Protein AF-0000000070047123 (afdb_homodimer)

Nearest PDB structures (foldseek):
  4dmb-assembly1_A  TM=9.097E-01  e=1.935E-10  Homo sapiens
  4l1j-assembly1_A  TM=9.288E-01  e=3.472E-10  Homo sapiens
  4l7w-assembly1_A-2  TM=9.056E-01  e=1.843E-10  Homo sapiens
  4l7e-assembly1_A  TM=9.296E-01  e=4.884E-10  Homo sapiens
  4dmb-assembly1_A  TM=9.248E-01  e=3.244E-10  Homo sapiens

Radius of gyration: 30.66 Å; Cα contacts (8 Å, |Δi|>4): 690; chains: 2; bounding box: 115×88×80 Å

Secondary structure (DSSP, 8-state):
----------------------------HHHHHHHHHHHHGGGT-B-HHHHHTT-SSPPBHHHHHHHHHHHGGGTTSSHHHHHHHHTTS--HHHHHHHHHHTTTTHHHH----GGG---HHHHHHHHHHHHHHHHS-----TT-SS---HHHHS---TTS-TT---PPPHHHHHHHHHHHHHHHT-SHHHHHHHHHHHHHHHHHHHHHHH-TT-B--S-------S----S--------------SS----PBP--HHHHHHTTT---SHHHHHHHHHHHHHHTTSHHHHHHHHHHHHHHHHHT-/----------------------------HHHHHHHHHHHHGGGT-B-HHHHHTT-SSPPBHHHHHHHHHHHGGGTTSSHHHHHHHHTTS--HHHHHHHHHHTTTTHHHH----GGG---HHHHHHHHHHHHHHHHS-----TT-SS---HHHHS---SSS-TT---PPPHHHHHHHHHHHHHHHT-SHHHHHHHHHHHHHHHHHHHHHHH-TT-B--S-------S----S--------------SS----PBP--HHHHHHTTT---SHHHHHHHHHHHHHHTTSHHHHHHHHHHHHHHHHHT-

pLDDT: mean 74.4, std 26.64, range [19.41, 98.88]

Solvent-accessible surface area (backbone atoms only — not comparable to full-atom values): 35432 Å² total; per-residue (Å²): 133,86,78,76,75,77,71,78,78,71,86,76,78,78,73,77,74,72,76,71,71,71,75,72,75,79,70,58,53,37,39,54,49,38,35,53,54,45,56,53,43,21,58,70,37,53,40,46,68,40,49,74,60,49,46,75,85,48,58,22,46,24,34,52,26,29,53,26,26,56,53,32,58,53,61,49,62,40,72,67,49,32,50,34,38,76,68,69,61,37,54,53,69,57,25,27,53,32,30,53,45,61,64,54,22,32,48,73,59,42,71,79,48,82,86,69,77,58,51,72,66,59,46,49,52,47,32,50,52,29,35,52,55,53,35,25,56,52,70,44,49,95,85,46,96,48,50,50,41,70,76,47,47,46,60,78,66,76,87,62,58,100,75,67,71,65,70,56,40,75,59,30,51,54,52,50,50,38,35,50,45,42,74,67,46,77,48,58,39,22,44,52,38,52,40,36,53,52,47,50,51,52,52,51,50,49,52,48,45,67,32,80,83,33,60,23,72,69,77,65,80,57,62,71,73,85,67,81,82,70,79,85,75,75,79,74,76,79,71,74,77,77,78,82,82,81,68,87,69,75,79,48,59,29,51,64,65,52,46,56,61,67,57,57,89,72,55,82,50,68,65,58,42,50,40,47,51,55,48,53,57,54,52,55,70,36,66,72,51,43,52,51,52,51,51,51,52,51,52,54,54,53,68,74,98,133,86,78,74,76,77,74,78,78,71,83,76,79,76,73,75,74,73,77,73,71,72,76,74,74,78,69,56,53,36,40,54,49,38,35,52,56,46,56,53,42,21,57,70,38,53,40,47,67,40,47,73,60,49,46,72,84,48,58,23,48,25,34,51,26,28,53,27,25,57,54,33,58,53,63,49,62,39,74,66,49,32,50,33,37,76,67,68,61,38,52,52,70,57,26,27,55,33,31,54,45,60,64,54,23,31,48,73,58,42,71,79,48,81,85,69,76,58,50,71,66,58,45,50,51,48,31,48,53,29,35,51,57,55,34,25,57,53,71,44,48,93,84,48,96,48,49,50,41,70,74,47,50,46,59,80,69,79,88,64,57,101,74,66,71,63,69,55,40,76,58,29,53,55,52,49,50,39,36,50,45,43,73,67,46,75,49,58,40,23,45,52,36,51,39,35,53,53,46,49,50,52,52,51,51,50,51,48,45,68,33,80,82,32,59,22,73,71,79,66,80,52,65,69,74,83,64,80,82,72,79,86,76,74,81,74,75,78,71,74,77,76,77,82,82,80,70,88,70,74,81,47,61,29,51,64,67,54,46,57,62,67,59,56,90,72,54,82,50,68,63,55,44,49,40,48,52,55,48,53,57,55,51,53,69,36,66,72,49,43,51,51,52,49,51,50,52,50,51,52,54,55,67,74,97

Foldseek 3Di:
DDPPPPPDPPDPDPPPPPPPPPPPPPDDVLLVVLLVVLQVLQQVAFAVLCVLQQFDPGGGNQRLLVVLLVVLVCQLVDPVSVVCVVVVQDDSVLLSLLSNLLCSLCSQLNNDDPVNPADPVRVVVSSLVSLLCSQALDAPDDPDPGDADCVSPPDPDPPPDVPDRHDGDPVSVVSSVSNVCLSVQDGPSNQVSVLSSLLSVVVSVLVQLVDLVRQGDADRQRDPDPPDPDDDPDPPPPPPPPPPPDDPPPRDGRDDPNSVVVSPPVHDDPVSVVVVVVSVVVSCPRPNNVVVVVVVVVVVVVVVD/DCPPPPDPPDDPDPPPPDPPPPPPPDDDVLLVVLLVVLQVLQQVAFAVLCVLQQFDPGGGNQRLLVVLLVLLVCQLVDPVSVVCVVVVQDDSVLLSLLSNLLCSLCSQLNNDDPVNPADPVRSVVSSLVSLLCSQALDAPDDPDPGDADCVSPVDPDDDPDVPDRHDGDPVSVVSSVSNVCLSVQDGPSNQVSVLSSLLSVVVSVLVQLVDLVRQGDADRQRDDPVPDPDDDPDPPPPPPPPPPPDDPPPRHGRDDPNSVVVSPPVHDDPVSVVVVVVSVVVSCPRPNNVVVVVVVVVVVVVVVD

Sequence (610 aa):
MASSSAAPAGPGSHSEASSGDAKGGETCYCSLLNFLLMVGELKKLKRTGWKLSGVRGPESVAEHSFRAGICAFLIGTDPQSSKLIRENKLDRNKCIKMALVHDLAEALAGDITPHCGVSAEAKRKQEREALEKILRPLPASAGSSFLSCDQCRTPATSKQGADAIPPALPVGEEILSLWEEYEEGTTEEAKYVFDIDKFEMILQAFEYESDPSQEGPSSGPFYHRAQEETEEKEHQHHTEAAAEENGSRKRRRLYMPSFYRSTENVFRSDLFKSLDFVLRNRRGTLPQVQRAAKLEAQNQQDAGKMASSSAAPAGPGSHSEASSGDAKGGETCYCSLLNFLLMVGELKKLKRTGWKLSGVRGPESVAEHSFRAGICAFLIGTDPQSSKLIRENKLDRNKCIKMALVHDLAEALAGDITPHCGVSAEAKRKQEREALEKILRPLPASAGSSFLSCDQCRTPATSKQGADAIPPALPVGEEILSLWEEYEEGTTEEAKYVFDIDKFEMILQAFEYESDPSQEGPSSGPFYHRAQEETEEKEHQHHTEAAAEENGSRKRRRLYMPSFYRSTENVFRSDLFKSLDFVLRNRRGTLPQVQRAAKLEAQNQQDAGK

Structure (mmCIF, N/CA/C/O backbone):
data_AF-0000000070047123-model_v1
#
loop_
_entity.id
_entity.type
_entity.pdbx_description
1 polymer "5'-deoxynucleotidase"
#
loop_
_atom_site.group_PDB
_atom_site.id
_atom_site.type_symbol
_atom_site.label_atom_id
_atom_site.label_alt_id
_atom_site.label_comp_id
_atom_site.label_asym_id
_atom_site.label_entity_id
_atom_site.label_seq_id
_atom_site.pdbx_PDB_ins_code
_atom_site.Cartn_x
_atom_site.Cartn_y
_atom_site.Cartn_z
_atom_site.occupancy
_atom_site.B_iso_or_equiv
_atom_site.auth_seq_id
_atom_site.auth_comp_id
_atom_site.auth_asym_id
_atom_site.auth_atom_id
_atom_site.pdbx_PDB_model_num
ATOM 1 N N . MET A 1 1 ? 76.125 -39.094 27.453 1 22.69 1 MET A N 1
ATOM 2 C CA . MET A 1 1 ? 74.875 -39.625 27.016 1 22.69 1 MET A CA 1
ATOM 3 C C . MET A 1 1 ? 74.188 -38.688 26.016 1 22.69 1 MET A C 1
ATOM 5 O O . MET A 1 1 ? 74.375 -37.5 26.062 1 22.69 1 MET A O 1
ATOM 9 N N . ALA A 1 2 ? 73.75 -39.312 24.875 1 23.12 2 ALA A N 1
ATOM 10 C CA . ALA A 1 2 ? 73.375 -38.906 23.516 1 23.12 2 ALA A CA 1
ATOM 11 C C . ALA A 1 2 ? 72.25 -37.875 23.516 1 23.12 2 ALA A C 1
ATOM 13 O O . ALA A 1 2 ? 71.188 -38.156 24.047 1 23.12 2 ALA A O 1
ATOM 14 N N . SER A 1 3 ? 72.562 -36.625 23.656 1 24.25 3 SER A N 1
ATOM 15 C CA . SER A 1 3 ? 71.75 -35.438 23.609 1 24.25 3 SER A CA 1
ATOM 16 C C . SER A 1 3 ? 70.938 -35.344 22.328 1 24.25 3 SER A C 1
ATOM 18 O O . SER A 1 3 ? 71.438 -35.188 21.25 1 24.25 3 SER A O 1
ATOM 20 N N . SER A 1 4 ? 69.875 -36.25 22.25 1 22.77 4 SER A N 1
ATOM 21 C CA . SER A 1 4 ? 68.938 -36.5 21.141 1 22.77 4 SER A CA 1
ATOM 22 C C . SER A 1 4 ? 68.312 -35.219 20.609 1 22.77 4 SER A C 1
ATOM 24 O O . SER A 1 4 ? 67.688 -34.469 21.375 1 22.77 4 SER A O 1
ATOM 26 N N . SER A 1 5 ? 68.938 -34.594 19.672 1 23.28 5 SER A N 1
ATOM 27 C CA . SER A 1 5 ? 68.625 -33.375 18.938 1 23.28 5 SER A CA 1
ATOM 28 C C . SER A 1 5 ? 67.25 -33.469 18.266 1 23.28 5 SER A C 1
ATOM 30 O O . SER A 1 5 ? 67.062 -34.312 17.391 1 23.28 5 SER A O 1
ATOM 32 N N . ALA A 1 6 ? 66.188 -33.312 19.078 1 24.48 6 ALA A N 1
ATOM 33 C CA . ALA A 1 6 ? 64.812 -33.438 18.609 1 24.48 6 ALA A CA 1
ATOM 34 C C . ALA A 1 6 ? 64.562 -32.5 17.422 1 24.48 6 ALA A C 1
ATOM 36 O O . ALA A 1 6 ? 64.938 -31.328 17.453 1 24.48 6 ALA A O 1
ATOM 37 N N . ALA A 1 7 ? 64.625 -33.125 16.203 1 25.92 7 ALA A N 1
ATOM 38 C CA . ALA A 1 7 ? 64.375 -32.531 14.883 1 25.92 7 ALA A CA 1
ATOM 39 C C . ALA A 1 7 ? 63.156 -31.688 14.867 1 25.92 7 ALA A C 1
ATOM 41 O O . ALA A 1 7 ? 62.125 -32.062 15.461 1 25.92 7 ALA A O 1
ATOM 42 N N . PRO A 1 8 ? 63.25 -30.406 14.703 1 24.19 8 PRO A N 1
ATOM 43 C CA . PRO A 1 8 ? 62.125 -29.469 14.695 1 24.19 8 PRO A CA 1
ATOM 44 C C . PRO A 1 8 ? 61.031 -29.859 13.688 1 24.19 8 PRO A C 1
ATOM 46 O O . PRO A 1 8 ? 61.344 -30.312 12.586 1 24.19 8 PRO A O 1
ATOM 49 N N . ALA A 1 9 ? 60 -30.594 14.18 1 24.64 9 ALA A N 1
ATOM 50 C CA . ALA A 1 9 ? 58.875 -31.016 13.383 1 24.64 9 ALA A CA 1
ATOM 51 C C . ALA A 1 9 ? 58.406 -29.891 12.43 1 24.64 9 ALA A C 1
ATOM 53 O O . ALA A 1 9 ? 58.5 -28.719 12.766 1 24.64 9 ALA A O 1
ATOM 54 N N . GLY A 1 10 ? 58.656 -30.141 11.109 1 24.14 10 GLY A N 1
ATOM 55 C CA . GLY A 1 10 ? 58.312 -29.359 9.93 1 24.14 10 GLY A CA 1
ATOM 56 C C . GLY A 1 10 ? 56.906 -28.781 9.992 1 24.14 10 GLY A C 1
ATOM 57 O O . GLY A 1 10 ? 56.062 -29.219 10.797 1 24.14 10 GLY A O 1
ATOM 58 N N . PRO A 1 11 ? 56.75 -27.516 9.531 1 25.8 11 PRO A N 1
ATOM 59 C CA . PRO A 1 11 ? 55.531 -26.688 9.555 1 25.8 11 PRO A CA 1
ATOM 60 C C . PRO A 1 11 ? 54.312 -27.438 9.031 1 25.8 11 PRO A C 1
ATOM 62 O O . PRO A 1 11 ? 54.469 -28.359 8.219 1 25.8 11 PRO A O 1
ATOM 65 N N . GLY A 1 12 ? 53.375 -27.859 9.977 1 22.73 12 GLY A N 1
ATOM 66 C CA . GLY A 1 12 ? 52.062 -28.484 9.766 1 22.73 12 GLY A CA 1
ATOM 67 C C . GLY A 1 12 ? 51.312 -27.891 8.594 1 22.73 12 GLY A C 1
ATOM 68 O O . GLY A 1 12 ? 51.469 -26.703 8.289 1 22.73 12 GLY A O 1
ATOM 69 N N . SER A 1 13 ? 51.125 -28.703 7.531 1 25.12 13 SER A N 1
ATOM 70 C CA . SER A 1 13 ? 50.281 -28.5 6.363 1 25.12 13 SER A CA 1
ATOM 71 C C . SER A 1 13 ? 48.906 -27.953 6.762 1 25.12 13 SER A C 1
ATOM 73 O O . SER A 1 13 ? 48.25 -28.531 7.621 1 25.12 13 SER A O 1
ATOM 75 N N . HIS A 1 14 ? 48.75 -26.609 6.754 1 24.39 14 HIS A N 1
ATOM 76 C CA . HIS A 1 14 ? 47.469 -25.953 6.898 1 24.39 14 HIS A CA 1
ATOM 77 C C . HIS A 1 14 ? 46.438 -26.594 5.984 1 24.39 14 HIS A C 1
ATOM 79 O O . HIS A 1 14 ? 46.625 -26.641 4.766 1 24.39 14 HIS A O 1
ATOM 85 N N . SER A 1 15 ? 45.812 -27.734 6.414 1 25.27 15 SER A N 1
ATOM 86 C CA . SER A 1 15 ? 44.625 -28.219 5.727 1 25.27 15 SER A CA 1
ATOM 87 C C . SER A 1 15 ? 43.656 -27.078 5.43 1 25.27 15 SER A C 1
ATOM 89 O O . SER A 1 15 ? 43.281 -26.328 6.332 1 25.27 15 SER A O 1
ATOM 91 N N . GLU A 1 16 ? 43.75 -26.578 4.234 1 25.62 16 GLU A N 1
ATOM 92 C CA . GLU A 1 16 ? 42.688 -25.688 3.707 1 25.62 16 GLU A CA 1
ATOM 93 C C . GLU A 1 16 ? 41.312 -26.281 3.939 1 25.62 16 GLU A C 1
ATOM 95 O O . GLU A 1 16 ? 41 -27.375 3.457 1 25.62 16 GLU A O 1
ATOM 100 N N . ALA A 1 17 ? 40.719 -26.062 5.168 1 25.88 17 ALA A N 1
ATOM 101 C CA . ALA A 1 17 ? 39.312 -26.344 5.426 1 25.88 17 ALA A CA 1
ATOM 102 C C . ALA A 1 17 ? 38.469 -25.906 4.25 1 25.88 17 ALA A C 1
ATOM 104 O O . ALA A 1 17 ? 38.562 -24.781 3.762 1 25.88 17 ALA A O 1
ATOM 105 N N . SER A 1 18 ? 38.062 -26.891 3.469 1 26.31 18 SER A N 1
ATOM 106 C CA . SER A 1 18 ? 37.031 -26.734 2.453 1 26.31 18 SER A CA 1
ATOM 107 C C . SER A 1 18 ? 35.875 -25.906 2.977 1 26.31 18 SER A C 1
ATOM 109 O O . SER A 1 18 ? 35.344 -26.172 4.062 1 26.31 18 SER A O 1
ATOM 111 N N . SER A 1 19 ? 35.875 -24.672 2.742 1 28.73 19 SER A N 1
ATOM 112 C CA . SER A 1 19 ? 34.719 -23.812 2.943 1 28.73 19 SER A CA 1
ATOM 113 C C . SER A 1 19 ? 33.438 -24.547 2.59 1 28.73 19 SER A C 1
ATOM 115 O O . SER A 1 19 ? 33.25 -24.969 1.448 1 28.73 19 SER A O 1
ATOM 117 N N . GLY A 1 20 ? 32.906 -25.422 3.467 1 26.78 20 GLY A N 1
ATOM 118 C CA . GLY A 1 20 ? 31.562 -25.969 3.316 1 26.78 20 GLY A CA 1
ATOM 119 C C . GLY A 1 20 ? 30.609 -25.016 2.627 1 26.78 20 GLY A C 1
ATOM 120 O O . GLY A 1 20 ? 30.469 -23.859 3.033 1 26.78 20 GLY A O 1
ATOM 121 N N . ASP A 1 21 ? 30.422 -25.094 1.351 1 30.69 21 ASP A N 1
ATOM 122 C CA . ASP A 1 21 ? 29.328 -24.516 0.573 1 30.69 21 ASP A CA 1
ATOM 123 C C . ASP A 1 21 ? 28.031 -24.547 1.363 1 30.69 21 ASP A C 1
ATOM 125 O O . ASP A 1 21 ? 27.547 -25.609 1.761 1 30.69 21 ASP A O 1
ATOM 129 N N . ALA A 1 22 ? 27.875 -23.766 2.316 1 32.69 22 ALA A N 1
ATOM 130 C CA . ALA A 1 22 ? 26.516 -23.609 2.838 1 32.69 22 ALA A CA 1
ATOM 131 C C . ALA A 1 22 ? 25.469 -24.016 1.791 1 32.69 22 ALA A C 1
ATOM 133 O O . ALA A 1 22 ? 25.375 -23.375 0.735 1 32.69 22 ALA A O 1
ATOM 134 N N . LYS A 1 23 ? 25.141 -25.141 1.604 1 35.47 23 LYS A N 1
ATOM 135 C CA . LYS A 1 23 ? 23.984 -25.594 0.829 1 35.47 23 LYS A CA 1
ATOM 136 C C . LYS A 1 23 ? 22.859 -24.578 0.896 1 35.47 23 LYS A C 1
ATOM 138 O O . LYS A 1 23 ? 22.312 -24.312 1.97 1 35.47 23 LYS A O 1
ATOM 143 N N . GLY A 1 24 ? 22.891 -23.328 0.389 1 40 24 GLY A N 1
ATOM 144 C CA . GLY A 1 24 ? 21.844 -22.344 0.226 1 40 24 GLY A CA 1
ATOM 145 C C . GLY A 1 24 ? 20.453 -22.953 0.215 1 40 24 GLY A C 1
ATOM 146 O O . GLY A 1 24 ? 20.141 -23.766 -0.647 1 40 24 GLY A O 1
ATOM 147 N N . GLY A 1 25 ? 19.844 -23.297 1.295 1 49.97 25 GLY A N 1
ATOM 148 C CA . GLY A 1 25 ? 18.547 -23.938 1.429 1 49.97 25 GLY A CA 1
ATOM 149 C C . GLY A 1 25 ? 17.578 -23.578 0.317 1 49.97 25 GLY A C 1
ATOM 150 O O . GLY A 1 25 ? 17.656 -22.469 -0.239 1 49.97 25 GLY A O 1
ATOM 151 N N . GLU A 1 26 ? 17.062 -24.578 -0.498 1 63.75 26 GLU A N 1
ATOM 152 C CA . GLU A 1 26 ? 16.141 -24.484 -1.628 1 63.75 26 GLU A CA 1
ATOM 153 C C . GLU A 1 26 ? 14.945 -23.594 -1.294 1 63.75 26 GLU A C 1
ATOM 155 O O . GLU A 1 26 ? 14.391 -23.688 -0.197 1 63.75 26 GLU A O 1
ATOM 160 N N . THR A 1 27 ? 14.789 -22.453 -1.981 1 75.06 27 THR A N 1
ATOM 161 C CA . THR A 1 27 ? 13.648 -21.562 -1.839 1 75.06 27 THR A CA 1
ATOM 162 C C . THR A 1 27 ? 12.336 -22.328 -1.867 1 75.06 27 THR A C 1
ATOM 164 O O . THR A 1 27 ? 12.102 -23.141 -2.775 1 75.06 27 THR A O 1
ATOM 167 N N . CYS A 1 28 ? 11.68 -22.312 -0.762 1 81.12 28 CYS A N 1
ATOM 168 C CA . CYS A 1 28 ? 10.344 -22.891 -0.729 1 81.12 28 CYS A CA 1
ATOM 169 C C . CYS A 1 28 ? 9.305 -21.906 -1.25 1 81.12 28 CYS A C 1
ATOM 171 O O . CYS A 1 28 ? 8.898 -20.984 -0.534 1 81.12 28 CYS A O 1
ATOM 173 N N . TYR A 1 29 ? 8.805 -22.062 -2.449 1 87.06 29 TYR A N 1
ATOM 174 C CA . TYR A 1 29 ? 7.887 -21.141 -3.102 1 87.06 29 TYR A CA 1
ATOM 175 C C . TYR A 1 29 ? 6.5 -21.219 -2.471 1 87.06 29 TYR A C 1
ATOM 177 O O . TYR A 1 29 ? 5.742 -20.25 -2.5 1 87.06 29 TYR A O 1
ATOM 185 N N . CYS A 1 30 ? 6.207 -22.359 -1.819 1 85 30 CYS A N 1
ATOM 186 C CA . CYS A 1 30 ? 4.941 -22.469 -1.102 1 85 30 CYS A CA 1
ATOM 187 C C . CYS A 1 30 ? 4.898 -21.516 0.087 1 85 30 CYS A C 1
ATOM 189 O O . CYS A 1 30 ? 3.875 -20.891 0.341 1 85 30 CYS A O 1
ATOM 191 N N . SER A 1 31 ? 6.02 -21.422 0.75 1 84.44 31 SER A N 1
ATOM 192 C CA . SER A 1 31 ? 6.102 -20.547 1.904 1 84.44 31 SER A CA 1
ATOM 193 C C . SER A 1 31 ? 5.984 -19.078 1.484 1 84.44 31 SER A C 1
ATOM 195 O O . SER A 1 31 ? 5.352 -18.281 2.174 1 84.44 31 SER A O 1
ATOM 197 N N . LEU A 1 32 ? 6.613 -18.766 0.393 1 89.06 32 LEU A N 1
ATOM 198 C CA . LEU A 1 32 ? 6.531 -17.391 -0.123 1 89.06 32 LEU A CA 1
ATOM 199 C C . LEU A 1 32 ? 5.098 -17.047 -0.516 1 89.06 32 LEU A C 1
ATOM 201 O O . LEU A 1 32 ? 4.621 -15.945 -0.23 1 89.06 32 LEU A O 1
ATOM 205 N N . LEU A 1 33 ? 4.453 -18 -1.147 1 91.19 33 LEU A N 1
ATOM 206 C CA . LEU A 1 33 ? 3.07 -17.781 -1.562 1 91.19 33 LEU A CA 1
ATOM 207 C C . LEU A 1 33 ? 2.156 -17.625 -0.351 1 91.19 33 LEU A C 1
ATOM 209 O O . LEU A 1 33 ? 1.274 -16.766 -0.338 1 91.19 33 LEU A O 1
ATOM 213 N N . ASN A 1 34 ? 2.373 -18.453 0.67 1 88.38 34 ASN A N 1
ATOM 214 C CA . ASN A 1 34 ? 1.595 -18.344 1.898 1 88.38 34 ASN A CA 1
ATOM 215 C C . ASN A 1 34 ? 1.764 -16.969 2.541 1 88.38 34 ASN A C 1
ATOM 217 O O . ASN A 1 34 ? 0.797 -16.391 3.043 1 88.38 34 ASN A O 1
ATOM 221 N N . PHE A 1 35 ? 2.934 -16.531 2.564 1 90.56 35 PHE A N 1
ATOM 222 C CA . PHE A 1 35 ? 3.213 -15.195 3.082 1 90.56 35 PHE A CA 1
ATOM 223 C C . PHE A 1 35 ? 2.398 -14.141 2.338 1 90.56 35 PHE A C 1
ATOM 225 O O . PHE A 1 35 ? 1.737 -13.305 2.959 1 90.56 35 PHE A O 1
ATOM 232 N N . LEU A 1 36 ? 2.393 -14.203 1.034 1 94.06 36 LEU A N 1
ATOM 233 C CA . LEU A 1 36 ? 1.687 -13.211 0.235 1 94.06 36 LEU A CA 1
ATOM 234 C C . LEU A 1 36 ? 0.179 -13.32 0.437 1 94.06 36 LEU A C 1
ATOM 236 O O . LEU A 1 36 ? -0.532 -12.312 0.401 1 94.06 36 LEU A O 1
ATOM 240 N N . LEU A 1 37 ? -0.309 -14.523 0.612 1 92.69 37 LEU A N 1
ATOM 241 C CA . LEU A 1 37 ? -1.727 -14.711 0.898 1 92.69 37 LEU A CA 1
ATOM 242 C C . LEU A 1 37 ? -2.104 -14.07 2.23 1 92.69 37 LEU A C 1
ATOM 244 O O . LEU A 1 37 ? -3.156 -13.445 2.346 1 92.69 37 LEU A O 1
ATOM 248 N N . MET A 1 38 ? -1.208 -14.219 3.207 1 90.94 38 MET A N 1
ATOM 249 C CA . MET A 1 38 ? -1.445 -13.586 4.504 1 90.94 38 MET A CA 1
ATOM 250 C C . MET A 1 38 ? -1.456 -12.07 4.375 1 90.94 38 MET A C 1
ATOM 252 O O . MET A 1 38 ? -2.285 -11.398 4.992 1 90.94 38 MET A O 1
ATOM 256 N N . VAL A 1 39 ? -0.549 -11.586 3.602 1 94.94 39 VAL A N 1
ATOM 257 C CA . VAL A 1 39 ? -0.502 -10.148 3.355 1 94.94 39 VAL A CA 1
ATOM 258 C C . VAL A 1 39 ? -1.819 -9.688 2.738 1 94.94 39 VAL A C 1
ATOM 260 O O . VAL A 1 39 ? -2.299 -8.586 3.031 1 94.94 39 VAL A O 1
ATOM 263 N N . GLY A 1 40 ? -2.404 -10.508 1.885 1 95.62 40 GLY A N 1
ATOM 264 C CA . GLY A 1 40 ? -3.66 -10.195 1.224 1 95.62 40 GLY A CA 1
ATOM 265 C C . GLY A 1 40 ? -4.797 -9.938 2.193 1 95.62 40 GLY A C 1
ATOM 266 O O . GLY A 1 40 ? -5.758 -9.234 1.862 1 95.62 40 GLY A O 1
ATOM 267 N N . GLU A 1 41 ? -4.672 -10.484 3.389 1 94.25 41 GLU A N 1
ATOM 268 C CA . GLU A 1 41 ? -5.699 -10.289 4.402 1 94.25 41 GLU A CA 1
ATOM 269 C C . GLU A 1 41 ? -5.781 -8.828 4.832 1 94.25 41 GLU A C 1
ATOM 271 O O . GLU A 1 41 ? -6.84 -8.359 5.258 1 94.25 41 GLU A O 1
ATOM 276 N N . LEU A 1 42 ? -4.746 -8.07 4.672 1 97.12 42 LEU A N 1
ATOM 277 C CA . LEU A 1 42 ? -4.715 -6.668 5.074 1 97.12 42 LEU A CA 1
ATOM 278 C C . LEU A 1 42 ? -5.566 -5.816 4.145 1 97.12 42 LEU A C 1
ATOM 280 O O . LEU A 1 42 ? -5.957 -4.699 4.5 1 97.12 42 LEU A O 1
ATOM 284 N N . LYS A 1 43 ? -5.805 -6.312 2.906 1 97.5 43 LYS A N 1
ATOM 285 C CA . LYS A 1 43 ? -6.695 -5.613 1.981 1 97.5 43 LYS A CA 1
ATOM 286 C C . LYS A 1 43 ? -8.141 -5.645 2.475 1 97.5 43 LYS A C 1
ATOM 288 O O . LYS A 1 43 ? -8.922 -4.75 2.164 1 97.5 43 LYS A O 1
ATOM 293 N N . LYS A 1 44 ? -8.469 -6.59 3.271 1 94.62 44 LYS A N 1
ATOM 294 C CA . LYS A 1 44 ? -9.836 -6.801 3.748 1 94.62 44 LYS A CA 1
ATOM 295 C C . LYS A 1 44 ? -10.023 -6.227 5.148 1 94.62 44 LYS A C 1
ATOM 297 O O . LYS A 1 44 ? -11.148 -5.965 5.57 1 94.62 44 LYS A O 1
ATOM 302 N N . LEU A 1 45 ? -8.945 -6.086 5.836 1 95.5 45 LEU A N 1
ATOM 303 C CA . LEU A 1 45 ? -9.008 -5.621 7.219 1 95.5 45 LEU A CA 1
ATOM 304 C C . LEU A 1 45 ? -9.211 -4.109 7.273 1 95.5 45 LEU A C 1
ATOM 306 O O . LEU A 1 45 ? -8.266 -3.346 7.078 1 95.5 45 LEU A O 1
ATOM 310 N N . LYS A 1 46 ? -10.469 -3.73 7.617 1 95.38 46 LYS A N 1
ATOM 311 C CA . LYS A 1 46 ? -10.773 -2.311 7.746 1 95.38 46 LYS A CA 1
ATOM 312 C C . LYS A 1 46 ? -10.258 -1.751 9.07 1 95.38 46 LYS A C 1
ATOM 314 O O . LYS A 1 46 ? -10.305 -2.43 10.094 1 95.38 46 LYS A O 1
ATOM 319 N N . ARG A 1 47 ? -9.742 -0.549 9.039 1 95.19 47 ARG A N 1
ATOM 320 C CA . ARG A 1 47 ? -9.211 0.081 10.242 1 95.19 47 ARG A CA 1
ATOM 321 C C . ARG A 1 47 ? -10.312 0.316 11.273 1 95.19 47 ARG A C 1
ATOM 323 O O . ARG A 1 47 ? -11.227 1.109 11.039 1 95.19 47 ARG A O 1
ATOM 330 N N . THR A 1 48 ? -10.227 -0.238 12.367 1 89.44 48 THR A N 1
ATOM 331 C CA . THR A 1 48 ? -11.258 -0.286 13.398 1 89.44 48 THR A CA 1
ATOM 332 C C . THR A 1 48 ? -11.508 1.104 13.969 1 89.44 48 THR A C 1
ATOM 334 O O . THR A 1 48 ? -12.656 1.461 14.258 1 89.44 48 THR A O 1
ATOM 337 N N . GLY A 1 49 ? -10.492 1.858 14.117 1 88.06 49 GLY A N 1
ATOM 338 C CA . GLY A 1 49 ? -10.648 3.199 14.656 1 88.06 49 GLY A CA 1
ATOM 339 C C . GLY A 1 49 ? -11.633 4.051 13.867 1 88.06 49 GLY A C 1
ATOM 340 O O . GLY A 1 49 ? -12.422 4.797 14.453 1 88.06 49 GLY A O 1
ATOM 341 N N . TRP A 1 50 ? -11.586 3.934 12.586 1 91.38 50 TRP A N 1
ATOM 342 C CA . TRP A 1 50 ? -12.484 4.707 11.734 1 91.38 50 TRP A CA 1
ATOM 343 C C . TRP A 1 50 ? -13.914 4.195 11.844 1 91.38 50 TRP A C 1
ATOM 345 O O . TRP A 1 50 ? -14.867 4.98 11.852 1 91.38 50 TRP A O 1
ATOM 355 N N . LYS A 1 51 ? -13.977 2.904 11.953 1 86.81 51 LYS A N 1
ATOM 356 C CA . LYS A 1 51 ? -15.297 2.305 12.133 1 86.81 51 LYS A CA 1
ATOM 357 C C . LYS A 1 51 ? -15.961 2.814 13.406 1 86.81 51 LYS A C 1
ATOM 359 O O . LYS A 1 51 ? -17.141 3.184 13.398 1 86.81 51 LYS A O 1
ATOM 364 N N . LEU A 1 52 ? -15.219 2.883 14.414 1 84.38 52 LEU A N 1
ATOM 365 C CA . LEU A 1 52 ? -15.719 3.33 15.711 1 84.38 52 LEU A CA 1
ATOM 366 C C . LEU A 1 52 ? -16.062 4.816 15.672 1 84.38 52 LEU A C 1
ATOM 368 O O . LEU A 1 52 ? -16.891 5.285 16.453 1 84.38 52 LEU A O 1
ATOM 372 N N . SER A 1 53 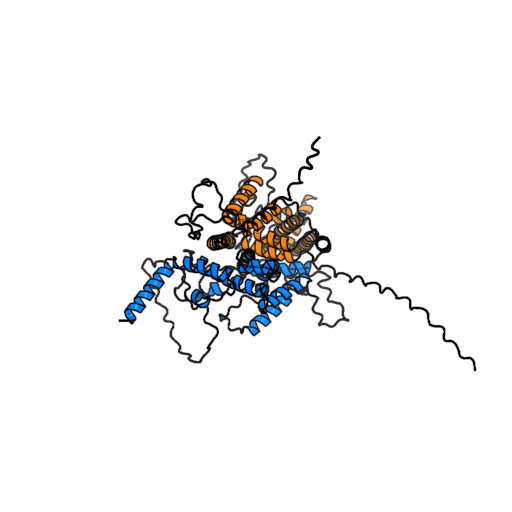? -15.508 5.527 14.758 1 86.31 53 SER A N 1
ATOM 373 C CA . SER A 1 53 ? -15.75 6.961 14.617 1 86.31 53 SER A CA 1
ATOM 374 C C . SER A 1 53 ? -16.922 7.242 13.703 1 86.31 53 SER A C 1
ATOM 376 O O . SER A 1 53 ? -17.219 8.398 13.383 1 86.31 53 SER A O 1
ATOM 378 N N . GLY A 1 54 ? -17.531 6.141 13.172 1 85.94 54 GLY A N 1
ATOM 379 C CA . GLY A 1 54 ? -18.734 6.293 12.375 1 85.94 54 GLY A CA 1
ATOM 380 C C . GLY A 1 54 ? -18.438 6.516 10.898 1 85.94 54 GLY A C 1
ATOM 381 O O . GLY A 1 54 ? -19.344 6.871 10.133 1 85.94 54 GLY A O 1
ATOM 382 N N . VAL A 1 55 ? -17.234 6.379 10.539 1 91.69 55 VAL A N 1
ATOM 383 C CA . VAL A 1 55 ? -16.859 6.555 9.141 1 91.69 55 VAL A CA 1
ATOM 384 C C . VAL A 1 55 ? -17.453 5.438 8.297 1 91.69 55 VAL A C 1
ATOM 386 O O . VAL A 1 55 ? -17.375 4.262 8.656 1 91.69 55 VAL A O 1
ATOM 389 N N . ARG A 1 56 ? -18.078 5.828 7.23 1 90.94 56 ARG A N 1
ATOM 390 C CA . ARG A 1 56 ? -18.578 4.855 6.27 1 90.94 56 ARG A CA 1
ATOM 391 C C . ARG A 1 56 ? -17.5 4.461 5.27 1 90.94 56 ARG A C 1
ATOM 393 O O . ARG A 1 56 ? -16.828 5.328 4.699 1 90.94 56 ARG A O 1
ATOM 400 N N . GLY A 1 57 ? -17.344 3.141 5.098 1 91.62 57 GLY A N 1
ATOM 401 C CA . GLY A 1 57 ? -16.359 2.656 4.145 1 91.62 57 GLY A CA 1
ATOM 402 C C . GLY A 1 57 ? -14.938 3.01 4.523 1 91.62 57 GLY A C 1
ATOM 403 O O . GLY A 1 57 ? -14.219 3.623 3.734 1 91.62 57 GLY A O 1
ATOM 404 N N . PRO A 1 58 ? -14.531 2.715 5.73 1 95.81 58 PRO A N 1
ATOM 405 C CA . PRO A 1 58 ? -13.18 3.059 6.184 1 95.81 58 PRO A CA 1
ATOM 406 C C . PRO A 1 58 ? -12.094 2.389 5.352 1 95.81 58 PRO A C 1
ATOM 408 O O . PRO A 1 58 ? -12.328 1.345 4.738 1 95.81 58 PRO A O 1
ATOM 411 N N . GLU A 1 59 ? -10.961 3.016 5.297 1 97.62 59 GLU A N 1
ATOM 412 C CA . GLU A 1 59 ? -9.812 2.449 4.594 1 97.62 59 GLU A CA 1
ATOM 413 C C . GLU A 1 59 ? -9.383 1.127 5.219 1 97.62 59 GLU A C 1
ATOM 415 O O . GLU A 1 59 ? -9.602 0.896 6.41 1 97.62 59 GLU A O 1
ATOM 420 N N . SER A 1 60 ? -8.773 0.257 4.395 1 98 60 SER A N 1
ATOM 421 C CA . SER A 1 60 ? -8.148 -0.966 4.891 1 98 60 SER A CA 1
ATOM 422 C C . SER A 1 60 ? -6.75 -0.694 5.426 1 98 60 SER A C 1
ATOM 424 O O . SER A 1 60 ? -6.184 0.374 5.188 1 98 60 SER A O 1
ATOM 426 N N . VAL A 1 61 ? -6.211 -1.651 6.168 1 98.06 61 VAL A N 1
ATOM 427 C CA . VAL A 1 61 ? -4.844 -1.557 6.668 1 98.06 61 VAL A CA 1
ATOM 428 C C . VAL A 1 61 ? -3.867 -1.498 5.492 1 98.06 61 VAL A C 1
ATOM 430 O O . VAL A 1 61 ? -2.867 -0.778 5.543 1 98.06 61 VAL A O 1
ATOM 433 N N . ALA A 1 62 ? -4.172 -2.246 4.41 1 98.69 62 ALA A N 1
ATOM 434 C CA . ALA A 1 62 ? -3.326 -2.215 3.223 1 98.69 62 ALA A CA 1
ATOM 435 C C . ALA A 1 62 ? -3.301 -0.821 2.604 1 98.69 62 ALA A C 1
ATOM 437 O O . ALA A 1 62 ? -2.24 -0.327 2.213 1 98.69 62 ALA A O 1
ATOM 438 N N . GLU A 1 63 ? -4.469 -0.192 2.496 1 98.69 63 GLU A N 1
ATOM 439 C CA . GLU A 1 63 ? -4.566 1.153 1.937 1 98.69 63 GLU A CA 1
ATOM 440 C C . GLU A 1 63 ? -3.777 2.158 2.771 1 98.69 63 GLU A C 1
ATOM 442 O O . GLU A 1 63 ? -3.061 3 2.227 1 98.69 63 GLU A O 1
ATOM 447 N N . HIS A 1 64 ? -3.881 2.039 4.074 1 98.56 64 HIS A N 1
ATOM 448 C CA . HIS A 1 64 ? -3.105 2.871 4.988 1 98.56 64 HIS A CA 1
ATOM 449 C C . HIS A 1 64 ? -1.608 2.666 4.781 1 98.56 64 HIS A C 1
ATOM 451 O O . HIS A 1 64 ? -0.855 3.637 4.672 1 98.56 64 HIS A O 1
ATOM 457 N N . SER A 1 65 ? -1.155 1.438 4.727 1 98.81 65 SER A N 1
ATOM 458 C CA . SER A 1 65 ? 0.259 1.098 4.602 1 98.81 65 SER A CA 1
ATOM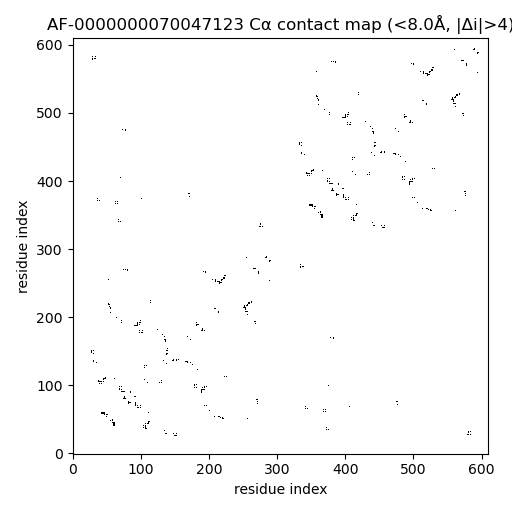 459 C C . SER A 1 65 ? 0.823 1.555 3.262 1 98.81 65 SER A C 1
ATOM 461 O O . SER A 1 65 ? 1.986 1.955 3.176 1 98.81 65 SER A O 1
ATOM 463 N N . PHE A 1 66 ? -0.04 1.463 2.217 1 98.81 66 PHE A N 1
ATOM 464 C CA . PHE A 1 66 ? 0.37 1.943 0.903 1 98.81 66 PHE A CA 1
ATOM 465 C C . PHE A 1 66 ? 0.731 3.424 0.957 1 98.81 66 PHE A C 1
ATOM 467 O O . PHE A 1 66 ? 1.837 3.811 0.575 1 98.81 66 PHE A O 1
ATOM 474 N N . ARG A 1 67 ? -0.172 4.254 1.42 1 98.69 67 ARG A N 1
ATOM 475 C CA . ARG A 1 67 ? 0.094 5.691 1.418 1 98.69 67 ARG A CA 1
ATOM 476 C C . ARG A 1 67 ? 1.177 6.047 2.43 1 98.69 67 ARG A C 1
ATOM 478 O O . ARG A 1 67 ? 1.915 7.016 2.24 1 98.69 67 ARG A O 1
ATOM 485 N N . ALA A 1 68 ? 1.307 5.254 3.531 1 98.81 68 ALA A N 1
ATOM 486 C CA . ALA A 1 68 ? 2.443 5.441 4.43 1 98.81 68 ALA A CA 1
ATOM 487 C C . ALA A 1 68 ? 3.764 5.238 3.691 1 98.81 68 ALA A C 1
ATOM 489 O O . ALA A 1 68 ? 4.711 6.008 3.871 1 98.81 68 ALA A O 1
ATOM 490 N N . GLY A 1 69 ? 3.775 4.188 2.857 1 98.69 69 GLY A N 1
ATOM 491 C CA . GLY A 1 69 ? 4.953 3.971 2.031 1 98.69 69 GLY A CA 1
ATOM 492 C C . GLY A 1 69 ? 5.25 5.133 1.102 1 98.69 69 GLY A C 1
ATOM 493 O O . GLY A 1 69 ? 6.406 5.535 0.956 1 98.69 69 GLY A O 1
ATOM 494 N N . ILE A 1 70 ? 4.227 5.699 0.51 1 98.12 70 ILE A N 1
ATOM 495 C CA . ILE A 1 70 ? 4.379 6.832 -0.397 1 98.12 70 ILE A CA 1
ATOM 496 C C . ILE A 1 70 ? 4.84 8.062 0.385 1 98.12 70 ILE A C 1
ATOM 498 O O . ILE A 1 70 ? 5.672 8.836 -0.094 1 98.12 70 ILE A O 1
ATOM 502 N N . CYS A 1 71 ? 4.371 8.289 1.602 1 97.75 71 CYS A N 1
ATOM 503 C CA . CYS A 1 71 ? 4.793 9.398 2.453 1 97.75 71 CYS A CA 1
ATOM 504 C C . CYS A 1 71 ? 6.301 9.375 2.674 1 97.75 71 CYS A C 1
ATOM 506 O O . CYS A 1 71 ? 6.941 10.422 2.748 1 97.75 71 CYS A O 1
ATOM 508 N N . ALA A 1 72 ? 6.828 8.195 2.752 1 98.31 72 ALA A N 1
ATOM 509 C CA . ALA A 1 72 ? 8.258 8.055 3.033 1 98.31 72 ALA A CA 1
ATOM 510 C C . ALA A 1 72 ? 9.102 8.594 1.881 1 98.31 72 ALA A C 1
ATOM 512 O O . ALA A 1 72 ? 10.273 8.93 2.064 1 98.31 72 ALA A O 1
ATOM 513 N N . PHE A 1 73 ? 8.508 8.703 0.669 1 96.56 73 PHE A N 1
ATOM 514 C CA . PHE A 1 73 ? 9.203 9.305 -0.467 1 96.56 73 PHE A CA 1
ATOM 515 C C . PHE A 1 73 ? 9.531 10.766 -0.191 1 96.56 73 PHE A C 1
ATOM 517 O O . PHE A 1 73 ? 10.43 11.328 -0.814 1 96.56 73 PHE A O 1
ATOM 524 N N . LEU A 1 74 ? 8.82 11.391 0.729 1 95.81 74 LEU A N 1
ATOM 525 C CA . LEU A 1 74 ? 8.977 12.82 0.972 1 95.81 74 LEU A CA 1
ATOM 526 C C . LEU A 1 74 ? 10.211 13.102 1.83 1 95.81 74 LEU A C 1
ATOM 528 O O . LEU A 1 74 ? 10.664 14.242 1.919 1 95.81 74 LEU A O 1
ATOM 532 N N . ILE A 1 75 ? 10.695 12.047 2.523 1 96.31 75 ILE A N 1
ATOM 533 C CA . ILE A 1 75 ? 11.891 12.211 3.342 1 96.31 75 ILE A CA 1
ATOM 534 C C . ILE A 1 75 ? 13.047 12.688 2.471 1 96.31 75 ILE A C 1
ATOM 536 O O . ILE A 1 75 ? 13.32 12.102 1.416 1 96.31 75 ILE A O 1
ATOM 540 N N . GLY A 1 76 ? 13.695 13.742 2.846 1 93.62 76 GLY A N 1
ATOM 541 C CA . GLY A 1 76 ? 14.789 14.336 2.088 1 93.62 76 GLY A CA 1
ATOM 542 C C . GLY A 1 76 ? 14.406 15.641 1.415 1 93.62 76 GLY A C 1
ATOM 543 O O . GLY A 1 76 ? 15.266 16.359 0.897 1 93.62 76 GLY A O 1
ATOM 544 N N . THR A 1 77 ? 13.117 15.992 1.457 1 91.44 77 THR A N 1
ATOM 545 C CA . THR A 1 77 ? 12.648 17.188 0.773 1 91.44 77 THR A CA 1
ATOM 546 C C . THR A 1 77 ? 12.789 18.422 1.674 1 91.44 77 THR A C 1
ATOM 548 O O . THR A 1 77 ? 12.703 19.562 1.204 1 91.44 77 THR A O 1
ATOM 551 N N . ASP A 1 78 ? 12.953 18.234 2.961 1 90 78 ASP A N 1
ATOM 552 C CA . ASP A 1 78 ? 13.148 19.328 3.91 1 90 78 ASP A CA 1
ATOM 553 C C . ASP A 1 78 ? 14.602 19.391 4.379 1 90 78 ASP A C 1
ATOM 555 O O . ASP A 1 78 ? 15.336 18.422 4.262 1 90 78 ASP A O 1
ATOM 559 N N . PRO A 1 79 ? 15.016 20.516 4.984 1 92.81 79 PRO A N 1
ATOM 560 C CA . PRO A 1 79 ? 16.422 20.688 5.359 1 92.81 79 PRO A CA 1
ATOM 561 C C . PRO A 1 79 ? 16.891 19.672 6.383 1 92.81 79 PRO A C 1
ATOM 563 O O . PRO A 1 79 ? 18 19.141 6.27 1 92.81 79 PRO A O 1
ATOM 566 N N . GLN A 1 80 ? 16.094 19.359 7.32 1 95.81 80 GLN A N 1
ATOM 567 C CA . GLN A 1 80 ? 16.516 18.438 8.383 1 95.81 80 GLN A CA 1
ATOM 568 C C . GLN A 1 80 ? 16.766 17.047 7.84 1 95.81 80 GLN A C 1
ATOM 570 O O . GLN A 1 80 ? 17.844 16.469 8.047 1 95.81 80 GLN A O 1
ATOM 575 N N . SER A 1 81 ? 15.805 16.469 7.172 1 95.94 81 SER A N 1
ATOM 576 C CA . SER A 1 81 ? 15.961 15.109 6.672 1 95.94 81 SER A CA 1
ATOM 577 C C . SER A 1 81 ? 17.031 15.039 5.582 1 95.94 81 SER A C 1
ATOM 579 O O . SER A 1 81 ? 17.734 14.039 5.465 1 95.94 81 SER A O 1
ATOM 581 N N . SER A 1 82 ? 17.141 16.094 4.773 1 95 82 SER A N 1
ATOM 582 C CA . SER A 1 82 ? 18.203 16.125 3.766 1 95 82 SER A CA 1
ATOM 583 C C . SER A 1 82 ? 19.578 16.062 4.406 1 95 82 SER A C 1
ATOM 585 O O . SER A 1 82 ? 20.469 15.352 3.918 1 95 82 SER A O 1
ATOM 587 N N . LYS A 1 83 ? 19.75 16.828 5.426 1 96.56 83 LYS A N 1
ATOM 588 C CA . LYS A 1 83 ? 21.016 16.828 6.156 1 96.56 83 LYS A CA 1
ATOM 589 C C . LYS A 1 83 ? 21.297 15.453 6.746 1 96.56 83 LYS A C 1
ATOM 591 O O . LYS A 1 83 ? 22.422 14.945 6.637 1 96.56 83 LYS A O 1
ATOM 596 N N . LEU A 1 84 ? 20.344 14.82 7.379 1 97.81 84 LEU A N 1
ATOM 597 C CA . LEU A 1 84 ? 20.5 13.508 7.996 1 97.81 84 LEU A CA 1
ATOM 598 C C . LEU A 1 84 ? 20.891 12.461 6.953 1 97.81 84 LEU A C 1
ATOM 600 O O . LEU A 1 84 ? 21.719 11.578 7.223 1 97.81 84 LEU A O 1
ATOM 604 N N . ILE A 1 85 ? 20.281 12.547 5.777 1 97.06 85 ILE A N 1
ATOM 605 C CA . ILE A 1 85 ? 20.594 11.609 4.703 1 97.06 85 ILE A CA 1
ATOM 606 C C . ILE A 1 85 ? 22.031 11.82 4.234 1 97.06 85 ILE A C 1
ATOM 608 O O . ILE A 1 85 ? 22.781 10.852 4.066 1 97.06 85 ILE A O 1
ATOM 612 N N . ARG A 1 86 ? 22.422 13.039 4.043 1 96.75 86 ARG A N 1
ATOM 613 C CA . ARG A 1 86 ? 23.766 13.359 3.594 1 96.75 86 ARG A CA 1
ATOM 614 C C . ARG A 1 86 ? 24.812 12.867 4.59 1 96.75 86 ARG A C 1
ATOM 616 O O . ARG A 1 86 ? 25.906 12.445 4.199 1 96.75 86 ARG A O 1
ATOM 623 N N . GLU A 1 87 ? 24.453 12.883 5.852 1 97.81 87 GLU A N 1
ATOM 624 C CA . GLU A 1 87 ? 25.359 12.469 6.914 1 97.81 87 GLU A CA 1
ATOM 625 C C . GLU A 1 87 ? 25.25 10.969 7.18 1 97.81 87 GLU A C 1
ATOM 627 O O . GLU A 1 87 ? 25.844 10.453 8.133 1 97.81 87 GLU A O 1
ATOM 632 N N . ASN A 1 88 ? 24.453 10.281 6.391 1 97.25 88 ASN A N 1
ATOM 633 C CA . ASN A 1 88 ? 24.25 8.836 6.484 1 97.25 88 ASN A CA 1
ATOM 634 C C . ASN A 1 88 ? 23.641 8.445 7.828 1 97.25 88 ASN A C 1
ATOM 636 O O . ASN A 1 88 ? 24 7.41 8.391 1 97.25 88 ASN A O 1
ATOM 640 N N . LYS A 1 89 ? 22.812 9.281 8.359 1 98 89 LYS A N 1
ATOM 641 C CA . LYS A 1 89 ? 22.141 9.031 9.633 1 98 89 LYS A CA 1
ATOM 642 C C . LYS A 1 89 ? 20.688 8.656 9.422 1 98 89 LYS A C 1
ATOM 644 O O . LYS A 1 89 ? 19.984 8.328 10.383 1 98 89 LYS A O 1
ATOM 649 N N . LEU A 1 90 ? 20.25 8.734 8.234 1 98.38 90 LEU A N 1
ATOM 650 C CA . LEU A 1 90 ? 18.891 8.406 7.855 1 98.38 90 LEU A CA 1
ATOM 651 C C . LEU A 1 90 ? 18.844 7.727 6.492 1 98.38 90 LEU A C 1
ATOM 653 O O . LEU A 1 90 ? 19.391 8.242 5.52 1 98.38 90 LEU A O 1
ATOM 657 N N . ASP A 1 91 ? 18.234 6.578 6.426 1 98.5 91 ASP A N 1
ATOM 658 C CA . ASP A 1 91 ? 18.078 5.809 5.199 1 98.5 91 ASP A CA 1
ATOM 659 C C . ASP A 1 91 ? 16.609 5.805 4.746 1 98.5 91 ASP A C 1
ATOM 661 O O . ASP A 1 91 ? 15.789 5.078 5.301 1 98.5 91 ASP A O 1
ATOM 665 N N . ARG A 1 92 ? 16.297 6.566 3.715 1 97.94 92 ARG A N 1
ATOM 666 C CA . ARG A 1 92 ? 14.93 6.711 3.225 1 97.94 92 ARG A CA 1
ATOM 667 C C . ARG A 1 92 ? 14.391 5.375 2.727 1 97.94 92 ARG A C 1
ATOM 669 O O . ARG A 1 92 ? 13.211 5.062 2.93 1 97.94 92 ARG A O 1
ATOM 676 N N . ASN A 1 93 ? 15.234 4.59 2.047 1 98.25 93 ASN A N 1
ATOM 677 C CA . ASN A 1 93 ? 14.789 3.289 1.56 1 98.25 93 ASN A CA 1
ATOM 678 C C . ASN A 1 93 ? 14.359 2.377 2.705 1 98.25 93 ASN A C 1
ATOM 680 O O . ASN A 1 93 ? 13.375 1.646 2.584 1 98.25 93 ASN A O 1
ATOM 684 N N . LYS A 1 94 ? 15.094 2.438 3.723 1 98.5 94 LYS A N 1
ATOM 685 C CA . LYS A 1 94 ? 14.711 1.66 4.898 1 98.5 94 LYS A CA 1
ATOM 686 C C . LYS A 1 94 ? 13.383 2.148 5.473 1 98.5 94 LYS A C 1
ATOM 688 O O . LYS A 1 94 ? 12.555 1.345 5.902 1 98.5 94 LYS A O 1
ATOM 693 N N . CYS A 1 95 ? 13.133 3.473 5.484 1 98.81 95 CYS A N 1
ATOM 694 C CA . CYS A 1 95 ? 11.875 4.035 5.949 1 98.81 95 CYS A CA 1
ATOM 695 C C . CYS A 1 95 ? 10.711 3.533 5.102 1 98.81 95 CYS A C 1
ATOM 697 O O . CYS A 1 95 ? 9.648 3.207 5.633 1 98.81 95 CYS A O 1
ATOM 699 N N . ILE A 1 96 ? 10.914 3.461 3.768 1 98.69 96 ILE A N 1
ATOM 700 C CA . ILE A 1 96 ? 9.875 2.979 2.865 1 98.69 96 ILE A CA 1
ATOM 701 C C . ILE A 1 96 ? 9.531 1.53 3.203 1 98.69 96 ILE A C 1
ATOM 703 O O . ILE A 1 96 ? 8.359 1.186 3.359 1 98.69 96 ILE A O 1
ATOM 707 N N . LYS A 1 97 ? 10.516 0.706 3.377 1 98.62 97 LYS A N 1
ATOM 708 C CA . LYS A 1 97 ? 10.297 -0.699 3.711 1 98.62 97 LYS A CA 1
ATOM 709 C C . LYS A 1 97 ? 9.617 -0.841 5.066 1 98.62 97 LYS A C 1
ATOM 711 O O . LYS A 1 97 ? 8.656 -1.605 5.207 1 98.62 97 LYS A O 1
ATOM 716 N N . MET A 1 98 ? 10.109 -0.098 6.016 1 98.75 98 MET A N 1
ATOM 717 C CA . MET A 1 98 ? 9.555 -0.145 7.367 1 98.75 98 MET A CA 1
ATOM 718 C C . MET A 1 98 ? 8.094 0.296 7.375 1 98.75 98 MET A C 1
ATOM 720 O O . MET A 1 98 ? 7.262 -0.318 8.039 1 98.75 98 MET A O 1
ATOM 724 N N . ALA A 1 99 ? 7.777 1.341 6.613 1 98.88 99 ALA A N 1
ATOM 725 C CA . ALA A 1 99 ? 6.406 1.835 6.52 1 98.88 99 ALA A CA 1
ATOM 726 C C . ALA A 1 99 ? 5.48 0.776 5.93 1 98.88 99 ALA A C 1
ATOM 728 O O . ALA A 1 99 ? 4.328 0.642 6.352 1 98.88 99 ALA A O 1
ATOM 729 N N . LEU A 1 100 ? 5.949 0.014 5.004 1 98.62 100 LEU A N 1
ATOM 730 C CA . LEU A 1 100 ? 5.145 -0.994 4.32 1 98.62 100 LEU A CA 1
ATOM 731 C C . LEU A 1 100 ? 4.84 -2.166 5.246 1 98.62 100 LEU A C 1
ATOM 733 O O . LEU A 1 100 ? 3.771 -2.775 5.156 1 98.62 100 LEU A O 1
ATOM 737 N N . VAL A 1 101 ? 5.73 -2.445 6.238 1 97.88 101 VAL A N 1
ATOM 738 C CA . VAL A 1 101 ? 5.566 -3.713 6.941 1 97.88 101 VAL A CA 1
ATOM 739 C C . VAL A 1 101 ? 5.191 -3.451 8.398 1 97.88 101 VAL A C 1
ATOM 741 O O . VAL A 1 101 ? 4.992 -4.391 9.172 1 97.88 101 VAL A O 1
ATOM 744 N N . HIS A 1 102 ? 5.105 -2.186 8.828 1 97.69 102 HIS A N 1
ATOM 745 C CA . HIS A 1 102 ? 4.965 -1.864 10.25 1 97.69 102 HIS A CA 1
ATOM 746 C C . HIS A 1 102 ? 3.688 -2.459 10.828 1 97.69 102 HIS A C 1
ATOM 748 O O . HIS A 1 102 ? 3.65 -2.844 12 1 97.69 102 HIS A O 1
ATOM 754 N N . ASP A 1 103 ? 2.643 -2.604 10.008 1 96.56 103 ASP A N 1
ATOM 755 C CA . ASP A 1 103 ? 1.357 -3.109 10.484 1 96.56 103 ASP A CA 1
ATOM 756 C C . ASP A 1 103 ? 1.12 -4.539 10 1 96.56 103 ASP A C 1
ATOM 758 O O . ASP A 1 103 ? -0.003 -5.043 10.07 1 96.56 103 ASP A O 1
ATOM 762 N N . LEU A 1 104 ? 2.09 -5.246 9.477 1 95.94 104 LEU A N 1
ATOM 763 C CA . LEU A 1 104 ? 1.943 -6.566 8.875 1 95.94 104 LEU A CA 1
ATOM 764 C C . LEU A 1 104 ? 1.373 -7.562 9.883 1 95.94 104 LEU A C 1
ATOM 766 O O . LEU A 1 104 ? 0.618 -8.461 9.508 1 95.94 104 LEU A O 1
ATOM 770 N N . ALA A 1 105 ? 1.736 -7.355 11.148 1 92.88 105 ALA A N 1
ATOM 771 C CA . ALA A 1 105 ? 1.294 -8.281 12.188 1 92.88 105 ALA A CA 1
ATOM 772 C C . ALA A 1 105 ? -0.228 -8.305 12.289 1 92.88 105 ALA A C 1
ATOM 774 O O . ALA A 1 105 ? -0.809 -9.273 12.773 1 92.88 105 ALA A O 1
ATOM 775 N N . GLU A 1 106 ? -0.905 -7.262 11.828 1 92.88 106 GLU A N 1
ATOM 776 C CA . GLU A 1 106 ? -2.354 -7.133 11.969 1 92.88 106 GLU A CA 1
ATOM 777 C C . GLU A 1 106 ? -3.082 -8.117 11.055 1 92.88 106 GLU A C 1
ATOM 779 O O . GLU A 1 106 ? -4.277 -8.367 11.234 1 92.88 106 GLU A O 1
ATOM 784 N N . ALA A 1 107 ? -2.416 -8.633 10.086 1 87.81 107 ALA A N 1
ATOM 785 C CA . ALA A 1 107 ? -3.018 -9.633 9.203 1 87.81 107 ALA A CA 1
ATOM 786 C C . ALA A 1 107 ? -3.523 -10.836 9.992 1 87.81 107 ALA A C 1
ATOM 788 O O . ALA A 1 107 ? -4.531 -11.445 9.633 1 87.81 107 ALA A O 1
ATOM 789 N N . LEU A 1 108 ? -2.793 -11.195 11.031 1 84.38 108 LEU A N 1
ATOM 790 C CA . LEU A 1 108 ? -3.191 -12.312 11.875 1 84.38 108 LEU A CA 1
ATOM 791 C C . LEU A 1 108 ? -3.732 -11.82 13.211 1 84.38 108 LEU A C 1
ATOM 793 O O . LEU A 1 108 ? -4.723 -12.352 13.719 1 84.38 108 LEU A O 1
ATOM 797 N N . ALA A 1 109 ? -3.166 -10.75 13.758 1 85.5 109 ALA A N 1
ATOM 798 C CA . ALA A 1 109 ? -3.514 -10.266 15.086 1 85.5 109 ALA A CA 1
ATOM 799 C C . ALA A 1 109 ? -4.781 -9.414 15.047 1 85.5 109 ALA A C 1
ATOM 801 O O . ALA A 1 109 ? -5.426 -9.203 16.078 1 85.5 109 ALA A O 1
ATOM 802 N N . GLY A 1 110 ? -5.152 -8.969 13.891 1 85 110 GLY A N 1
ATOM 803 C CA . GLY A 1 110 ? -6.23 -8 13.805 1 85 110 GLY A CA 1
ATOM 804 C C . GLY A 1 110 ? -5.781 -6.582 14.102 1 85 110 GLY A C 1
ATOM 805 O O . GLY A 1 110 ? -4.645 -6.359 14.523 1 85 110 GLY A O 1
ATOM 806 N N . ASP A 1 111 ? -6.652 -5.656 13.781 1 82.19 111 ASP A N 1
ATOM 807 C CA . ASP A 1 111 ? -6.359 -4.25 14.047 1 82.19 111 ASP A CA 1
ATOM 808 C C . ASP A 1 111 ? -6.879 -3.826 15.422 1 82.19 111 ASP A C 1
ATOM 810 O O . ASP A 1 111 ? -8.047 -3.463 15.562 1 82.19 111 ASP A O 1
ATOM 814 N N . ILE A 1 112 ? -6.039 -3.838 16.344 1 76 112 ILE A N 1
ATOM 815 C CA . ILE A 1 112 ? -6.402 -3.537 17.719 1 76 112 ILE A CA 1
ATOM 816 C C . ILE A 1 112 ? -6.203 -2.047 18 1 76 112 ILE A C 1
ATOM 818 O O . ILE A 1 112 ? -5.148 -1.486 17.688 1 76 112 ILE A O 1
ATOM 822 N N . THR A 1 113 ? -7.191 -1.483 18.516 1 75.12 113 THR A N 1
ATOM 823 C CA . THR A 1 113 ? -7.141 -0.073 18.891 1 75.12 113 THR A CA 1
ATOM 824 C C . THR A 1 113 ? -6.977 0.083 20.406 1 75.12 113 THR A C 1
ATOM 826 O O . THR A 1 113 ? -7.098 -0.89 21.141 1 75.12 113 THR A O 1
ATOM 829 N N . PRO A 1 114 ? -6.594 1.221 20.797 1 68.12 114 PRO A N 1
ATOM 830 C CA . PRO A 1 114 ? -6.473 1.442 22.25 1 68.12 114 PRO A CA 1
ATOM 831 C C . PRO A 1 114 ? -7.773 1.161 23 1 68.12 114 PRO A C 1
ATOM 833 O O . PRO A 1 114 ? -7.754 0.95 24.219 1 68.12 114 PRO A O 1
ATOM 836 N N . HIS A 1 115 ? -8.828 1.103 22.391 1 67.5 115 HIS A N 1
ATOM 837 C CA . HIS A 1 115 ? -10.133 0.915 23.016 1 67.5 115 HIS A CA 1
ATOM 838 C C . HIS A 1 115 ? -10.438 -0.565 23.219 1 67.5 115 HIS A C 1
ATOM 840 O O . HIS A 1 115 ? -11.461 -0.916 23.828 1 67.5 115 HIS A O 1
ATOM 846 N N . CYS A 1 116 ? -9.516 -1.362 22.844 1 67.19 116 CYS A N 1
ATOM 847 C CA . CYS A 1 116 ? -9.781 -2.795 22.922 1 67.19 116 CYS A CA 1
ATOM 848 C C . CYS A 1 116 ? -9.328 -3.367 24.266 1 67.19 116 CYS A C 1
ATOM 850 O O . CYS A 1 116 ? -9.484 -4.562 24.516 1 67.19 116 CYS A O 1
ATOM 852 N N . GLY A 1 117 ? -8.758 -2.5 25.172 1 69.75 117 GLY A N 1
ATOM 853 C CA . GLY A 1 117 ? -8.438 -2.92 26.531 1 69.75 117 GLY A CA 1
ATOM 854 C C . GLY A 1 117 ? -7.184 -3.771 26.609 1 69.75 117 GLY A C 1
ATOM 855 O O . GLY A 1 117 ? -7.039 -4.582 27.531 1 69.75 117 GLY A O 1
ATOM 856 N N . VAL A 1 118 ? -6.395 -3.77 25.641 1 74.81 118 VAL A N 1
ATOM 857 C CA . VAL A 1 118 ? -5.141 -4.516 25.641 1 74.81 118 VAL A CA 1
ATOM 858 C C . VAL A 1 118 ? -3.975 -3.572 25.922 1 74.81 118 VAL A C 1
ATOM 860 O O . VAL A 1 118 ? -3.908 -2.475 25.359 1 74.81 118 VAL A O 1
ATOM 863 N N . SER A 1 119 ? -3.162 -3.984 26.891 1 82 119 SER A N 1
ATOM 864 C CA . SER A 1 119 ? -2.006 -3.154 27.219 1 82 119 SER A CA 1
ATOM 865 C C . SER A 1 119 ? -1.051 -3.049 26.031 1 82 119 SER A C 1
ATOM 867 O O . SER A 1 119 ? -1.058 -3.904 25.141 1 82 119 SER A O 1
ATOM 869 N N . ALA A 1 120 ? -0.255 -2.047 26.078 1 80.88 120 ALA A N 1
ATOM 870 C CA . ALA A 1 120 ? 0.725 -1.838 25.016 1 80.88 120 ALA A CA 1
ATOM 871 C C . ALA A 1 120 ? 1.69 -3.016 24.922 1 80.88 120 ALA A C 1
ATOM 873 O O . ALA A 1 120 ? 2.055 -3.441 23.812 1 80.88 120 ALA A O 1
ATOM 874 N N . GLU A 1 121 ? 2.074 -3.492 26.062 1 84.56 121 GLU A N 1
ATOM 875 C CA . GLU A 1 121 ? 3.006 -4.617 26.109 1 84.56 121 GLU A CA 1
ATOM 876 C C . GLU A 1 121 ? 2.354 -5.895 25.578 1 84.56 121 GLU A C 1
ATOM 878 O O . GLU A 1 121 ? 2.969 -6.648 24.828 1 84.56 121 GLU A O 1
ATOM 883 N N . ALA A 1 122 ? 1.176 -6.125 26.016 1 85 122 ALA A N 1
ATOM 884 C CA . ALA A 1 122 ? 0.443 -7.301 25.562 1 85 122 ALA A CA 1
ATOM 885 C C . ALA A 1 122 ? 0.193 -7.23 24.047 1 85 122 ALA A C 1
ATOM 887 O O . ALA A 1 122 ? 0.299 -8.242 23.359 1 85 122 ALA A O 1
ATOM 888 N N . LYS A 1 123 ? -0.093 -6.039 23.609 1 83.94 123 LYS A N 1
ATOM 889 C CA . LYS A 1 123 ? -0.288 -5.848 22.172 1 83.94 123 LYS A CA 1
ATOM 890 C C . LYS A 1 123 ? 0.989 -6.16 21.406 1 83.94 123 LYS A C 1
ATOM 892 O O . LYS A 1 123 ? 0.951 -6.863 20.391 1 83.94 123 LYS A O 1
ATOM 897 N N . ARG A 1 124 ? 2.07 -5.684 21.875 1 87.75 124 ARG A N 1
ATOM 898 C CA . ARG A 1 124 ? 3.352 -5.902 21.203 1 87.75 124 ARG A CA 1
ATOM 899 C C . ARG A 1 124 ? 3.684 -7.391 21.141 1 87.75 124 ARG A C 1
ATOM 901 O O . ARG A 1 124 ? 4.172 -7.875 20.109 1 87.75 124 ARG A O 1
ATOM 908 N N . LYS A 1 125 ? 3.441 -8.031 22.219 1 88.44 125 LYS A N 1
ATOM 909 C CA . LYS A 1 125 ? 3.717 -9.469 22.266 1 88.44 125 LYS A CA 1
ATOM 910 C C . LYS A 1 125 ? 2.834 -10.227 21.281 1 88.44 125 LYS A C 1
ATOM 912 O O . LYS A 1 125 ? 3.316 -11.102 20.562 1 88.44 125 LYS A O 1
ATOM 917 N N . GLN A 1 126 ? 1.601 -9.922 21.266 1 87.12 126 GLN A N 1
ATOM 918 C CA . GLN A 1 126 ? 0.66 -10.562 20.359 1 87.12 126 GLN A CA 1
ATOM 919 C C . GLN A 1 126 ? 1.033 -10.289 18.906 1 87.12 126 GLN A C 1
ATOM 921 O O . GLN A 1 126 ? 0.985 -11.195 18.062 1 87.12 126 GLN A O 1
ATOM 926 N N . GLU A 1 127 ? 1.409 -9.047 18.625 1 89.44 127 GLU A N 1
ATOM 927 C CA . GLU A 1 127 ? 1.794 -8.672 17.266 1 89.44 127 GLU A CA 1
ATOM 928 C C . GLU A 1 127 ? 3.096 -9.352 16.859 1 89.44 127 GLU A C 1
ATOM 930 O O . GLU A 1 127 ? 3.246 -9.773 15.703 1 89.44 127 GLU A O 1
ATOM 935 N N . ARG A 1 128 ? 3.98 -9.492 17.797 1 88.44 128 ARG A N 1
ATOM 936 C CA . ARG A 1 128 ? 5.23 -10.172 17.469 1 88.44 128 ARG A CA 1
ATOM 937 C C . ARG A 1 128 ? 4.988 -11.641 17.156 1 88.44 128 ARG A C 1
ATOM 939 O O . ARG A 1 128 ? 5.523 -12.164 16.172 1 88.44 128 ARG A O 1
ATOM 946 N N . GLU A 1 129 ? 4.191 -12.25 17.906 1 87.31 129 GLU A N 1
ATOM 947 C CA . GLU A 1 129 ? 3.857 -13.656 17.672 1 87.31 129 GLU A CA 1
ATOM 948 C C . GLU A 1 129 ? 3.15 -13.836 16.328 1 87.31 129 GLU A C 1
ATOM 950 O O . GLU A 1 129 ? 3.443 -14.773 15.594 1 87.31 129 GLU A O 1
ATOM 955 N N . ALA A 1 130 ? 2.27 -12.953 16.125 1 86.38 130 ALA A N 1
ATOM 956 C CA . ALA A 1 130 ? 1.554 -12.992 14.844 1 86.38 130 ALA A CA 1
ATOM 957 C C . ALA A 1 130 ? 2.518 -12.852 13.672 1 86.38 130 ALA A C 1
ATOM 959 O O . ALA A 1 130 ? 2.443 -13.609 12.703 1 86.38 130 ALA A O 1
ATOM 960 N N . LEU A 1 131 ? 3.402 -11.938 13.797 1 87 131 LEU A N 1
ATOM 961 C CA . LEU A 1 131 ? 4.359 -11.695 12.727 1 87 131 LEU A CA 1
ATOM 962 C C . LEU A 1 131 ? 5.258 -12.906 12.516 1 87 131 LEU A C 1
ATOM 964 O O . LEU A 1 131 ? 5.535 -13.297 11.375 1 87 131 LEU A O 1
ATOM 968 N N . GLU A 1 132 ? 5.656 -13.5 13.562 1 84.06 132 GLU A N 1
ATOM 969 C CA . GLU A 1 132 ? 6.492 -14.695 13.469 1 84.06 132 GLU A CA 1
ATOM 970 C C . GLU A 1 132 ? 5.754 -15.828 12.766 1 84.06 132 GLU A C 1
ATOM 972 O O . GLU A 1 132 ? 6.348 -16.562 11.969 1 84.06 132 GLU A O 1
ATOM 977 N N . LYS A 1 133 ? 4.535 -15.953 13.031 1 80.94 133 LYS A N 1
ATOM 978 C CA . LYS A 1 133 ? 3.725 -16.969 12.383 1 80.94 133 LYS A CA 1
ATOM 979 C C . LYS A 1 133 ? 3.572 -16.688 10.891 1 80.94 133 LYS A C 1
ATOM 981 O O . LYS A 1 133 ? 3.572 -17.609 10.07 1 80.94 133 LYS A O 1
ATOM 986 N N . ILE A 1 134 ? 3.428 -15.469 10.602 1 78 134 ILE A N 1
ATOM 987 C CA . ILE A 1 134 ? 3.273 -15.055 9.211 1 78 134 ILE A CA 1
ATOM 988 C C . ILE A 1 134 ? 4.555 -15.352 8.438 1 78 134 ILE A C 1
ATOM 990 O O . ILE A 1 134 ? 4.5 -15.805 7.289 1 78 134 ILE A O 1
ATOM 994 N N . LEU A 1 135 ? 5.656 -15.219 9.125 1 77.75 135 LEU A N 1
ATOM 995 C CA . LEU A 1 135 ? 6.945 -15.258 8.438 1 77.75 135 LEU A CA 1
ATOM 996 C C . LEU A 1 135 ? 7.535 -16.656 8.477 1 77.75 135 LEU A C 1
ATOM 998 O O . LEU A 1 135 ? 8.586 -16.906 7.887 1 77.75 135 LEU A O 1
ATOM 1002 N N . ARG A 1 136 ? 6.934 -17.531 9.094 1 72.81 136 ARG A N 1
ATOM 1003 C CA . ARG A 1 136 ? 7.402 -18.922 9.156 1 72.81 136 ARG A CA 1
ATOM 1004 C C . ARG A 1 136 ? 6.652 -19.797 8.156 1 72.81 136 ARG A C 1
ATOM 1006 O O . ARG A 1 136 ? 5.465 -19.578 7.902 1 72.81 136 ARG A O 1
ATOM 1013 N N . PRO A 1 137 ? 7.574 -20.625 7.523 1 59.28 137 PRO A N 1
ATOM 1014 C CA . PRO A 1 137 ? 6.918 -21.562 6.609 1 59.28 137 PRO A CA 1
ATOM 1015 C C . PRO A 1 137 ? 5.797 -22.359 7.281 1 59.28 137 PRO A C 1
ATOM 1017 O O . PRO A 1 137 ? 5.93 -22.75 8.438 1 59.28 137 PRO A O 1
ATOM 1020 N N . LEU A 1 138 ? 4.59 -22.078 7 1 52.62 138 LEU A N 1
ATOM 1021 C CA . LEU A 1 138 ? 3.439 -22.734 7.617 1 52.62 138 LEU A CA 1
ATOM 1022 C C . LEU A 1 138 ? 3.465 -24.234 7.359 1 52.62 138 LEU A C 1
ATOM 1024 O O . LEU A 1 138 ? 3.74 -24.672 6.242 1 52.62 138 LEU A O 1
ATOM 1028 N N . PRO A 1 139 ? 3.549 -24.984 8.555 1 45.59 139 PRO A N 1
ATOM 1029 C CA . PRO A 1 139 ? 3.367 -26.422 8.383 1 45.59 139 PRO A CA 1
ATOM 1030 C C . PRO A 1 139 ? 2.082 -26.766 7.629 1 45.59 139 PRO A C 1
ATOM 1032 O O . PRO A 1 139 ? 1.093 -26.047 7.727 1 45.59 139 PRO A O 1
ATOM 1035 N N . ALA A 1 140 ? 2.197 -27.562 6.574 1 42.53 140 ALA A N 1
ATOM 1036 C CA . ALA A 1 140 ? 1.109 -28.141 5.781 1 42.53 140 ALA A CA 1
ATOM 1037 C C . ALA A 1 140 ? 0.073 -28.812 6.676 1 42.53 140 ALA A C 1
ATOM 1039 O O . ALA A 1 140 ? 0.397 -29.734 7.426 1 42.53 140 ALA A O 1
ATOM 1040 N N . SER A 1 141 ? -0.539 -28.188 7.578 1 37.53 141 SER A N 1
ATOM 1041 C CA . SER A 1 141 ? -1.568 -29.094 8.094 1 37.53 141 SER A CA 1
ATOM 1042 C C . SER A 1 141 ? -2.646 -29.359 7.047 1 37.53 141 SER A C 1
ATOM 1044 O O . SER A 1 141 ? -2.891 -28.516 6.18 1 37.53 141 SER A O 1
ATOM 1046 N N . ALA A 1 142 ? -3.141 -30.516 7.016 1 35.69 142 ALA A N 1
ATOM 1047 C CA . ALA A 1 142 ? -4.312 -31.016 6.305 1 35.69 142 ALA A CA 1
ATOM 1048 C C . ALA A 1 142 ? -5.508 -30.078 6.492 1 35.69 142 ALA A C 1
ATOM 1050 O O . ALA A 1 142 ? -5.875 -29.75 7.621 1 35.69 142 ALA A O 1
ATOM 1051 N N . GLY A 1 143 ? -5.77 -29.203 5.398 1 42.22 143 GLY A N 1
ATOM 1052 C CA . GLY A 1 143 ? -6.945 -28.344 5.414 1 42.22 143 GLY A CA 1
ATOM 1053 C C . GLY A 1 143 ? -6.609 -26.875 5.422 1 42.22 143 GLY A C 1
ATOM 1054 O O . GLY A 1 143 ? -7.504 -26.031 5.434 1 42.22 143 GLY A O 1
ATOM 1055 N N . SER A 1 144 ? -5.316 -26.734 5.691 1 48.88 144 SER A N 1
ATOM 1056 C CA . SER A 1 144 ? -4.953 -25.328 5.801 1 48.88 144 SER A CA 1
ATOM 1057 C C . SER A 1 144 ? -4.961 -24.641 4.434 1 48.88 144 SER A C 1
ATOM 1059 O O . SER A 1 144 ? -4.738 -25.297 3.41 1 48.88 144 SER A O 1
ATOM 1061 N N . SER A 1 145 ? -5.613 -23.531 4.305 1 54.12 145 SER A N 1
ATOM 1062 C CA . SER A 1 145 ? -5.621 -22.719 3.096 1 54.12 145 SER A CA 1
ATOM 1063 C C . SER A 1 145 ? -4.203 -22.375 2.646 1 54.12 145 SER A C 1
ATOM 1065 O O . SER A 1 145 ? -4.008 -21.797 1.576 1 54.12 145 SER A O 1
ATOM 1067 N N . PHE A 1 146 ? -3.301 -22.969 3.453 1 61 146 PHE A N 1
ATOM 1068 C CA . PHE A 1 146 ? -1.907 -22.672 3.16 1 61 146 PHE A CA 1
ATOM 1069 C C . PHE A 1 146 ? -1.28 -23.75 2.297 1 61 146 PHE A C 1
ATOM 1071 O O . PHE A 1 146 ? -1.642 -24.922 2.41 1 61 146 PHE A O 1
ATOM 1078 N N . LEU A 1 147 ? -0.462 -23.344 1.395 1 64.62 147 LEU A N 1
ATOM 1079 C CA . LEU A 1 147 ? 0.214 -24.219 0.433 1 64.62 147 LEU A CA 1
ATOM 1080 C C . LEU A 1 147 ? 1.374 -24.953 1.089 1 64.62 147 LEU A C 1
ATOM 1082 O O . LEU A 1 147 ? 2.012 -24.438 2.006 1 64.62 147 LEU A O 1
ATOM 1086 N N . SER A 1 148 ? 1.368 -26.266 0.928 1 62.59 148 SER A N 1
ATOM 1087 C CA . SER A 1 148 ? 2.492 -27.031 1.465 1 62.59 148 SER A CA 1
ATOM 1088 C C . SER A 1 148 ? 3.158 -27.875 0.383 1 62.59 148 SER A C 1
ATOM 1090 O O . SER A 1 148 ? 2.492 -28.344 -0.542 1 62.59 148 SER A O 1
ATOM 1092 N N . CYS A 1 149 ? 4.387 -27.703 0.162 1 60.38 149 CYS A N 1
ATOM 1093 C CA . CYS A 1 149 ? 5.145 -28.609 -0.688 1 60.38 149 CYS A CA 1
ATOM 1094 C C . CYS A 1 149 ? 5.859 -29.672 0.145 1 60.38 149 CYS A C 1
ATOM 1096 O O . CYS A 1 149 ? 5.793 -29.656 1.375 1 60.38 149 CYS A O 1
ATOM 1098 N N . ASP A 1 150 ? 6.324 -30.797 -0.531 1 55.41 150 ASP A N 1
ATOM 1099 C CA . ASP A 1 150 ? 7 -31.875 0.168 1 55.41 150 ASP A CA 1
ATOM 1100 C C . ASP A 1 150 ? 8.047 -31.344 1.139 1 55.41 150 ASP A C 1
ATOM 1102 O O . ASP A 1 150 ? 8.211 -31.875 2.24 1 55.41 150 ASP A O 1
ATOM 1106 N N . GLN A 1 151 ? 8.688 -30.406 0.701 1 55.28 151 GLN A N 1
ATOM 1107 C CA . GLN A 1 151 ? 9.68 -29.781 1.566 1 55.28 151 GLN A CA 1
ATOM 1108 C C . GLN A 1 151 ? 9.016 -29.125 2.777 1 55.28 151 GLN A C 1
ATOM 1110 O O . GLN A 1 151 ? 9.539 -29.203 3.891 1 55.28 151 GLN A O 1
ATOM 1115 N N . CYS A 1 152 ? 7.867 -28.531 2.344 1 56.81 152 CYS A N 1
ATOM 1116 C CA . CYS A 1 152 ? 7.156 -27.844 3.42 1 56.81 152 CYS A CA 1
ATOM 1117 C C . CYS A 1 152 ? 6.535 -28.859 4.383 1 56.81 152 CYS A C 1
ATOM 1119 O O . CYS A 1 152 ? 6.332 -28.562 5.559 1 56.81 152 CYS A O 1
ATOM 1121 N N . ARG A 1 153 ? 6.105 -29.938 3.736 1 52.62 153 ARG A N 1
ATOM 1122 C CA . ARG A 1 153 ? 5.473 -30.953 4.555 1 52.62 153 ARG A CA 1
ATOM 1123 C C . ARG A 1 153 ? 6.512 -31.734 5.355 1 52.62 153 ARG A C 1
ATOM 1125 O O . ARG A 1 153 ? 6.18 -32.406 6.344 1 52.62 153 ARG A O 1
ATOM 1132 N N . THR A 1 154 ? 7.598 -32.094 4.613 1 48.84 154 THR A N 1
ATOM 1133 C CA . THR A 1 154 ? 8.523 -32.969 5.312 1 48.84 154 THR A CA 1
ATOM 1134 C C . THR A 1 154 ? 8.969 -32.375 6.637 1 48.84 154 THR A C 1
ATOM 1136 O O . THR A 1 154 ? 9.594 -31.297 6.652 1 48.84 154 THR A O 1
ATOM 1139 N N . PRO A 1 155 ? 8.242 -32.719 7.586 1 41.72 155 PRO A N 1
ATOM 1140 C CA . PRO A 1 155 ? 8.773 -32.281 8.883 1 41.72 155 PRO A CA 1
ATOM 1141 C C . PRO A 1 155 ? 10.289 -32.375 8.961 1 41.72 155 PRO A C 1
ATOM 1143 O O . PRO A 1 155 ? 10.898 -33.219 8.297 1 41.72 155 PRO A O 1
ATOM 1146 N N . ALA A 1 156 ? 11.031 -31.328 9.219 1 39.59 156 ALA A N 1
ATOM 1147 C CA . ALA A 1 156 ? 12.422 -31.625 9.562 1 39.59 156 ALA A CA 1
ATOM 1148 C C . ALA A 1 156 ? 12.562 -33.062 10.07 1 39.59 156 ALA A C 1
ATOM 1150 O O . ALA A 1 156 ? 11.773 -33.5 10.906 1 39.59 156 ALA A O 1
ATOM 1151 N N . THR A 1 157 ? 12.93 -34.062 9.469 1 36.28 157 THR A N 1
ATOM 1152 C CA . THR A 1 157 ? 13.312 -35.312 10.094 1 36.28 157 THR A CA 1
ATOM 1153 C C . THR A 1 157 ? 13.586 -35.125 11.586 1 36.28 157 THR A C 1
ATOM 1155 O O . THR A 1 157 ? 13.867 -34 12.031 1 36.28 157 THR A O 1
ATOM 1158 N N . SER A 1 158 ? 13.57 -36.344 12.469 1 35.84 158 SER A N 1
ATOM 1159 C CA . SER A 1 158 ? 13.648 -36.75 13.859 1 35.84 158 SER A CA 1
ATOM 1160 C C . SER A 1 158 ? 14.734 -36 14.609 1 35.84 158 SER A C 1
ATOM 1162 O O . SER A 1 158 ? 14.75 -35.969 15.844 1 35.84 158 SER A O 1
ATOM 1164 N N . LYS A 1 159 ? 16.062 -36.219 14.211 1 35.28 159 LYS A N 1
ATOM 1165 C CA . LYS A 1 159 ? 17.031 -36.031 15.273 1 35.28 159 LYS A CA 1
ATOM 1166 C C . LYS A 1 159 ? 17.016 -34.594 15.781 1 35.28 159 LYS A C 1
ATOM 1168 O O . LYS A 1 159 ? 17.75 -34.25 16.703 1 35.28 159 LYS A O 1
ATOM 1173 N N . GLN A 1 160 ? 16.688 -33.594 14.906 1 35.66 160 GLN A N 1
ATOM 1174 C CA . GLN A 1 160 ? 16.578 -32.344 15.633 1 35.66 160 GLN A CA 1
ATOM 1175 C C . GLN A 1 160 ? 15.188 -32.156 16.234 1 35.66 160 GLN A C 1
ATOM 1177 O O . GLN A 1 160 ? 14.188 -32.406 15.562 1 35.66 160 GLN A O 1
ATOM 1182 N N . GLY A 1 161 ? 14.883 -32.094 17.484 1 33.22 161 GLY A N 1
ATOM 1183 C CA . GLY A 1 161 ? 13.75 -32.094 18.406 1 33.22 161 GLY A CA 1
ATOM 1184 C C . GLY A 1 161 ? 12.539 -31.391 17.828 1 33.22 161 GLY A C 1
ATOM 1185 O O . GLY A 1 161 ? 12.648 -30.625 16.875 1 33.22 161 GLY A O 1
ATOM 1186 N N . ALA A 1 162 ? 11.195 -32 18.016 1 38.12 162 ALA A N 1
ATOM 1187 C CA . ALA A 1 162 ? 9.844 -31.469 17.859 1 38.12 162 ALA A CA 1
ATOM 1188 C C . ALA A 1 162 ? 9.852 -29.938 17.844 1 38.12 162 ALA A C 1
ATOM 1190 O O . ALA A 1 162 ? 8.898 -29.312 17.375 1 38.12 162 ALA A O 1
ATOM 1191 N N . ASP A 1 163 ? 10.789 -29.25 18.359 1 37.81 163 ASP A N 1
ATOM 1192 C CA . ASP A 1 163 ? 10.875 -27.844 18.688 1 37.81 163 ASP A CA 1
ATOM 1193 C C . ASP A 1 163 ? 11.562 -27.047 17.562 1 37.81 163 ASP A C 1
ATOM 1195 O O . ASP A 1 163 ? 11.883 -25.875 17.734 1 37.81 163 ASP A O 1
ATOM 1199 N N . ALA A 1 164 ? 11.945 -27.688 16.469 1 39.84 164 ALA A N 1
ATOM 1200 C CA . ALA A 1 164 ? 12.734 -26.828 15.594 1 39.84 164 ALA A CA 1
ATOM 1201 C C . ALA A 1 164 ? 11.828 -25.938 14.734 1 39.84 164 ALA A C 1
ATOM 1203 O O . ALA A 1 164 ? 11.016 -26.453 13.961 1 39.84 164 ALA A O 1
ATOM 1204 N N . ILE A 1 165 ? 11.516 -24.734 15.102 1 46.41 165 ILE A N 1
ATOM 1205 C CA . ILE A 1 165 ? 10.875 -23.656 14.352 1 46.41 165 ILE A CA 1
ATOM 1206 C C . ILE A 1 165 ? 11.508 -23.547 12.969 1 46.41 165 ILE A C 1
ATOM 1208 O O . ILE A 1 165 ? 12.727 -23.391 12.852 1 46.41 165 ILE A O 1
ATOM 1212 N N . PRO A 1 166 ? 10.828 -24.109 11.945 1 53.03 166 PRO A N 1
ATOM 1213 C CA . PRO A 1 166 ? 11.438 -23.906 10.625 1 53.03 166 PRO A CA 1
ATOM 1214 C C . PRO A 1 166 ? 12.047 -22.516 10.461 1 53.03 166 PRO A C 1
ATOM 1216 O O . PRO A 1 166 ? 11.578 -21.562 11.078 1 53.03 166 PRO A O 1
ATOM 1219 N N . PRO A 1 167 ? 13.188 -22.547 9.836 1 53.5 167 PRO A N 1
ATOM 1220 C CA . PRO A 1 167 ? 13.867 -21.25 9.703 1 53.5 167 PRO A CA 1
ATOM 1221 C C . PRO A 1 167 ? 13.031 -20.219 8.961 1 53.5 167 PRO A C 1
ATOM 1223 O O . PRO A 1 167 ? 12.234 -20.578 8.094 1 53.5 167 PRO A O 1
ATOM 1226 N N . ALA A 1 168 ? 13.023 -19.062 9.523 1 57.5 168 ALA A N 1
ATOM 1227 C CA . ALA A 1 168 ? 12.352 -17.938 8.883 1 57.5 168 ALA A CA 1
ATOM 1228 C C . ALA A 1 168 ? 12.852 -17.734 7.453 1 57.5 168 ALA A C 1
ATOM 1230 O O . ALA A 1 168 ? 14.016 -18.031 7.148 1 57.5 168 ALA A O 1
ATOM 1231 N N . LEU A 1 169 ? 11.961 -17.469 6.547 1 67.25 169 LEU A N 1
ATOM 1232 C CA . LEU A 1 169 ? 12.328 -17.016 5.211 1 67.25 169 LEU A CA 1
ATOM 1233 C C . LEU A 1 169 ? 13.352 -15.883 5.281 1 67.25 169 LEU A C 1
ATOM 1235 O O . LEU A 1 169 ? 13.328 -15.078 6.215 1 67.25 169 LEU A O 1
ATOM 1239 N N . PRO A 1 170 ? 14.453 -16 4.523 1 70.31 170 PRO A N 1
ATOM 1240 C CA . PRO A 1 170 ? 15.398 -14.883 4.57 1 70.31 170 PRO A CA 1
ATOM 1241 C C . PRO A 1 170 ? 14.695 -13.531 4.52 1 70.31 170 PRO A C 1
ATOM 1243 O O . PRO A 1 170 ? 15.062 -12.609 5.254 1 70.31 170 PRO A O 1
ATOM 1246 N N . VAL A 1 171 ? 13.664 -13.445 3.705 1 84.94 171 VAL A N 1
ATOM 1247 C CA . VAL A 1 171 ? 12.898 -12.203 3.641 1 84.94 171 VAL A CA 1
ATOM 1248 C C . VAL A 1 171 ? 12.18 -11.977 4.965 1 84.94 171 VAL A C 1
ATOM 1250 O O . VAL A 1 171 ? 11.953 -10.828 5.367 1 84.94 171 VAL A O 1
ATOM 1253 N N . GLY A 1 172 ? 11.906 -13.062 5.645 1 87.94 172 GLY A N 1
ATOM 1254 C CA . GLY A 1 172 ? 11.219 -12.977 6.926 1 87.94 172 GLY A CA 1
ATOM 1255 C C . GLY A 1 172 ? 12.047 -12.312 8.008 1 87.94 172 GLY A C 1
ATOM 1256 O O . GLY A 1 172 ? 11.531 -11.531 8.812 1 87.94 172 GLY A O 1
ATOM 1257 N N . GLU A 1 173 ? 13.32 -12.578 8 1 88.81 173 GLU A N 1
ATOM 1258 C CA . GLU A 1 173 ? 14.219 -11.977 8.977 1 88.81 173 GLU A CA 1
ATOM 1259 C C . GLU A 1 173 ? 14.312 -10.461 8.781 1 88.81 173 GLU A C 1
ATOM 1261 O O . GLU A 1 173 ? 14.336 -9.703 9.758 1 88.81 173 GLU A O 1
ATOM 1266 N N . GLU A 1 174 ? 14.422 -10.102 7.574 1 93.56 174 GLU A N 1
ATOM 1267 C CA . GLU A 1 174 ? 14.469 -8.672 7.289 1 93.56 174 GLU A CA 1
ATOM 1268 C C . GLU A 1 174 ? 13.203 -7.973 7.773 1 93.56 174 GLU A C 1
ATOM 1270 O O . GLU A 1 174 ? 13.273 -6.926 8.422 1 93.56 174 GLU A O 1
ATOM 1275 N N . ILE A 1 175 ? 12.086 -8.531 7.469 1 95.25 175 ILE A N 1
ATOM 1276 C CA . ILE A 1 175 ? 10.797 -7.941 7.832 1 95.25 175 ILE A CA 1
ATOM 1277 C C . ILE A 1 175 ? 10.672 -7.883 9.352 1 95.25 175 ILE A C 1
ATOM 1279 O O . ILE A 1 175 ? 10.25 -6.863 9.906 1 95.25 175 ILE A O 1
ATOM 1283 N N . LEU A 1 176 ? 11.109 -8.945 9.969 1 93.12 176 LEU A N 1
ATOM 1284 C CA . LEU A 1 176 ? 11.047 -8.977 11.43 1 93.12 176 LEU A CA 1
ATOM 1285 C C . LEU A 1 176 ? 11.945 -7.898 12.031 1 93.12 176 LEU A C 1
ATOM 1287 O O . LEU A 1 176 ? 11.547 -7.215 12.977 1 93.12 176 LEU A O 1
ATOM 1291 N N . SER A 1 177 ? 13.094 -7.777 11.539 1 95.12 177 SER A N 1
ATOM 1292 C CA . SER A 1 177 ? 14.031 -6.77 12.023 1 95.12 177 SER A CA 1
ATOM 1293 C C . SER A 1 177 ? 13.477 -5.363 11.836 1 95.12 177 SER A C 1
ATOM 1295 O O . SER A 1 177 ? 13.602 -4.516 12.727 1 95.12 177 SER A O 1
ATOM 1297 N N . LEU A 1 178 ? 12.867 -5.078 10.68 1 97.56 178 LEU A N 1
ATOM 1298 C CA . LEU A 1 178 ? 12.25 -3.787 10.414 1 97.56 178 LEU A CA 1
ATOM 1299 C C . LEU A 1 178 ? 11.133 -3.502 11.414 1 97.56 178 LEU A C 1
ATOM 1301 O O . LEU A 1 178 ? 11.055 -2.4 11.961 1 97.56 178 LEU A O 1
ATOM 1305 N N . TRP A 1 179 ? 10.336 -4.48 11.625 1 96.38 179 TRP A N 1
ATOM 1306 C CA . TRP A 1 179 ? 9.211 -4.336 12.547 1 96.38 179 TRP A CA 1
ATOM 1307 C C . TRP A 1 179 ? 9.703 -4.07 13.961 1 96.38 179 TRP A C 1
ATOM 1309 O O . TRP A 1 179 ? 9.188 -3.186 14.648 1 96.38 179 TRP A O 1
ATOM 1319 N N . GLU A 1 180 ? 10.727 -4.801 14.43 1 96 180 GLU A N 1
ATOM 1320 C CA . GLU A 1 180 ? 11.289 -4.617 15.766 1 96 180 GLU A CA 1
ATOM 1321 C C . GLU A 1 180 ? 11.891 -3.227 15.922 1 96 180 GLU A C 1
ATOM 1323 O O . GLU A 1 180 ? 11.719 -2.586 16.969 1 96 180 GLU A O 1
ATOM 1328 N N . GLU A 1 181 ? 12.625 -2.85 14.961 1 97.75 181 GLU A N 1
ATOM 1329 C CA . GLU A 1 181 ? 13.203 -1.508 14.969 1 97.75 181 GLU A CA 1
ATOM 1330 C C . GLU A 1 181 ? 12.117 -0.442 15.094 1 97.75 181 GLU A C 1
ATOM 1332 O O . GLU A 1 181 ? 12.266 0.521 15.844 1 97.75 181 GLU A O 1
ATOM 1337 N N . TYR A 1 182 ? 11.031 -0.589 14.391 1 97.75 182 TYR A N 1
ATOM 1338 C CA . TYR A 1 182 ? 9.906 0.334 14.461 1 97.75 182 TYR A CA 1
ATOM 1339 C C . TYR A 1 182 ? 9.32 0.384 15.867 1 97.75 182 TYR A C 1
ATOM 1341 O O . TYR A 1 182 ? 9.109 1.466 16.422 1 97.75 182 TYR A O 1
ATOM 1349 N N . GLU A 1 183 ? 9.094 -0.765 16.391 1 94.94 183 GLU A N 1
ATOM 1350 C CA . GLU A 1 183 ? 8.469 -0.871 17.703 1 94.94 183 GLU A CA 1
ATOM 1351 C C . GLU A 1 183 ? 9.375 -0.286 18.781 1 94.94 183 GLU A C 1
ATOM 1353 O O . GLU A 1 183 ? 8.883 0.305 19.75 1 94.94 183 GLU A O 1
ATOM 1358 N N . GLU A 1 184 ? 10.648 -0.462 18.609 1 95.31 184 GLU A N 1
ATOM 1359 C CA . GLU A 1 184 ? 11.586 0.089 19.578 1 95.31 184 GLU A CA 1
ATOM 1360 C C . GLU A 1 184 ? 11.609 1.613 19.516 1 95.31 184 GLU A C 1
ATOM 1362 O O . GLU A 1 184 ? 11.789 2.275 20.547 1 95.31 184 GLU A O 1
ATOM 1367 N N . GLY A 1 185 ? 11.57 2.223 18.344 1 96.25 185 GLY A N 1
ATOM 1368 C CA . GLY A 1 185 ? 11.383 3.652 18.156 1 96.25 185 GLY A CA 1
ATOM 1369 C C . GLY A 1 185 ? 12.633 4.461 18.469 1 96.25 185 GLY A C 1
ATOM 1370 O O . GLY A 1 185 ? 12.547 5.656 18.766 1 96.25 185 GLY A O 1
ATOM 1371 N N . THR A 1 186 ? 13.867 3.904 18.328 1 96 186 THR A N 1
ATOM 1372 C CA . THR A 1 186 ? 15.07 4.59 18.797 1 96 186 THR A CA 1
ATOM 1373 C C . THR A 1 186 ? 15.852 5.156 17.609 1 96 186 THR A C 1
ATOM 1375 O O . THR A 1 186 ? 16.516 6.188 17.75 1 96 186 THR A O 1
ATOM 1378 N N . THR A 1 187 ? 15.828 4.539 16.406 1 97.94 187 THR A N 1
ATOM 1379 C CA . THR A 1 187 ? 16.578 5.012 15.25 1 97.94 187 THR A CA 1
ATOM 1380 C C . THR A 1 187 ? 15.844 6.164 14.57 1 97.94 187 THR A C 1
ATOM 1382 O O . THR A 1 187 ? 14.641 6.348 14.773 1 97.94 187 THR A O 1
ATOM 1385 N N . GLU A 1 188 ? 16.562 6.992 13.828 1 98.38 188 GLU A N 1
ATOM 1386 C CA . GLU A 1 188 ? 15.922 8.062 13.062 1 98.38 188 GLU A CA 1
ATOM 1387 C C . GLU A 1 188 ? 14.875 7.5 12.102 1 98.38 188 GLU A C 1
ATOM 1389 O O . GLU A 1 188 ? 13.805 8.094 11.93 1 98.38 188 GLU A O 1
ATOM 1394 N N . GLU A 1 189 ? 15.195 6.391 11.5 1 98.69 189 GLU A N 1
ATOM 1395 C CA . GLU A 1 189 ? 14.234 5.75 10.602 1 98.69 189 GLU A CA 1
ATOM 1396 C C . GLU A 1 189 ? 12.922 5.445 11.32 1 98.69 189 GLU A C 1
ATOM 1398 O O . GLU A 1 189 ? 11.844 5.75 10.812 1 98.69 189 GLU A O 1
ATOM 1403 N N . ALA A 1 190 ? 13.039 4.852 12.484 1 98.62 190 ALA A N 1
ATOM 1404 C CA . ALA A 1 190 ? 11.852 4.504 13.266 1 98.62 190 ALA A CA 1
ATOM 1405 C C . ALA A 1 190 ? 11.055 5.75 13.641 1 98.62 190 ALA A C 1
ATOM 1407 O O . ALA A 1 190 ? 9.82 5.75 13.578 1 98.62 190 ALA A O 1
ATOM 1408 N N . LYS A 1 191 ? 11.727 6.762 14.023 1 98.38 191 LYS A N 1
ATOM 1409 C CA . LYS A 1 191 ? 11.07 8.008 14.406 1 98.38 191 LYS A CA 1
ATOM 1410 C C . LYS A 1 191 ? 10.32 8.625 13.227 1 98.38 191 LYS A C 1
ATOM 1412 O O . LYS A 1 191 ? 9.18 9.07 13.375 1 98.38 191 LYS A O 1
ATOM 1417 N N . TYR A 1 192 ? 10.938 8.648 12.062 1 98.69 192 TYR A N 1
ATOM 1418 C CA . TYR A 1 192 ? 10.281 9.195 10.875 1 98.69 192 TYR A CA 1
ATOM 1419 C C . TYR A 1 192 ? 9.078 8.344 10.484 1 98.69 192 TYR A C 1
ATOM 1421 O O . TYR A 1 192 ? 8.047 8.875 10.07 1 98.69 192 TYR A O 1
ATOM 1429 N N . VAL A 1 193 ? 9.195 7.031 10.578 1 98.81 193 VAL A N 1
ATOM 1430 C CA . VAL A 1 193 ? 8.078 6.18 10.195 1 98.81 193 VAL A CA 1
ATOM 1431 C C . VAL A 1 193 ? 6.941 6.332 11.211 1 98.81 193 VAL A C 1
ATOM 1433 O O . VAL A 1 193 ? 5.766 6.289 10.844 1 98.81 193 VAL A O 1
ATOM 1436 N N . PHE A 1 194 ? 7.266 6.543 12.469 1 98.25 194 PHE A N 1
ATOM 1437 C CA . PHE A 1 194 ? 6.238 6.855 13.453 1 98.25 194 PHE A CA 1
ATOM 1438 C C . PHE A 1 194 ? 5.496 8.133 13.07 1 98.25 194 PHE A C 1
ATOM 1440 O O . PHE A 1 194 ? 4.266 8.18 13.117 1 98.25 194 PHE A O 1
ATOM 1447 N N . ASP A 1 195 ? 6.23 9.18 12.727 1 98.62 195 ASP A N 1
ATOM 1448 C CA . ASP A 1 195 ? 5.621 10.43 12.273 1 98.62 195 ASP A CA 1
ATOM 1449 C C . ASP A 1 195 ? 4.754 10.195 11.039 1 98.62 195 ASP A C 1
ATOM 1451 O O . ASP A 1 195 ? 3.658 10.75 10.93 1 98.62 195 ASP A O 1
ATOM 1455 N N . ILE A 1 196 ? 5.258 9.359 10.117 1 98.69 196 ILE A N 1
ATOM 1456 C CA . ILE A 1 196 ? 4.543 9.031 8.891 1 98.69 196 ILE A CA 1
ATOM 1457 C C . ILE A 1 196 ? 3.215 8.359 9.227 1 98.69 196 ILE A C 1
ATOM 1459 O O . ILE A 1 196 ? 2.166 8.734 8.695 1 98.69 196 ILE A O 1
ATOM 1463 N N . ASP A 1 197 ? 3.287 7.379 10.062 1 98.25 197 ASP A N 1
ATOM 1464 C CA . ASP A 1 197 ? 2.098 6.629 10.453 1 98.25 197 ASP A CA 1
ATOM 1465 C C . ASP A 1 197 ? 1.034 7.559 11.047 1 98.25 197 ASP A C 1
ATOM 1467 O O . ASP A 1 197 ? -0.135 7.492 10.656 1 98.25 197 ASP A O 1
ATOM 1471 N N . LYS A 1 198 ? 1.42 8.43 11.922 1 97.81 198 LYS A N 1
ATOM 1472 C CA . LYS A 1 198 ? 0.505 9.367 12.562 1 97.81 198 LYS A CA 1
ATOM 1473 C C . LYS A 1 198 ? -0.023 10.391 11.562 1 97.81 198 LYS A C 1
ATOM 1475 O O . LYS A 1 198 ? -1.214 10.711 11.555 1 97.81 198 LYS A O 1
ATOM 1480 N N . PHE A 1 199 ? 0.856 10.883 10.766 1 98.5 199 PHE A N 1
ATOM 1481 C CA . PHE A 1 199 ? 0.44 11.906 9.812 1 98.5 199 PHE A CA 1
ATOM 1482 C C . PHE A 1 199 ? -0.542 11.328 8.805 1 98.5 199 PHE A C 1
ATOM 1484 O O . PHE A 1 199 ? -1.525 11.984 8.445 1 98.5 199 PHE A O 1
ATOM 1491 N N . GLU A 1 200 ? -0.196 10.141 8.289 1 98.31 200 GLU A N 1
ATOM 1492 C CA . GLU A 1 200 ? -1.1 9.477 7.352 1 98.31 200 GLU A CA 1
ATOM 1493 C C . GLU A 1 200 ? -2.496 9.328 7.945 1 98.31 200 GLU A C 1
ATOM 1495 O O . GLU A 1 200 ? -3.498 9.516 7.254 1 98.31 200 GLU A O 1
ATOM 1500 N N . MET A 1 201 ? -2.545 8.992 9.172 1 97.19 201 MET A N 1
ATOM 1501 C CA . MET A 1 201 ? -3.814 8.875 9.883 1 97.19 201 MET A CA 1
ATOM 1502 C C . MET A 1 201 ? -4.535 10.219 9.93 1 97.19 201 MET A C 1
ATOM 1504 O O . MET A 1 201 ? -5.738 10.297 9.664 1 97.19 201 MET A O 1
ATOM 1508 N N . ILE A 1 202 ? -3.9 11.258 10.234 1 97.56 202 ILE A N 1
ATOM 1509 C CA . ILE A 1 202 ? -4.477 12.594 10.328 1 97.56 202 ILE A CA 1
ATOM 1510 C C . ILE A 1 202 ? -4.949 13.055 8.953 1 97.56 202 ILE A C 1
ATOM 1512 O O . ILE A 1 202 ? -6.031 13.633 8.82 1 97.56 202 ILE A O 1
ATOM 1516 N N . LEU A 1 203 ? -4.129 12.805 7.984 1 97.38 203 LEU A N 1
ATOM 1517 C CA . LEU A 1 203 ? -4.488 13.148 6.613 1 97.38 203 LEU A CA 1
ATOM 1518 C C . LEU A 1 203 ? -5.766 12.422 6.195 1 97.38 203 LEU A C 1
ATOM 1520 O O . LEU A 1 203 ? -6.656 13.023 5.594 1 97.38 203 LEU A O 1
ATOM 1524 N N . GLN A 1 204 ? -5.875 11.148 6.523 1 97.69 204 GLN A N 1
ATOM 1525 C CA . GLN A 1 204 ? -7.066 10.359 6.211 1 97.69 204 GLN A CA 1
ATOM 1526 C C . GLN A 1 204 ? -8.289 10.914 6.934 1 97.69 204 GLN A C 1
ATOM 1528 O O . GLN A 1 204 ? -9.383 10.953 6.363 1 97.69 204 GLN A O 1
ATOM 1533 N N . ALA A 1 205 ? -8.109 11.312 8.164 1 96.19 205 ALA A N 1
ATOM 1534 C CA . ALA A 1 205 ? -9.195 11.938 8.914 1 96.19 205 ALA A CA 1
ATOM 1535 C C . ALA A 1 205 ? -9.695 13.195 8.211 1 96.19 205 ALA A C 1
ATOM 1537 O O . ALA A 1 205 ? -10.906 13.422 8.102 1 96.19 205 ALA A O 1
ATOM 1538 N N . PHE A 1 206 ? -8.789 13.992 7.738 1 95.38 206 PHE A N 1
ATOM 1539 C CA . PHE A 1 206 ? -9.141 15.211 7.012 1 95.38 206 PHE A CA 1
ATOM 1540 C C . PHE A 1 206 ? -9.969 14.883 5.777 1 95.38 206 PHE A C 1
ATOM 1542 O O . PHE A 1 206 ? -10.961 15.555 5.492 1 95.38 206 PHE A O 1
ATOM 1549 N N . GLU A 1 207 ? -9.547 13.844 5.062 1 94.75 207 GLU A N 1
ATOM 1550 C CA . GLU A 1 207 ? -10.281 13.43 3.871 1 94.75 207 GLU A CA 1
ATOM 1551 C C . GLU A 1 207 ? -11.695 12.977 4.223 1 94.75 207 GLU A C 1
ATOM 1553 O O . GLU A 1 207 ? -12.648 13.289 3.506 1 94.75 207 GLU A O 1
ATOM 1558 N N . TYR A 1 208 ? -11.805 12.258 5.305 1 94.62 208 TYR A N 1
ATOM 1559 C CA . TYR A 1 208 ? -13.133 11.844 5.734 1 94.62 208 TYR A CA 1
ATOM 1560 C C . TYR A 1 208 ? -13.992 13.047 6.09 1 94.62 208 TYR A C 1
ATOM 1562 O O . TYR A 1 208 ? -15.156 13.125 5.691 1 94.62 208 TYR A O 1
ATOM 1570 N N . GLU A 1 209 ? -13.469 14.016 6.832 1 93.12 209 GLU A N 1
ATOM 1571 C CA . GLU A 1 209 ? -14.219 15.211 7.199 1 93.12 209 GLU A CA 1
ATOM 1572 C C . GLU A 1 209 ? -14.562 16.047 5.969 1 93.12 209 GLU A C 1
ATOM 1574 O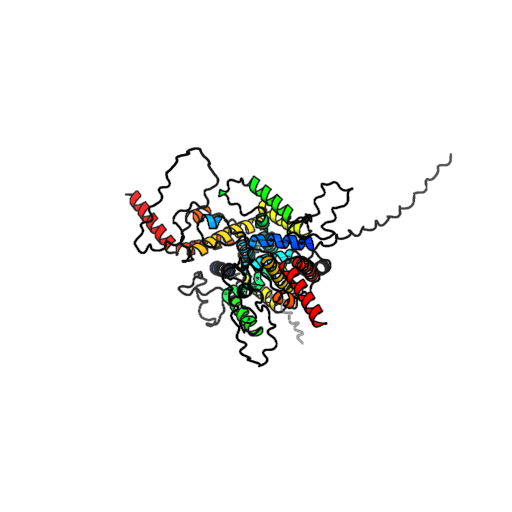 O . GLU A 1 209 ? -15.594 16.719 5.938 1 93.12 209 GLU A O 1
ATOM 1579 N N . SER A 1 210 ? -13.719 15.984 4.977 1 91.88 210 SER A N 1
ATOM 1580 C CA . SER A 1 210 ? -13.898 16.797 3.777 1 91.88 210 SER A CA 1
ATOM 1581 C C . SER A 1 210 ? -14.906 16.156 2.824 1 91.88 210 SER A C 1
ATOM 1583 O O . SER A 1 210 ? -15.375 16.797 1.886 1 91.88 210 SER A O 1
ATOM 1585 N N . ASP A 1 211 ? -15.172 14.914 3.01 1 90.19 211 ASP A N 1
ATOM 1586 C CA . ASP A 1 211 ? -16.094 14.172 2.162 1 90.19 211 ASP A CA 1
ATOM 1587 C C . ASP A 1 211 ? -17.547 14.453 2.551 1 90.19 211 ASP A C 1
ATOM 1589 O O . ASP A 1 211 ? -18 14.039 3.623 1 90.19 211 ASP A O 1
ATOM 1593 N N . PRO A 1 212 ? -18.359 15.023 1.754 1 86.31 212 PRO A N 1
ATOM 1594 C CA . PRO A 1 212 ? -19.734 15.383 2.1 1 86.31 212 PRO A CA 1
ATOM 1595 C C . PRO A 1 212 ? -20.641 14.164 2.26 1 86.31 212 PRO A C 1
ATOM 1597 O O . PRO A 1 212 ? -21.719 14.266 2.848 1 86.31 212 PRO A O 1
ATOM 1600 N N . SER A 1 213 ? -20.156 13.086 1.729 1 84.88 213 SER A N 1
ATOM 1601 C CA . SER A 1 213 ? -20.969 11.875 1.827 1 84.88 213 SER A CA 1
ATOM 1602 C C . SER A 1 213 ? -20.875 11.25 3.215 1 84.88 213 SER A C 1
ATOM 1604 O O . SER A 1 213 ? -21.672 10.391 3.574 1 84.88 213 SER A O 1
ATOM 1606 N N . GLN A 1 214 ? -19.891 11.633 3.879 1 86.06 214 GLN A N 1
ATOM 1607 C CA . GLN A 1 214 ? -19.734 11.141 5.242 1 86.06 214 GLN A CA 1
ATOM 1608 C C . GLN A 1 214 ? -20.672 11.867 6.199 1 86.06 214 GLN A C 1
ATOM 1610 O O . GLN A 1 214 ? -20.719 13.094 6.23 1 86.06 214 GLN A O 1
ATOM 1615 N N . GLU A 1 215 ? -21.75 11.016 6.723 1 72.69 215 GLU A N 1
ATOM 1616 C CA . GLU A 1 215 ? -22.703 11.594 7.664 1 72.69 215 GLU A CA 1
ATOM 1617 C C . GLU A 1 215 ? -22.359 11.227 9.102 1 72.69 215 GLU A C 1
ATOM 1619 O O . GLU A 1 215 ? -21.906 10.109 9.375 1 72.69 215 GLU A O 1
ATOM 1624 N N . GLY A 1 216 ? -21.781 11.875 9.891 1 57.81 216 GLY A N 1
ATOM 1625 C CA . GLY A 1 216 ? -21.359 11.422 11.211 1 57.81 216 GLY A CA 1
ATOM 1626 C C . GLY A 1 216 ? -22.266 11.914 12.32 1 57.81 216 GLY A C 1
ATOM 1627 O O . GLY A 1 216 ? -23.031 12.859 12.133 1 57.81 216 GLY A O 1
ATOM 1628 N N . PRO A 1 217 ? -22.609 10.984 13.219 1 50.97 217 PRO A N 1
ATOM 1629 C CA . PRO A 1 217 ? -23.078 11.547 14.492 1 50.97 217 PRO A CA 1
ATOM 1630 C C . PRO A 1 217 ? -22.094 12.547 15.086 1 50.97 217 PRO A C 1
ATOM 1632 O O . PRO A 1 217 ? -20.906 12.531 14.742 1 50.97 217 PRO A O 1
ATOM 1635 N N . SER A 1 218 ? -22.453 13.75 15.664 1 42.19 218 SER A N 1
ATOM 1636 C CA . SER A 1 218 ? -21.531 14.695 16.281 1 42.19 218 SER A CA 1
ATOM 1637 C C . SER A 1 218 ? -20.375 13.969 16.953 1 42.19 218 SER A C 1
ATOM 1639 O O . SER A 1 218 ? -19.219 14.375 16.812 1 42.19 218 SER A O 1
ATOM 1641 N N . SER A 1 219 ? -20.422 13.5 18.359 1 38.41 219 SER A N 1
ATOM 1642 C CA . SER A 1 219 ? -19.547 13.406 19.516 1 38.41 219 SER A CA 1
ATOM 1643 C C . SER A 1 219 ? -18.844 12.047 19.578 1 38.41 219 SER A C 1
ATOM 1645 O O . SER A 1 219 ? -18.578 11.531 20.656 1 38.41 219 SER A O 1
ATOM 1647 N N . GLY A 1 220 ? -18.516 11.289 18.656 1 39.19 220 GLY A N 1
ATOM 1648 C CA . GLY A 1 220 ? -18.016 10.039 19.203 1 39.19 220 GLY A CA 1
ATOM 1649 C C . GLY A 1 220 ? -16.609 10.141 19.75 1 39.19 220 GLY A C 1
ATOM 1650 O O . GLY A 1 220 ? -15.859 11.047 19.375 1 39.19 220 GLY A O 1
ATOM 1651 N N . PRO A 1 221 ? -16.25 9.695 21.125 1 36.16 221 PRO A N 1
ATOM 1652 C CA . PRO A 1 221 ? -15.008 9.75 21.891 1 36.16 221 PRO A CA 1
ATOM 1653 C C . PRO A 1 221 ? -13.836 9.102 21.156 1 36.16 221 PRO A C 1
ATOM 1655 O O . PRO A 1 221 ? -13.859 7.902 20.875 1 36.16 221 PRO A O 1
ATOM 1658 N N . PHE A 1 222 ? -13.359 9.695 20.234 1 38.47 222 PHE A N 1
ATOM 1659 C CA . PHE A 1 222 ? -12.219 8.945 19.703 1 38.47 222 PHE A CA 1
ATOM 1660 C C . PHE A 1 222 ? -11.297 8.492 20.828 1 38.47 222 PHE A C 1
ATOM 1662 O O . PHE A 1 222 ? -11.266 7.312 21.172 1 38.47 222 PHE A O 1
ATOM 1669 N N . TYR A 1 223 ? -9.953 9.188 20.906 1 34.78 223 TYR A N 1
ATOM 1670 C CA . TYR A 1 223 ? -8.742 8.703 21.547 1 34.78 223 TYR A CA 1
ATOM 1671 C C . TYR A 1 223 ? -8.766 9.023 23.047 1 34.78 223 TYR A C 1
ATOM 1673 O O . TYR A 1 223 ? -8.414 10.133 23.453 1 34.78 223 TYR A O 1
ATOM 1681 N N . HIS A 1 224 ? -9.781 8.719 23.969 1 28.84 224 HIS A N 1
ATOM 1682 C CA . HIS A 1 224 ? -9.391 8.891 25.359 1 28.84 224 HIS A CA 1
ATOM 1683 C C . HIS A 1 224 ? -8.039 8.242 25.641 1 28.84 224 HIS A C 1
ATOM 1685 O O . HIS A 1 224 ? -7.738 7.172 25.109 1 28.84 224 HIS A O 1
ATOM 1691 N N . ARG A 1 225 ? -7.102 9.07 26.031 1 29.23 225 ARG A N 1
ATOM 1692 C CA . ARG A 1 225 ? -5.902 8.547 26.672 1 29.23 225 ARG A CA 1
ATOM 1693 C C . ARG A 1 225 ? -6.238 7.359 27.578 1 29.23 225 ARG A C 1
ATOM 1695 O O . ARG A 1 225 ? -7.172 7.422 28.375 1 29.23 225 ARG A O 1
ATOM 1702 N N . ALA A 1 226 ? -5.699 6.188 27.328 1 29.59 226 ALA A N 1
ATOM 1703 C CA . ALA A 1 226 ? -5.602 5.09 28.281 1 29.59 226 ALA A CA 1
ATOM 1704 C C . ALA A 1 226 ? -5.23 5.602 29.672 1 29.59 226 ALA A C 1
ATOM 1706 O O . ALA A 1 226 ? -4.82 4.824 30.547 1 29.59 226 ALA A O 1
ATOM 1707 N N . GLN A 1 227 ? -5.105 6.934 29.906 1 25.22 227 GLN A N 1
ATOM 1708 C CA . GLN A 1 227 ? -4.598 7.016 31.266 1 25.22 227 GLN A CA 1
ATOM 1709 C C . GLN A 1 227 ? -5.57 6.375 32.25 1 25.22 227 GLN A C 1
ATOM 1711 O O . GLN A 1 227 ? -5.184 5.504 33.031 1 25.22 227 GLN A O 1
ATOM 1716 N N . GLU A 1 228 ? -6.242 7.355 33.188 1 25.45 228 GLU A N 1
ATOM 1717 C CA . GLU A 1 228 ? -6.633 7.188 34.594 1 25.45 228 GLU A CA 1
ATOM 1718 C C . GLU A 1 228 ? -7.938 6.402 34.688 1 25.45 228 GLU A C 1
ATOM 1720 O O . GLU A 1 228 ? -8.992 6.875 34.281 1 25.45 228 GLU A O 1
ATOM 1725 N N . GLU A 1 229 ? -8.008 5.125 34.531 1 27.89 229 GLU A N 1
ATOM 1726 C CA . GLU A 1 229 ? -9.07 4.301 35.094 1 27.89 229 GLU A CA 1
ATOM 1727 C C . GLU A 1 229 ? -9.375 4.715 36.531 1 27.89 229 GLU A C 1
ATOM 1729 O O . GLU A 1 229 ? -8.82 4.152 37.469 1 27.89 229 GLU A O 1
ATOM 1734 N N . THR A 1 230 ? -9.258 5.996 37.031 1 23.97 230 THR A N 1
ATOM 1735 C CA . THR A 1 230 ? -9.906 5.977 38.344 1 23.97 230 THR A CA 1
ATOM 1736 C C . THR A 1 230 ? -11.359 5.523 38.219 1 23.97 230 THR A C 1
ATOM 1738 O O . THR A 1 230 ? -1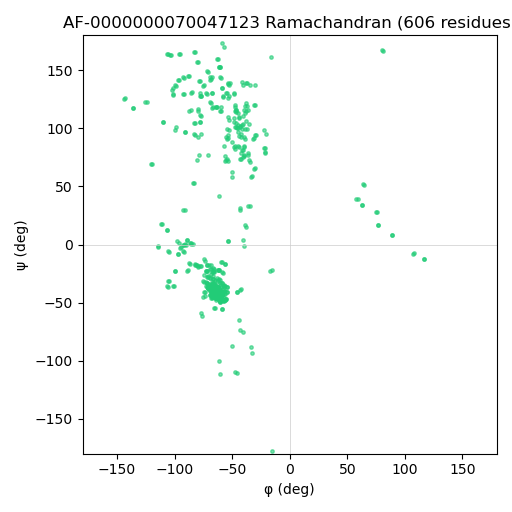1.953 5.613 37.156 1 23.97 230 THR A O 1
ATOM 1741 N N . GLU A 1 231 ? -12.117 5.23 39.5 1 25.06 231 GLU A N 1
ATOM 1742 C CA . GLU A 1 231 ? -13.234 4.504 40.094 1 25.06 231 GLU A CA 1
ATOM 1743 C C . GLU A 1 231 ? -14.57 5.004 39.562 1 25.06 231 GLU A C 1
ATOM 1745 O O . GLU A 1 231 ? -15.586 4.312 39.656 1 25.06 231 GLU A O 1
ATOM 1750 N N . GLU A 1 232 ? -14.82 6.375 39.344 1 26.22 232 GLU A N 1
ATOM 1751 C CA . GLU A 1 232 ? -16.219 6.66 39.656 1 26.22 232 GLU A CA 1
ATOM 1752 C C . GLU A 1 232 ? -17.141 6.191 38.531 1 26.22 232 GLU A C 1
ATOM 1754 O O . GLU A 1 232 ? -17 6.594 37.375 1 26.22 232 GLU A O 1
ATOM 1759 N N . LYS A 1 233 ? -17.75 4.969 38.562 1 26.47 233 LYS A N 1
ATOM 1760 C CA . LYS A 1 233 ? -18.844 4.203 37.969 1 26.47 233 LYS A CA 1
ATOM 1761 C C . LYS A 1 233 ? -20.062 5.086 37.75 1 26.47 233 LYS A C 1
ATOM 1763 O O . LYS A 1 233 ? -21.156 4.801 38.25 1 26.47 233 LYS A O 1
ATOM 1768 N N . GLU A 1 234 ? -20.078 6.449 37.781 1 25.47 234 GLU A N 1
ATOM 1769 C CA . GLU A 1 234 ? -21.469 6.887 37.688 1 25.47 234 GLU A CA 1
ATOM 1770 C C . GLU A 1 234 ? -22.047 6.559 36.312 1 25.47 234 GLU A C 1
ATOM 1772 O O . GLU A 1 234 ? -21.375 6.68 35.312 1 25.47 234 GLU A O 1
ATOM 1777 N N . HIS A 1 235 ? -23.109 5.699 36.156 1 27.69 235 HIS A N 1
ATOM 1778 C CA . HIS A 1 235 ? -24.188 5.238 35.281 1 27.69 235 HIS A CA 1
ATOM 1779 C C . HIS A 1 235 ? -24.734 6.387 34.469 1 27.69 235 HIS A C 1
ATOM 1781 O O . HIS A 1 235 ? -25.766 6.977 34.812 1 27.69 235 HIS A O 1
ATOM 1787 N N . GLN A 1 236 ? -23.938 7.41 34.062 1 26.05 236 GLN A N 1
ATOM 1788 C CA . GLN A 1 236 ? -24.766 8.406 33.406 1 26.05 236 GLN A CA 1
ATOM 1789 C C . GLN A 1 236 ? -25.469 7.816 32.188 1 26.05 236 GLN A C 1
ATOM 1791 O O . GLN A 1 236 ? -24.859 7.066 31.422 1 26.05 236 GLN A O 1
ATOM 1796 N N . HIS A 1 237 ? -26.812 7.707 32.156 1 27.73 237 HIS A N 1
ATOM 1797 C CA . HIS A 1 237 ? -27.938 7.449 31.266 1 27.73 237 HIS A CA 1
ATOM 1798 C C . HIS A 1 237 ? -27.734 8.148 29.922 1 27.73 237 HIS A C 1
ATOM 1800 O O . HIS A 1 237 ? -27.641 9.375 29.859 1 27.73 237 HIS A O 1
ATOM 1806 N N . HIS A 1 238 ? -26.875 7.578 29.141 1 30.14 238 HIS A N 1
ATOM 1807 C CA . HIS A 1 238 ? -26.906 8.031 27.75 1 30.14 238 HIS A CA 1
ATOM 1808 C C . HIS A 1 238 ? -28.328 8.188 27.25 1 30.14 238 HIS A C 1
ATOM 1810 O O . HIS A 1 238 ? -29.047 7.195 27.094 1 30.14 238 HIS A O 1
ATOM 1816 N N . THR A 1 239 ? -29.094 9.219 27.656 1 27.28 239 THR A N 1
ATOM 1817 C CA . THR A 1 239 ? -30.359 9.586 27.031 1 27.28 239 THR A CA 1
ATOM 1818 C C . THR A 1 239 ? -30.25 9.539 25.5 1 27.28 239 THR A C 1
ATOM 1820 O O . THR A 1 239 ? -29.297 10.078 24.922 1 27.28 239 THR A O 1
ATOM 1823 N N . GLU A 1 240 ? -30.734 8.57 24.938 1 31.09 240 GLU A N 1
ATOM 1824 C CA . GLU A 1 240 ? -31.047 8.445 23.516 1 31.09 240 GLU A CA 1
ATOM 1825 C C . GLU A 1 240 ? -31.641 9.734 22.969 1 31.09 240 GLU A C 1
ATOM 1827 O O . GLU A 1 240 ? -32.688 10.188 23.406 1 31.09 240 GLU A O 1
ATOM 1832 N N . ALA A 1 241 ? -30.891 10.711 22.578 1 29.38 241 ALA A N 1
ATOM 1833 C CA . ALA A 1 241 ? -31.453 11.859 21.875 1 29.38 241 ALA A CA 1
ATOM 1834 C C . ALA A 1 241 ? -32.562 11.422 20.922 1 29.38 241 ALA A C 1
ATOM 1836 O O . ALA A 1 241 ? -32.375 10.508 20.125 1 29.38 241 ALA A O 1
ATOM 1837 N N . ALA A 1 242 ? -33.812 11.641 21.188 1 28.41 242 ALA A N 1
ATOM 1838 C CA . ALA A 1 242 ? -35.031 11.562 20.406 1 28.41 242 ALA A CA 1
ATOM 1839 C C . ALA A 1 242 ? -34.812 12.094 18.984 1 28.41 242 ALA A C 1
ATOM 1841 O O . ALA A 1 242 ? -34.5 13.266 18.797 1 28.41 242 ALA A O 1
ATOM 1842 N N . ALA A 1 243 ? -34.469 11.266 18.016 1 30.77 243 ALA A N 1
ATOM 1843 C CA . ALA A 1 243 ? -34.531 11.539 16.578 1 30.77 243 ALA A CA 1
ATOM 1844 C C . ALA A 1 243 ? -35.844 12.266 16.219 1 30.77 243 ALA A C 1
ATOM 1846 O O . ALA A 1 243 ? -36.938 11.711 16.344 1 30.77 243 ALA A O 1
ATOM 1847 N N . GLU A 1 244 ? -36 13.562 16.438 1 30.86 244 GLU A N 1
ATOM 1848 C CA . GLU A 1 244 ? -37.125 14.289 15.836 1 30.86 244 GLU A CA 1
ATOM 1849 C C . GLU A 1 244 ? -37.312 13.898 14.375 1 30.86 244 GLU A C 1
ATOM 1851 O O . GLU A 1 244 ? -36.344 13.891 13.594 1 30.86 244 GLU A O 1
ATOM 1856 N N . GLU A 1 245 ? -38.344 13.156 13.828 1 34.38 245 GLU A N 1
ATOM 1857 C CA . GLU A 1 245 ? -38.906 12.562 12.617 1 34.38 245 GLU A CA 1
ATOM 1858 C C . GLU A 1 245 ? -38.812 13.531 11.445 1 34.38 245 GLU A C 1
ATOM 1860 O O . GLU A 1 245 ? -38.531 13.117 10.32 1 34.38 245 GLU A O 1
ATOM 1865 N N . ASN A 1 246 ? -39.656 14.641 11.359 1 34.72 246 ASN A N 1
ATOM 1866 C CA . ASN A 1 246 ? -40.281 15.258 10.188 1 34.72 246 ASN A CA 1
ATOM 1867 C C . ASN A 1 246 ? -39.281 16.109 9.406 1 34.72 246 ASN A C 1
ATOM 1869 O O . ASN A 1 246 ? -39.594 16.594 8.32 1 34.72 246 ASN A O 1
ATOM 1873 N N . GLY A 1 247 ? -38.625 17.156 9.977 1 34.34 247 GLY A N 1
ATOM 1874 C CA . GLY A 1 247 ? -38.031 18.188 9.133 1 34.34 247 GLY A CA 1
ATOM 1875 C C . GLY A 1 247 ? -36.781 17.703 8.391 1 34.34 247 GLY A C 1
ATOM 1876 O O . GLY A 1 247 ? -36.25 16.656 8.719 1 34.34 247 GLY A O 1
ATOM 1877 N N . SER A 1 248 ? -36.438 18.234 7.109 1 38.78 248 SER A N 1
ATOM 1878 C CA . SER A 1 248 ? -35.25 18.094 6.293 1 38.78 248 SER A CA 1
ATOM 1879 C C . SER A 1 248 ? -34 17.984 7.156 1 38.78 248 SER A C 1
ATOM 1881 O O . SER A 1 248 ? -33.5 19 7.68 1 38.78 248 SER A O 1
ATOM 1883 N N . ARG A 1 249 ? -33.812 17.141 7.992 1 41.84 249 ARG A N 1
ATOM 1884 C CA . ARG A 1 249 ? -32.656 16.984 8.852 1 41.84 249 ARG A CA 1
ATOM 1885 C C . ARG A 1 249 ? -31.359 17.25 8.078 1 41.84 249 ARG A C 1
ATOM 1887 O O . ARG A 1 249 ? -31.062 16.547 7.117 1 41.84 249 ARG A O 1
ATOM 1894 N N . LYS A 1 250 ? -30.969 18.484 7.883 1 46.66 250 LYS A N 1
ATOM 1895 C CA . LYS A 1 250 ? -29.688 18.906 7.332 1 46.66 250 LYS A CA 1
ATOM 1896 C C . LYS A 1 250 ? -28.562 17.938 7.688 1 46.66 250 LYS A C 1
ATOM 1898 O O . LYS A 1 250 ? -28.344 17.641 8.867 1 46.66 250 LYS A O 1
ATOM 1903 N N . ARG A 1 251 ? -28.281 16.953 6.91 1 57.53 251 ARG A N 1
ATOM 1904 C CA . ARG A 1 251 ? -27.234 15.945 7.004 1 57.53 251 ARG A CA 1
ATOM 1905 C C . ARG A 1 251 ? -25.953 16.531 7.551 1 57.53 251 ARG A C 1
ATOM 1907 O O . ARG A 1 251 ? -25.406 17.5 6.988 1 57.53 251 ARG A O 1
ATOM 1914 N N . ARG A 1 252 ? -25.625 16.359 8.938 1 72.75 252 ARG A N 1
ATOM 1915 C CA . ARG A 1 252 ? -24.469 16.906 9.617 1 72.75 252 ARG A CA 1
ATOM 1916 C C . ARG A 1 252 ? -23.172 16.234 9.141 1 72.75 252 ARG A C 1
ATOM 1918 O O . ARG A 1 252 ? -23.109 15.016 9.047 1 72.75 252 ARG A O 1
ATOM 1925 N N . ARG A 1 253 ? -22.219 17.031 8.625 1 83.62 253 ARG A N 1
ATOM 1926 C CA . ARG A 1 253 ? -20.906 16.578 8.18 1 83.62 253 ARG A CA 1
ATOM 1927 C C . ARG A 1 253 ? -20.125 15.938 9.32 1 83.62 253 ARG A C 1
ATOM 1929 O O . ARG A 1 253 ? -20.297 16.312 10.484 1 83.62 253 ARG A O 1
ATOM 1936 N N . LEU A 1 254 ? -19.422 14.977 8.938 1 89.69 254 LEU A N 1
ATOM 1937 C CA . LEU A 1 254 ? -18.562 14.312 9.906 1 89.69 254 LEU A CA 1
ATOM 1938 C C . LEU A 1 254 ? -17.625 15.312 10.586 1 89.69 254 LEU A C 1
ATOM 1940 O O . LEU A 1 254 ? -17.062 16.188 9.922 1 89.69 254 LEU A O 1
ATOM 1944 N N . TYR A 1 255 ? -17.562 15.281 11.82 1 90 255 TYR A N 1
ATOM 1945 C CA . TYR A 1 255 ? -16.75 16.172 12.648 1 90 255 TYR A CA 1
ATOM 1946 C C . TYR A 1 255 ? -16.047 15.383 13.75 1 90 255 TYR A C 1
ATOM 1948 O O . TYR A 1 255 ? -16.703 14.781 14.602 1 90 255 TYR A O 1
ATOM 1956 N N . MET A 1 256 ? -14.633 15.391 13.703 1 91 256 MET A N 1
ATOM 1957 C CA . MET A 1 256 ? -13.867 14.586 14.656 1 91 256 MET A CA 1
ATOM 1958 C C . MET A 1 256 ? -12.953 15.461 15.5 1 91 256 MET A C 1
ATOM 1960 O O . MET A 1 256 ? -11.734 15.289 15.484 1 91 256 MET A O 1
ATOM 1964 N N . PRO A 1 257 ? -13.523 16.297 16.406 1 91.62 257 PRO A N 1
ATOM 1965 C CA . PRO A 1 257 ? -12.703 17.234 17.172 1 91.62 257 PRO A CA 1
ATOM 1966 C C . PRO A 1 257 ? -11.797 16.547 18.188 1 91.62 257 PRO A C 1
ATOM 1968 O O . PRO A 1 257 ? -10.656 16.969 18.391 1 91.62 257 PRO A O 1
ATOM 1971 N N . SER A 1 258 ? -12.289 15.5 18.859 1 89.31 258 SER A N 1
ATOM 1972 C CA . SER A 1 258 ? -11.5 14.805 19.859 1 89.31 258 SER A CA 1
ATOM 1973 C C . SER A 1 258 ? -10.281 14.125 19.234 1 89.31 258 SER A C 1
ATOM 1975 O O . SER A 1 258 ? -9.203 14.102 19.828 1 89.31 258 SER A O 1
ATOM 1977 N N . PHE A 1 259 ? -10.445 13.609 18.031 1 91.81 259 PHE A N 1
ATOM 1978 C CA . PHE A 1 259 ? -9.336 12.992 17.328 1 91.81 259 PHE A CA 1
ATOM 1979 C C . PHE A 1 259 ? -8.234 14.008 17.062 1 91.81 259 PHE A C 1
ATOM 1981 O O . PHE A 1 259 ? -7.059 13.742 17.312 1 91.81 259 PHE A O 1
ATOM 1988 N N . TYR A 1 260 ? -8.562 15.148 16.609 1 94.31 260 TYR A N 1
ATOM 1989 C CA . TYR A 1 260 ? -7.574 16.156 16.234 1 94.31 260 TYR A CA 1
ATOM 1990 C C . TYR A 1 260 ? -6.914 16.75 17.469 1 94.31 260 TYR A C 1
ATOM 1992 O O . TYR A 1 260 ? -5.734 17.109 17.438 1 94.31 260 TYR A O 1
ATOM 2000 N N . ARG A 1 261 ? -7.656 16.859 18.562 1 93.31 261 ARG A N 1
ATOM 2001 C CA . ARG A 1 261 ? -7.07 17.328 19.812 1 93.31 261 ARG A CA 1
ATOM 2002 C C . ARG A 1 261 ? -6.051 16.328 20.359 1 93.31 261 ARG A C 1
ATOM 2004 O O . ARG A 1 261 ? -4.973 16.703 20.812 1 93.31 261 ARG A O 1
ATOM 2011 N N . SER A 1 262 ? -6.348 15.016 20.234 1 91.5 262 SER A N 1
ATOM 2012 C CA . SER A 1 262 ? -5.492 13.969 20.781 1 91.5 262 SER A CA 1
ATOM 2013 C C . SER A 1 262 ? -4.23 13.789 19.938 1 91.5 262 SER A C 1
ATOM 2015 O O . SER A 1 262 ? -3.273 13.148 20.375 1 91.5 262 SER A O 1
ATOM 2017 N N . THR A 1 263 ? -4.207 14.375 18.75 1 94.38 263 THR A N 1
ATOM 2018 C CA . THR A 1 263 ? -3.062 14.188 17.875 1 94.38 263 THR A CA 1
ATOM 2019 C C . THR A 1 263 ? -2.281 15.484 17.719 1 94.38 263 THR A C 1
ATOM 2021 O O . THR A 1 263 ? -1.5 15.641 16.766 1 94.38 263 THR A O 1
ATOM 2024 N N . GLU A 1 264 ? -2.49 16.438 18.625 1 94.44 264 GLU A N 1
ATOM 2025 C CA . GLU A 1 264 ? -1.764 17.703 18.578 1 94.44 264 GLU A CA 1
ATOM 2026 C C . GLU A 1 264 ? -0.32 17.531 19.031 1 94.44 264 GLU A C 1
ATOM 2028 O O . GLU A 1 264 ? -0.051 16.797 19.984 1 94.44 264 GLU A O 1
ATOM 2033 N N . ASN A 1 265 ? 0.635 18.125 18.359 1 93.38 265 ASN A N 1
ATOM 2034 C CA . ASN A 1 265 ? 2.045 18.234 18.719 1 93.38 265 ASN A CA 1
ATOM 2035 C C . ASN A 1 265 ? 2.682 16.859 18.906 1 93.38 265 ASN A C 1
ATOM 2037 O O . ASN A 1 265 ? 3.467 16.656 19.828 1 93.38 265 ASN A O 1
ATOM 2041 N N . VAL A 1 266 ? 2.361 15.898 18.094 1 94.75 266 VAL A N 1
ATOM 2042 C CA . VAL A 1 266 ? 2.842 14.531 18.266 1 94.75 266 VAL A CA 1
ATOM 2043 C C . VAL A 1 266 ? 4.066 14.297 17.375 1 94.75 266 VAL A C 1
ATOM 2045 O O . VAL A 1 266 ? 4.785 13.312 17.547 1 94.75 266 VAL A O 1
ATOM 2048 N N . PHE A 1 267 ? 4.418 15.227 16.5 1 97.5 267 PHE A N 1
ATOM 2049 C CA . PHE A 1 267 ? 5.445 14.969 15.492 1 97.5 267 PHE A CA 1
ATOM 2050 C C . PHE A 1 267 ? 6.816 15.398 16 1 97.5 267 PHE A C 1
ATOM 2052 O O . PHE A 1 267 ? 6.945 16.422 16.672 1 97.5 267 PHE A O 1
ATOM 2059 N N . ARG A 1 268 ? 7.773 14.648 15.633 1 95.5 268 ARG A N 1
ATOM 2060 C CA . ARG A 1 268 ? 9.156 14.914 16.031 1 95.5 268 ARG A CA 1
ATOM 2061 C C . ARG A 1 268 ? 9.93 15.578 14.898 1 95.5 268 ARG A C 1
ATOM 2063 O O . ARG A 1 268 ? 10.789 16.422 15.141 1 95.5 268 ARG A O 1
ATOM 2070 N N . SER A 1 269 ? 9.68 15.234 13.695 1 96.88 269 SER A N 1
ATOM 2071 C CA . SER A 1 269 ? 10.422 15.719 12.547 1 96.88 269 SER A CA 1
ATOM 2072 C C . SER A 1 269 ? 9.836 17.031 12.023 1 96.88 269 SER A C 1
ATOM 2074 O O . SER A 1 269 ? 8.617 17.219 12.039 1 96.88 269 SER A O 1
ATOM 2076 N N . ASP A 1 270 ? 10.68 17.906 11.539 1 96.12 270 ASP A N 1
ATOM 2077 C CA . ASP A 1 270 ? 10.25 19.203 10.992 1 96.12 270 ASP A CA 1
ATOM 2078 C C . ASP A 1 270 ? 9.344 19 9.781 1 96.12 270 ASP A C 1
ATOM 2080 O O . ASP A 1 270 ? 8.391 19.766 9.578 1 96.12 270 ASP A O 1
ATOM 2084 N N . LEU A 1 271 ? 9.633 18.047 8.977 1 95.62 271 LEU A N 1
ATOM 2085 C CA . LEU A 1 271 ? 8.852 17.75 7.781 1 95.62 271 LEU A CA 1
ATOM 2086 C C . LEU A 1 271 ? 7.383 17.516 8.133 1 95.62 271 LEU A C 1
ATOM 2088 O O . LEU A 1 271 ? 6.496 18.188 7.586 1 95.62 271 LEU A O 1
ATOM 2092 N N . PHE A 1 272 ? 7.137 16.75 9.102 1 97.62 272 PHE A N 1
ATOM 2093 C CA . PHE A 1 272 ? 5.758 16.359 9.383 1 97.62 272 PHE A CA 1
ATOM 2094 C C . PHE A 1 272 ? 5.105 17.375 10.328 1 97.62 272 PHE A C 1
ATOM 2096 O O . PHE A 1 272 ? 3.879 17.5 10.352 1 97.62 272 PHE A O 1
ATOM 2103 N N . LYS A 1 273 ? 5.922 18.109 11.094 1 97.44 273 LYS A N 1
ATOM 2104 C CA . LYS A 1 273 ? 5.367 19.281 11.781 1 97.44 273 LYS A CA 1
ATOM 2105 C C . LYS A 1 273 ? 4.805 20.281 10.789 1 97.44 273 LYS A C 1
ATOM 2107 O O . LYS A 1 273 ? 3.699 20.797 10.977 1 97.44 273 LYS A O 1
ATOM 2112 N N . SER A 1 274 ? 5.574 20.5 9.75 1 94.5 274 SER A N 1
ATOM 2113 C CA . SER A 1 274 ? 5.18 21.484 8.75 1 94.5 274 SER A CA 1
ATOM 2114 C C . SER A 1 274 ? 3.969 21 7.949 1 94.5 274 SER A C 1
ATOM 2116 O O . SER A 1 274 ? 3.043 21.781 7.691 1 94.5 274 SER A O 1
ATOM 2118 N N . LEU A 1 275 ? 3.977 19.75 7.562 1 94.44 275 LEU A N 1
ATOM 2119 C CA . LEU A 1 275 ? 2.84 19.188 6.84 1 94.44 275 LEU A CA 1
ATOM 2120 C C . LEU A 1 275 ? 1.577 19.25 7.695 1 94.44 275 LEU A C 1
ATOM 2122 O O . LEU A 1 275 ? 0.505 19.609 7.207 1 94.44 275 LEU A O 1
ATOM 2126 N N . ASP A 1 276 ? 1.729 18.859 8.93 1 96.62 276 ASP A N 1
ATOM 2127 C CA . ASP A 1 276 ? 0.598 18.906 9.852 1 96.62 276 ASP A CA 1
ATOM 2128 C C . ASP A 1 276 ? 0.056 20.312 10 1 96.62 276 ASP A C 1
ATOM 2130 O O . ASP A 1 276 ? -1.158 20.531 10.047 1 96.62 276 ASP A O 1
ATOM 2134 N N . PHE A 1 277 ? 0.965 21.266 10.109 1 94.44 277 PHE A N 1
ATOM 2135 C CA . PHE A 1 277 ? 0.575 22.672 10.242 1 94.44 277 PHE A CA 1
ATOM 2136 C C . PHE A 1 277 ? -0.279 23.109 9.062 1 94.44 277 PHE A C 1
ATOM 2138 O O . PHE A 1 277 ? -1.351 23.688 9.242 1 94.44 277 PHE A O 1
ATOM 2145 N N . VAL A 1 278 ? 0.16 22.812 7.859 1 91.38 278 VAL A N 1
ATOM 2146 C CA . VAL A 1 278 ? -0.561 23.188 6.648 1 91.38 278 VAL A CA 1
ATOM 2147 C C . VAL A 1 278 ? -1.907 22.469 6.602 1 91.38 278 VAL A C 1
ATOM 2149 O O . VAL A 1 278 ? -2.93 23.078 6.273 1 91.38 278 VAL A O 1
ATOM 2152 N N . LEU A 1 279 ? -1.904 21.234 6.961 1 94.5 279 LEU A N 1
ATOM 2153 C CA . LEU A 1 279 ? -3.121 20.438 6.922 1 94.5 279 LEU A CA 1
ATOM 2154 C C . LEU A 1 279 ? -4.16 20.969 7.898 1 94.5 279 LEU A C 1
ATOM 2156 O O . LEU A 1 279 ? -5.336 21.094 7.547 1 94.5 279 LEU A O 1
ATOM 2160 N N . ARG A 1 280 ? -3.746 21.25 9.086 1 94.38 280 ARG A N 1
ATOM 2161 C CA . ARG A 1 280 ? -4.676 21.719 10.102 1 94.38 280 ARG A CA 1
ATOM 2162 C C . ARG A 1 280 ? -5.211 23.109 9.75 1 94.38 280 ARG A C 1
ATOM 2164 O O . ARG A 1 280 ? -6.359 23.438 10.062 1 94.38 280 ARG A O 1
ATOM 2171 N N . ASN A 1 281 ? -4.367 23.938 9.109 1 91 281 ASN A N 1
ATOM 2172 C CA . ASN A 1 281 ? -4.863 25.203 8.609 1 91 281 ASN A CA 1
ATOM 2173 C C . ASN A 1 281 ? -5.957 25.016 7.562 1 91 281 ASN A C 1
ATOM 2175 O O . ASN A 1 281 ? -6.965 25.719 7.578 1 91 281 ASN A O 1
ATOM 2179 N N . ARG A 1 282 ? -5.734 24.078 6.746 1 90.25 282 ARG A N 1
ATOM 2180 C CA . ARG A 1 282 ? -6.738 23.766 5.734 1 90.25 282 ARG A CA 1
ATOM 2181 C C . ARG A 1 282 ? -8.008 23.203 6.371 1 90.25 282 ARG A C 1
ATOM 2183 O O . ARG A 1 282 ? -9.117 23.547 5.961 1 90.25 282 ARG A O 1
ATOM 2190 N N . ARG A 1 283 ? -7.852 22.312 7.312 1 92.81 283 ARG A N 1
ATOM 2191 C CA . ARG A 1 283 ? -9.008 21.781 8.023 1 92.81 283 ARG A CA 1
ATOM 2192 C C . ARG A 1 283 ? -9.852 22.906 8.625 1 92.81 283 ARG A C 1
ATOM 2194 O O . ARG A 1 283 ? -11.078 22.797 8.664 1 92.81 283 ARG A O 1
ATOM 2201 N N . GLY A 1 284 ? -9.203 23.969 9.102 1 91.75 284 GLY A N 1
ATOM 2202 C CA . GLY A 1 284 ? -9.867 25.109 9.703 1 91.75 284 GLY A CA 1
ATOM 2203 C C . GLY A 1 284 ? -10.844 25.797 8.766 1 91.75 284 GLY A C 1
ATOM 2204 O O . GLY A 1 284 ? -11.727 26.531 9.211 1 91.75 284 GLY A O 1
ATOM 2205 N N . THR A 1 285 ? -10.75 25.5 7.473 1 89.31 285 THR A N 1
ATOM 2206 C CA . THR A 1 285 ? -11.609 26.141 6.488 1 89.31 285 THR A CA 1
ATOM 2207 C C . THR A 1 285 ? -12.867 25.328 6.246 1 89.31 285 THR A C 1
ATOM 2209 O O . THR A 1 285 ? -13.781 25.766 5.543 1 89.31 285 THR A O 1
ATOM 2212 N N . LEU A 1 286 ? -12.938 24.172 6.812 1 89.06 286 LEU A N 1
ATOM 2213 C CA . LEU A 1 286 ? -14.133 23.359 6.648 1 89.06 286 LEU A CA 1
ATOM 2214 C C . LEU A 1 286 ? -15.32 23.984 7.371 1 89.06 286 LEU A C 1
ATOM 2216 O O . LEU A 1 286 ? -15.18 24.5 8.477 1 89.06 286 LEU A O 1
ATOM 2220 N N . PRO A 1 287 ? -16.484 23.906 6.801 1 87.44 287 PRO A N 1
ATOM 2221 C CA . PRO A 1 287 ? -17.656 24.578 7.363 1 87.44 287 PRO A CA 1
ATOM 2222 C C . PRO A 1 287 ? -18 24.094 8.773 1 87.44 287 PRO A C 1
ATOM 2224 O O . PRO A 1 287 ? -18.312 24.906 9.648 1 87.44 287 PRO A O 1
ATOM 2227 N N . GLN A 1 288 ? -17.969 22.781 8.953 1 88 288 GLN A N 1
ATOM 2228 C CA . GLN A 1 288 ? -18.328 22.266 10.266 1 88 288 GLN A CA 1
ATOM 2229 C C . GLN A 1 288 ? -17.297 22.672 11.32 1 88 288 GLN A C 1
ATOM 2231 O O . GLN A 1 288 ? -17.641 22.812 12.5 1 88 288 GLN A O 1
ATOM 2236 N N . VAL A 1 289 ? -16.094 22.844 10.953 1 90.38 289 VAL A N 1
ATOM 2237 C CA . VAL A 1 289 ? -15.039 23.25 11.875 1 90.38 289 VAL A CA 1
ATOM 2238 C C . VAL A 1 289 ? -15.195 24.734 12.219 1 90.38 289 VAL A C 1
ATOM 2240 O O . VAL A 1 289 ? -15.078 25.125 13.383 1 90.38 289 VAL A O 1
ATOM 2243 N N . GLN A 1 290 ? -15.516 25.516 11.258 1 90.69 290 GLN A N 1
ATOM 2244 C CA . GLN A 1 290 ? -15.758 26.938 11.461 1 90.69 290 GLN A CA 1
ATOM 2245 C C . GLN A 1 290 ? -16.969 27.172 12.359 1 90.69 290 GLN A C 1
ATOM 2247 O O . GLN A 1 290 ? -16.953 28.031 13.234 1 90.69 290 GLN A O 1
ATOM 2252 N N . ARG A 1 291 ? -18.016 26.422 12.078 1 88.94 291 ARG A N 1
ATOM 2253 C CA . ARG A 1 291 ? -19.234 26.531 12.891 1 88.94 291 ARG A CA 1
ATOM 2254 C C . ARG A 1 291 ? -18.953 26.188 14.352 1 88.94 291 ARG A C 1
ATOM 2256 O O . ARG A 1 291 ? -19.422 26.859 15.258 1 88.94 291 ARG A O 1
ATOM 2263 N N . ALA A 1 292 ? -18.219 25.125 14.508 1 88.19 292 ALA A N 1
ATOM 2264 C CA . ALA A 1 292 ? -17.875 24.703 15.859 1 88.19 292 ALA A CA 1
ATOM 2265 C C . ALA A 1 292 ? -17.047 25.766 16.578 1 88.19 292 ALA A C 1
ATOM 2267 O O . ALA A 1 292 ? -17.219 26.016 17.766 1 88.19 292 ALA A O 1
ATOM 2268 N N . ALA A 1 293 ? -16.141 26.375 15.898 1 87.88 293 ALA A N 1
ATOM 2269 C CA . ALA A 1 293 ? -15.297 27.422 16.469 1 87.88 293 ALA A CA 1
ATOM 2270 C C . ALA A 1 293 ? -16.125 28.641 16.875 1 87.88 293 ALA A C 1
ATOM 2272 O O . ALA A 1 293 ? -15.867 29.25 17.922 1 87.88 293 ALA A O 1
ATOM 2273 N N . LYS A 1 294 ? -17.094 28.938 16.094 1 87.12 294 LYS A N 1
ATOM 2274 C CA . LYS A 1 294 ? -17.969 30.062 16.406 1 87.12 294 LYS A CA 1
ATOM 2275 C C . LYS A 1 294 ? -18.812 29.781 17.656 1 87.12 294 LYS A C 1
ATOM 2277 O O . LYS A 1 294 ? -18.984 30.672 18.5 1 87.12 294 LYS A O 1
ATOM 2282 N N . LEU A 1 295 ? -19.281 28.594 17.656 1 85.69 295 LEU A N 1
ATOM 2283 C CA . LEU A 1 295 ? -20.094 28.203 18.797 1 85.69 295 LEU A CA 1
ATOM 2284 C C . LEU A 1 295 ? -19.266 28.234 20.078 1 85.69 295 LEU A C 1
ATOM 2286 O O . LEU A 1 295 ? -19.75 28.641 21.141 1 85.69 295 LEU A O 1
ATOM 2290 N N . GLU A 1 296 ? -18.109 27.797 20 1 84.44 296 GLU A N 1
ATOM 2291 C CA . GLU A 1 296 ? -17.219 27.797 21.156 1 84.44 296 GLU A CA 1
ATOM 2292 C C . GLU A 1 296 ? -16.875 29.219 21.609 1 84.44 296 GLU A C 1
ATOM 2294 O O . GLU A 1 296 ? -16.797 29.5 22.797 1 84.44 296 GLU A O 1
ATOM 2299 N N . ALA A 1 297 ? -16.719 30.094 20.703 1 85.69 297 ALA A N 1
ATOM 2300 C CA . ALA A 1 297 ? -16.422 31.484 21.016 1 85.69 297 ALA A CA 1
ATOM 2301 C C . ALA A 1 297 ? -17.609 32.156 21.703 1 85.69 297 ALA A C 1
ATOM 2303 O O . ALA A 1 297 ? -17.438 32.938 22.641 1 85.69 297 ALA A O 1
ATOM 2304 N N . GLN A 1 298 ? -18.703 31.797 21.219 1 85.25 298 GLN A N 1
ATOM 2305 C CA . GLN A 1 298 ? -19.922 32.344 21.812 1 85.25 298 GLN A CA 1
ATOM 2306 C C . GLN A 1 298 ? -20.125 31.859 23.25 1 85.25 298 GLN A C 1
ATOM 2308 O O . GLN A 1 298 ? -20.5 32.625 24.125 1 85.25 298 GLN A O 1
ATOM 2313 N N . ASN A 1 299 ? -19.828 30.609 23.422 1 84.81 299 ASN A N 1
ATOM 2314 C CA . ASN A 1 299 ? -19.984 30.016 24.75 1 84.81 299 ASN A CA 1
ATOM 2315 C C . ASN A 1 299 ? -18.984 30.625 25.734 1 84.81 299 ASN A C 1
ATOM 2317 O O . ASN A 1 299 ? -19.312 30.812 26.906 1 84.81 299 ASN A O 1
ATOM 2321 N N . GLN A 1 300 ? -17.875 30.969 25.312 1 83.81 300 GLN A N 1
ATOM 2322 C CA . GLN A 1 300 ? -16.844 31.562 26.172 1 83.81 300 GLN A CA 1
ATOM 2323 C C . GLN A 1 300 ? -17.203 33 26.516 1 83.81 300 GLN A C 1
ATOM 2325 O O . GLN A 1 300 ? -16.953 33.469 27.641 1 83.81 300 GLN A O 1
ATOM 2330 N N . GLN A 1 301 ? -17.844 33.688 25.641 1 84.56 301 GLN A N 1
ATOM 2331 C CA . GLN A 1 301 ? -18.297 35.031 25.891 1 84.56 301 GLN A CA 1
ATOM 2332 C C . GLN A 1 301 ? -19.453 35.062 26.891 1 84.56 301 GLN A C 1
ATOM 2334 O O . GLN A 1 301 ? -19.5 35.938 27.766 1 84.56 301 GLN A O 1
ATOM 2339 N N . ASP A 1 302 ? -20.188 34.125 26.719 1 80.62 302 ASP A N 1
ATOM 2340 C CA . ASP A 1 302 ? -21.359 34.062 27.609 1 80.62 302 ASP A CA 1
ATOM 2341 C C . ASP A 1 302 ? -20.938 33.656 29.016 1 80.62 302 ASP A C 1
ATOM 2343 O O . ASP A 1 302 ? -21.531 34.094 30 1 80.62 302 ASP A O 1
ATOM 2347 N N . ALA A 1 303 ? -19.984 32.812 29.125 1 76.81 303 ALA A N 1
ATOM 2348 C CA . ALA A 1 303 ? -19.5 32.375 30.438 1 76.81 303 ALA A CA 1
ATOM 2349 C C . ALA A 1 303 ? -18.734 33.5 31.141 1 76.81 303 ALA A C 1
ATOM 2351 O O . ALA A 1 303 ? -18.688 33.531 32.375 1 76.81 303 ALA A O 1
ATOM 2352 N N . GLY A 1 304 ? -18.188 34.344 30.406 1 69 304 GLY A N 1
ATOM 2353 C CA . GLY A 1 304 ? -17.453 35.469 30.984 1 69 304 GLY A CA 1
ATOM 2354 C C . GLY A 1 304 ? -18.344 36.625 31.344 1 69 304 GLY A C 1
ATOM 2355 O O . GLY A 1 304 ? -17.906 37.594 31.969 1 69 304 GLY A O 1
ATOM 2356 N N . LYS A 1 305 ? -19.625 36.469 31.109 1 65.06 305 LYS A N 1
ATOM 2357 C CA . LYS A 1 305 ? -20.594 37.438 31.578 1 65.06 305 LYS A CA 1
ATOM 2358 C C . LYS A 1 305 ? -21.281 36.969 32.844 1 65.06 305 LYS A C 1
ATOM 2360 O O . LYS A 1 305 ? -21.5 35.75 33.031 1 65.06 305 LYS A O 1
ATOM 2365 N N . MET B 1 1 ? 71.062 45.875 -30.609 1 19.41 1 MET B N 1
ATOM 2366 C CA . MET B 1 1 ? 70 46.594 -29.969 1 19.41 1 MET B CA 1
ATOM 2367 C C . MET B 1 1 ? 69.25 45.719 -28.953 1 19.41 1 MET B C 1
ATOM 2369 O O . MET B 1 1 ? 69.438 44.5 -28.953 1 19.41 1 MET B O 1
ATOM 2373 N N . ALA B 1 2 ? 68.25 46.406 -28.344 1 20.52 2 ALA B N 1
ATOM 2374 C CA . ALA B 1 2 ? 67.562 46.5 -27.062 1 20.52 2 ALA B CA 1
ATOM 2375 C C . ALA B 1 2 ? 66.688 45.281 -26.812 1 20.52 2 ALA B C 1
ATOM 2377 O O . ALA B 1 2 ? 65.75 45.031 -27.531 1 20.52 2 ALA B O 1
ATOM 2378 N N . SER B 1 3 ? 67.312 44.156 -26.422 1 21.55 3 SER B N 1
ATOM 2379 C CA . SER B 1 3 ? 66.812 42.812 -26.094 1 21.55 3 SER B CA 1
ATOM 2380 C C . SER B 1 3 ? 65.875 42.875 -24.922 1 21.55 3 SER B C 1
ATOM 2382 O O . SER B 1 3 ? 66.25 42.75 -23.766 1 21.55 3 SER B O 1
ATOM 2384 N N . SER B 1 4 ? 65 43.969 -24.969 1 22.73 4 SER B N 1
ATOM 2385 C CA . SER B 1 4 ? 64.125 44.25 -23.828 1 22.73 4 SER B CA 1
ATOM 2386 C C . SER B 1 4 ? 63.312 43.031 -23.438 1 22.73 4 SER B C 1
ATOM 2388 O O . SER B 1 4 ? 62.625 42.438 -24.281 1 22.73 4 SER B O 1
ATOM 2390 N N . SER B 1 5 ? 63.844 42.25 -22.531 1 22.89 5 SER B N 1
ATOM 2391 C CA . SER B 1 5 ? 63.375 41.031 -21.875 1 22.89 5 SER B CA 1
ATOM 2392 C C . SER B 1 5 ? 62.031 41.25 -21.219 1 22.89 5 SER B C 1
ATOM 2394 O O . SER B 1 5 ? 61.875 42.062 -20.328 1 22.89 5 SER B O 1
ATOM 2396 N N . ALA B 1 6 ? 60.969 41.344 -22.109 1 25.31 6 ALA B N 1
ATOM 2397 C CA . ALA B 1 6 ? 59.594 41.594 -21.625 1 25.31 6 ALA B CA 1
ATOM 2398 C C . ALA B 1 6 ? 59.25 40.656 -20.469 1 25.31 6 ALA B C 1
ATOM 2400 O O . ALA B 1 6 ? 59.594 39.469 -20.484 1 25.31 6 ALA B O 1
ATOM 2401 N N . ALA B 1 7 ? 59.156 41.25 -19.234 1 26.78 7 ALA B N 1
ATOM 2402 C CA . ALA B 1 7 ? 58.781 40.75 -17.906 1 26.78 7 ALA B CA 1
ATOM 2403 C C . ALA B 1 7 ? 57.531 39.875 -17.969 1 26.78 7 ALA B C 1
ATOM 2405 O O . ALA B 1 7 ? 56.562 40.25 -18.625 1 26.78 7 ALA B O 1
ATOM 2406 N N . PRO B 1 8 ? 57.656 38.562 -17.906 1 23.44 8 PRO B N 1
ATOM 2407 C CA . PRO B 1 8 ? 56.5 37.688 -18.016 1 23.44 8 PRO B CA 1
ATOM 2408 C C . PRO B 1 8 ? 55.375 38.031 -17.047 1 23.44 8 PRO B C 1
ATOM 2410 O O . PRO B 1 8 ? 55.656 38.5 -15.93 1 23.44 8 PRO B O 1
ATOM 2413 N N . ALA B 1 9 ? 54.344 38.781 -17.547 1 25.41 9 ALA B N 1
ATOM 2414 C CA . ALA B 1 9 ? 53.188 39.156 -16.781 1 25.41 9 ALA B CA 1
ATOM 2415 C C . ALA B 1 9 ? 52.719 38 -15.875 1 25.41 9 ALA B C 1
ATOM 2417 O O . ALA B 1 9 ? 52.906 36.844 -16.203 1 25.41 9 ALA B O 1
ATOM 2418 N N . GLY B 1 10 ? 52.812 38.281 -14.523 1 23.52 10 GLY B N 1
ATOM 2419 C CA . GLY B 1 10 ? 52.406 37.5 -13.344 1 23.52 10 GLY B CA 1
ATOM 2420 C C . GLY B 1 10 ? 51.094 36.812 -13.5 1 23.52 10 GLY B C 1
ATOM 2421 O O . GLY B 1 10 ? 50.281 37.156 -14.367 1 23.52 10 GLY B O 1
ATOM 2422 N N . PRO B 1 11 ? 51.031 35.531 -13.047 1 25.12 11 PRO B N 1
ATOM 2423 C CA . PRO B 1 11 ? 49.875 34.625 -13.125 1 25.12 11 PRO B CA 1
ATOM 2424 C C . PRO B 1 11 ? 48.562 35.281 -12.68 1 25.12 11 PRO B C 1
ATOM 2426 O O . PRO B 1 11 ? 48.594 36.219 -11.875 1 25.12 11 PRO B O 1
ATOM 2429 N N . GLY B 1 12 ? 47.656 35.656 -13.68 1 22.77 12 GLY B N 1
ATOM 2430 C CA . GLY B 1 12 ? 46.312 36.156 -13.508 1 22.77 12 GLY B CA 1
ATOM 2431 C C . GLY B 1 12 ? 45.562 35.469 -12.375 1 22.77 12 GLY B C 1
ATOM 2432 O O . GLY B 1 12 ? 45.812 34.281 -12.086 1 22.77 12 GLY B O 1
ATOM 2433 N N . SER B 1 13 ? 45.219 36.25 -11.305 1 25.09 13 SER B N 1
ATOM 2434 C CA . SER B 1 13 ? 44.375 35.969 -10.156 1 25.09 13 SER B CA 1
ATOM 2435 C C . SER B 1 13 ? 43.094 35.25 -10.578 1 25.09 13 SER B C 1
ATOM 2437 O O . SER B 1 13 ? 42.344 35.75 -11.414 1 25.09 13 SER B O 1
ATOM 2439 N N . HIS B 1 14 ? 43.125 33.906 -10.734 1 24.3 14 HIS B N 1
ATOM 2440 C CA . HIS B 1 14 ? 41.906 33.125 -10.898 1 24.3 14 HIS B CA 1
ATOM 2441 C C . HIS B 1 14 ? 40.844 33.562 -9.891 1 24.3 14 HIS B C 1
ATOM 2443 O O . HIS B 1 14 ? 41.094 33.562 -8.688 1 24.3 14 HIS B O 1
ATOM 2449 N N . SER B 1 15 ? 40.062 34.625 -10.227 1 25.19 15 SER B N 1
ATOM 2450 C CA . SER B 1 15 ? 38.844 34.906 -9.469 1 25.19 15 SER B CA 1
ATOM 2451 C C . SER B 1 15 ? 38.094 33.625 -9.148 1 25.19 15 SER B C 1
ATOM 2453 O O . SER B 1 15 ? 37.812 32.844 -10.039 1 25.19 15 SER B O 1
ATOM 2455 N N . GLU B 1 16 ? 38.281 33.156 -7.957 1 25.45 16 GLU B N 1
ATOM 2456 C CA . GLU B 1 16 ? 37.406 32.125 -7.379 1 25.45 16 GLU B CA 1
ATOM 2457 C C . GLU B 1 16 ? 35.938 32.469 -7.559 1 25.45 16 GLU B C 1
ATOM 2459 O O . GLU B 1 16 ? 35.469 33.5 -7.078 1 25.45 16 GLU B O 1
ATOM 2464 N N . ALA B 1 17 ? 35.375 32.125 -8.758 1 25.84 17 ALA B N 1
ATOM 2465 C CA . ALA B 1 17 ? 33.906 32.156 -8.938 1 25.84 17 ALA B CA 1
ATOM 2466 C C . ALA B 1 17 ? 33.188 31.625 -7.707 1 25.84 17 ALA B C 1
ATOM 2468 O O . ALA B 1 17 ? 33.531 30.562 -7.203 1 25.84 17 ALA B O 1
ATOM 2469 N N . SER B 1 18 ? 32.656 32.531 -6.949 1 26.14 18 SER B N 1
ATOM 2470 C CA . SER B 1 18 ? 31.719 32.25 -5.871 1 26.14 18 SER B CA 1
ATOM 2471 C C . SER B 1 18 ? 30.688 31.203 -6.289 1 26.14 18 SER B C 1
ATOM 2473 O O . SER B 1 18 ? 30.078 31.312 -7.348 1 26.14 18 SER B O 1
ATOM 2475 N N . SER B 1 19 ? 30.969 29.984 -6.027 1 28.66 19 SER B N 1
ATOM 2476 C CA . SER B 1 19 ? 29.953 28.938 -6.117 1 28.66 19 SER B CA 1
ATOM 2477 C C . SER B 1 19 ? 28.594 29.438 -5.676 1 28.66 19 SER B C 1
ATOM 2479 O O . SER B 1 19 ? 28.422 29.844 -4.523 1 28.66 19 SER B O 1
ATOM 2481 N N . GLY B 1 20 ? 27.859 30.219 -6.52 1 27.03 20 GLY B N 1
ATOM 2482 C CA . GLY B 1 20 ? 26.469 30.531 -6.258 1 27.03 20 GLY B CA 1
ATOM 2483 C C . GLY B 1 20 ? 25.75 29.453 -5.484 1 27.03 20 GLY B C 1
ATOM 2484 O O . GLY B 1 20 ? 25.781 28.281 -5.867 1 27.03 20 GLY B O 1
ATOM 2485 N N . ASP B 1 21 ? 25.656 29.516 -4.207 1 30.48 21 ASP B N 1
ATOM 2486 C CA . ASP B 1 21 ? 24.75 28.781 -3.332 1 30.48 21 ASP B CA 1
ATOM 2487 C C . ASP B 1 21 ? 23.391 28.547 -4.016 1 30.48 21 ASP B C 1
ATOM 2489 O O . ASP B 1 21 ? 22.703 29.5 -4.387 1 30.48 21 ASP B O 1
ATOM 2493 N N . ALA B 1 22 ? 23.328 27.734 -4.953 1 33.12 22 ALA B N 1
ATOM 2494 C CA . ALA B 1 22 ? 21.969 27.328 -5.355 1 33.12 22 ALA B CA 1
ATOM 2495 C C . ALA B 1 22 ? 20.984 27.562 -4.223 1 33.12 22 ALA B C 1
ATOM 2497 O O . ALA B 1 22 ? 21.078 26.938 -3.166 1 33.12 22 ALA B O 1
ATOM 2498 N N . LYS B 1 23 ? 20.469 28.625 -3.988 1 35.62 23 LYS B N 1
ATOM 2499 C CA . LYS B 1 23 ? 19.328 28.891 -3.111 1 35.62 23 LYS B CA 1
ATOM 2500 C C . LYS B 1 23 ? 18.375 27.703 -3.088 1 35.62 23 LYS B C 1
ATOM 2502 O O . LYS B 1 23 ? 17.781 27.344 -4.113 1 35.62 23 LYS B O 1
ATOM 2507 N N . GLY B 1 24 ? 18.656 26.484 -2.6 1 40.19 24 GLY B N 1
ATOM 2508 C CA . GLY B 1 24 ? 17.797 25.344 -2.363 1 40.19 24 GLY B CA 1
ATOM 2509 C C . GLY B 1 24 ? 16.328 25.703 -2.229 1 40.19 24 GLY B C 1
ATOM 2510 O O . GLY B 1 24 ? 15.961 26.453 -1.321 1 40.19 24 GLY B O 1
ATOM 2511 N N . GLY B 1 25 ? 15.594 25.938 -3.256 1 50.41 25 GLY B N 1
ATOM 2512 C CA . GLY B 1 25 ? 14.203 26.359 -3.281 1 50.41 25 GLY B CA 1
ATOM 2513 C C . GLY B 1 25 ? 13.398 25.844 -2.102 1 50.41 25 GLY B C 1
ATOM 2514 O O . GLY B 1 25 ? 13.711 24.781 -1.548 1 50.41 25 GLY B O 1
ATOM 2515 N N . GLU B 1 26 ? 12.789 26.75 -1.241 1 63.91 26 GLU B N 1
ATOM 2516 C CA . GLU B 1 26 ? 11.984 26.516 -0.046 1 63.91 26 GLU B CA 1
ATOM 2517 C C . GLU B 1 26 ? 10.922 25.438 -0.299 1 63.91 26 GLU B C 1
ATOM 2519 O O . GLU B 1 26 ? 10.273 25.438 -1.346 1 63.91 26 GLU B O 1
ATOM 2524 N N . THR B 1 27 ? 11.008 24.297 0.395 1 75.38 27 THR B N 1
ATOM 2525 C CA . THR B 1 27 ? 10.023 23.219 0.327 1 75.38 27 THR B CA 1
ATOM 2526 C C . THR B 1 27 ? 8.609 23.781 0.456 1 75.38 27 THR B C 1
ATOM 2528 O O . THR B 1 27 ? 8.312 24.531 1.388 1 75.38 27 THR B O 1
ATOM 2531 N N . CYS B 1 28 ? 7.875 23.641 -0.594 1 81.44 28 CYS B N 1
ATOM 2532 C CA . CYS B 1 28 ? 6.461 24 -0.523 1 81.44 28 CYS B CA 1
ATOM 2533 C C . CYS B 1 28 ? 5.641 22.859 0.065 1 81.44 28 CYS B C 1
ATOM 2535 O O . CYS B 1 28 ? 5.34 21.875 -0.626 1 81.44 28 CYS B O 1
ATOM 2537 N N . TYR B 1 29 ? 5.211 22.938 1.293 1 87.25 29 TYR B N 1
ATOM 2538 C CA . TYR B 1 29 ? 4.5 21.891 2.004 1 87.25 29 TYR B CA 1
ATOM 2539 C C . TYR B 1 29 ? 3.078 21.734 1.476 1 87.25 29 TYR B C 1
ATOM 2541 O O . TYR B 1 29 ? 2.494 20.641 1.554 1 87.25 29 TYR B O 1
ATOM 2549 N N . CYS B 1 30 ? 2.559 22.812 0.854 1 85.31 30 CYS B N 1
ATOM 2550 C CA . CYS B 1 30 ? 1.245 22.719 0.228 1 85.31 30 CYS B CA 1
ATOM 2551 C C . CYS B 1 30 ? 1.274 21.766 -0.958 1 85.31 30 CYS B C 1
ATOM 2553 O O . CYS B 1 30 ? 0.354 20.969 -1.141 1 85.31 30 CYS B O 1
ATOM 2555 N N . SER B 1 31 ? 2.34 21.859 -1.705 1 84.62 31 SER B N 1
ATOM 2556 C CA . SER B 1 31 ? 2.482 20.984 -2.867 1 84.62 31 SER B CA 1
ATOM 2557 C C . SER B 1 31 ? 2.641 19.516 -2.447 1 84.62 31 SER B C 1
ATOM 2559 O O . SER B 1 31 ? 2.098 18.625 -3.094 1 84.62 31 SER B O 1
ATOM 2561 N N . LEU B 1 32 ? 3.385 19.312 -1.404 1 89.38 32 LEU B N 1
ATOM 2562 C CA . LEU B 1 32 ? 3.566 17.969 -0.891 1 89.38 32 LEU B CA 1
ATOM 2563 C C . LEU B 1 32 ? 2.242 17.391 -0.399 1 89.38 32 LEU B C 1
ATOM 2565 O O . LEU B 1 32 ? 1.935 16.219 -0.658 1 89.38 32 LEU B O 1
ATOM 2569 N N . LEU B 1 33 ? 1.499 18.203 0.286 1 91.38 33 LEU B N 1
ATOM 2570 C CA . LEU B 1 33 ? 0.205 17.766 0.797 1 91.38 33 LEU B CA 1
ATOM 2571 C C . LEU B 1 33 ? -0.755 17.469 -0.346 1 91.38 33 LEU B C 1
ATOM 2573 O O . LEU B 1 33 ? -1.48 16.469 -0.301 1 91.38 33 LEU B O 1
ATOM 2577 N N . ASN B 1 34 ? -0.751 18.312 -1.367 1 88.5 34 ASN B N 1
ATOM 2578 C CA . ASN B 1 34 ? -1.586 18.062 -2.537 1 88.5 34 ASN B CA 1
ATOM 2579 C C . ASN B 1 34 ? -1.239 16.734 -3.197 1 88.5 34 ASN B C 1
ATOM 2581 O O . ASN B 1 34 ? -2.131 16 -3.633 1 88.5 34 ASN B O 1
ATOM 2585 N N . PHE B 1 35 ? -0.015 16.484 -3.312 1 90.75 35 PHE B N 1
ATOM 2586 C CA . PHE B 1 35 ? 0.443 15.211 -3.855 1 90.75 35 PHE B CA 1
ATOM 2587 C C . PHE B 1 35 ? -0.129 14.047 -3.061 1 90.75 35 PHE B C 1
ATOM 2589 O O . PHE B 1 35 ? -0.688 13.109 -3.635 1 90.75 35 PHE B O 1
ATOM 2596 N N . LEU B 1 36 ? -0.051 14.109 -1.764 1 94.19 36 LEU B N 1
ATOM 2597 C CA . LEU B 1 36 ? -0.524 13.016 -0.92 1 94.19 36 LEU B CA 1
ATOM 2598 C C . LEU B 1 36 ? -2.039 12.875 -1.012 1 94.19 36 LEU B C 1
ATOM 2600 O O . LEU B 1 36 ? -2.57 11.766 -0.93 1 94.19 36 LEU B O 1
ATOM 2604 N N . LEU B 1 37 ? -2.732 13.984 -1.139 1 92.81 37 LEU B N 1
ATOM 2605 C CA . LEU B 1 37 ? -4.18 13.938 -1.32 1 92.81 37 LEU B CA 1
ATOM 2606 C C . LEU B 1 37 ? -4.543 13.234 -2.625 1 92.81 37 LEU B C 1
ATOM 2608 O O . LEU B 1 37 ? -5.48 12.438 -2.668 1 92.81 37 LEU B O 1
ATOM 2612 N N . MET B 1 38 ? -3.758 13.516 -3.666 1 91.12 38 MET B N 1
ATOM 2613 C CA . MET B 1 38 ? -3.98 12.852 -4.945 1 91.12 38 MET B CA 1
ATOM 2614 C C . MET B 1 38 ? -3.732 11.352 -4.828 1 91.12 38 MET B C 1
ATOM 2616 O O . MET B 1 38 ? -4.48 10.547 -5.383 1 91.12 38 MET B O 1
ATOM 2620 N N . VAL B 1 39 ? -2.705 11.031 -4.125 1 95 39 VAL B N 1
ATOM 2621 C CA . VAL B 1 39 ? -2.404 9.625 -3.895 1 95 39 VAL B CA 1
ATOM 2622 C C . VAL B 1 39 ? -3.578 8.953 -3.186 1 95 39 VAL B C 1
ATOM 2624 O O . VAL B 1 39 ? -3.891 7.789 -3.451 1 95 39 VAL B O 1
ATOM 2627 N N . GLY B 1 40 ? -4.227 9.672 -2.281 1 95.62 40 GLY B N 1
ATOM 2628 C CA . GLY B 1 40 ? -5.363 9.164 -1.534 1 95.62 40 GLY B CA 1
ATOM 2629 C C . GLY B 1 40 ? -6.508 8.711 -2.422 1 95.62 40 GLY B C 1
ATOM 2630 O O . GLY B 1 40 ? -7.312 7.867 -2.027 1 95.62 40 GLY B O 1
ATOM 2631 N N . GLU B 1 41 ? -6.562 9.273 -3.617 1 94.25 41 GLU B N 1
ATOM 2632 C CA . GLU B 1 41 ? -7.621 8.906 -4.555 1 94.25 41 GLU B CA 1
ATOM 2633 C C . GLU B 1 41 ? -7.488 7.445 -4.988 1 94.25 41 GLU B C 1
ATOM 2635 O O . GLU B 1 41 ? -8.484 6.809 -5.34 1 94.25 41 GLU B O 1
ATOM 2640 N N . LEU B 1 42 ? -6.336 6.867 -4.902 1 97.19 42 LEU B N 1
ATOM 2641 C CA . LEU B 1 42 ? -6.105 5.488 -5.32 1 97.19 42 LEU B CA 1
ATOM 2642 C C . LEU B 1 42 ? -6.738 4.512 -4.332 1 97.19 42 LEU B C 1
ATOM 2644 O O . LEU B 1 42 ? -6.965 3.348 -4.668 1 97.19 42 LEU B O 1
ATOM 2648 N N . LYS B 1 43 ? -6.957 4.969 -3.076 1 97.5 43 LYS B N 1
ATOM 2649 C CA . LYS B 1 43 ? -7.652 4.141 -2.098 1 97.5 43 LYS B CA 1
ATOM 2650 C C . LYS B 1 43 ? -9.109 3.932 -2.49 1 97.5 43 LYS B C 1
ATOM 2652 O O . LYS B 1 43 ? -9.719 2.922 -2.131 1 97.5 43 LYS B O 1
ATOM 2657 N N . LYS B 1 44 ? -9.656 4.805 -3.26 1 94.62 44 LYS B N 1
ATOM 2658 C CA . LYS B 1 44 ? -11.062 4.785 -3.635 1 94.62 44 LYS B CA 1
ATOM 2659 C C . LYS B 1 44 ? -11.258 4.18 -5.02 1 94.62 44 LYS B C 1
ATOM 2661 O O . LYS B 1 44 ? -12.352 3.734 -5.363 1 94.62 44 LYS B O 1
ATOM 2666 N N . LEU B 1 45 ? -10.227 4.215 -5.785 1 95.5 45 LEU B N 1
ATOM 2667 C CA . LEU B 1 45 ? -10.305 3.734 -7.16 1 95.5 45 LEU B CA 1
ATOM 2668 C C . LEU B 1 45 ? -10.266 2.211 -7.207 1 95.5 45 LEU B C 1
ATOM 2670 O O . LEU B 1 45 ? -9.195 1.61 -7.07 1 95.5 45 LEU B O 1
ATOM 2674 N N . LYS B 1 46 ? -11.461 1.625 -7.469 1 95.44 46 LYS B N 1
ATOM 2675 C CA . LYS B 1 46 ? -11.539 0.172 -7.582 1 95.44 46 LYS B CA 1
ATOM 2676 C C . LYS B 1 46 ? -11.039 -0.306 -8.938 1 95.44 46 LYS B C 1
ATOM 2678 O O . LYS B 1 46 ? -11.266 0.348 -9.961 1 95.44 46 LYS B O 1
ATOM 2683 N N . ARG B 1 47 ? -10.328 -1.403 -8.945 1 95.19 47 ARG B N 1
ATOM 2684 C CA . ARG B 1 47 ? -9.781 -1.949 -10.188 1 95.19 47 ARG B CA 1
ATOM 2685 C C . ARG B 1 47 ? -10.906 -2.369 -11.133 1 95.19 47 ARG B C 1
ATOM 2687 O O . ARG B 1 47 ? -11.656 -3.301 -10.844 1 95.19 47 ARG B O 1
ATOM 2694 N N . THR B 1 48 ? -10.9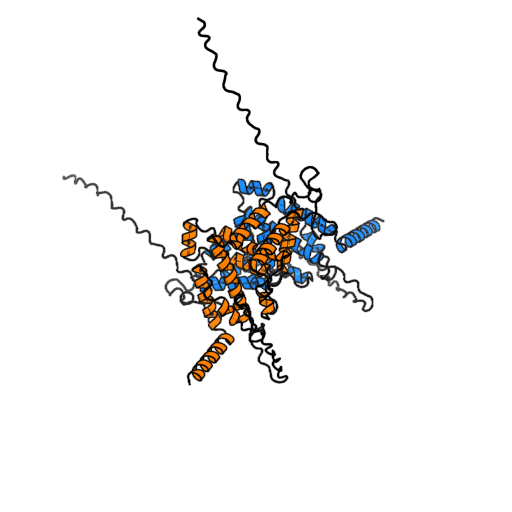92 -1.813 -12.234 1 89.44 48 THR B N 1
ATOM 2695 C CA . THR B 1 48 ? -12.086 -1.941 -13.188 1 89.44 48 THR B CA 1
ATOM 2696 C C . THR B 1 48 ? -12.148 -3.359 -13.75 1 89.44 48 THR B C 1
ATOM 2698 O O . THR B 1 48 ? -13.234 -3.9 -13.961 1 89.44 48 THR B O 1
ATOM 2701 N N . GLY B 1 49 ? -11.031 -3.938 -13.969 1 88.06 49 GLY B N 1
ATOM 2702 C CA . GLY B 1 49 ? -11.008 -5.289 -14.508 1 88.06 49 GLY B CA 1
ATOM 2703 C C . GLY B 1 49 ? -11.773 -6.281 -13.656 1 88.06 49 GLY B C 1
ATOM 2704 O O . GLY B 1 49 ? -12.469 -7.152 -14.18 1 88.06 49 GLY B O 1
ATOM 2705 N N . TRP B 1 50 ? -11.648 -6.148 -12.375 1 91.44 50 TRP B N 1
ATOM 2706 C CA . TRP B 1 50 ? -12.352 -7.055 -11.469 1 91.44 50 TRP B CA 1
ATOM 2707 C C . TRP B 1 50 ? -13.852 -6.785 -11.469 1 91.44 50 TRP B C 1
ATOM 2709 O O . TRP B 1 50 ? -14.656 -7.715 -11.414 1 91.44 50 TRP B O 1
ATOM 2719 N N . LYS B 1 51 ? -14.133 -5.52 -11.562 1 86.88 51 LYS B N 1
ATOM 2720 C CA . LYS B 1 51 ? -15.539 -5.145 -11.648 1 86.88 51 LYS B CA 1
ATOM 2721 C C . LYS B 1 51 ? -16.203 -5.77 -12.875 1 86.88 51 LYS B C 1
ATOM 2723 O O . LYS B 1 51 ? -17.297 -6.328 -12.781 1 86.88 51 LYS B O 1
ATOM 2728 N N . LEU B 1 52 ? -15.539 -5.73 -13.938 1 84.38 52 LEU B N 1
ATOM 2729 C CA . LEU B 1 52 ? -16.047 -6.266 -15.195 1 84.38 52 LEU B CA 1
ATOM 2730 C C . LEU B 1 52 ? -16.141 -7.789 -15.141 1 84.38 52 LEU B C 1
ATOM 2732 O O . LEU B 1 52 ? -16.938 -8.391 -15.859 1 84.38 52 LEU B O 1
ATOM 2736 N N . SER B 1 53 ? -15.414 -8.391 -14.266 1 86.38 53 SER B N 1
ATOM 2737 C CA . SER B 1 53 ? -15.406 -9.844 -14.125 1 86.38 53 SER B CA 1
ATOM 2738 C C . SER B 1 53 ? -16.453 -10.305 -13.117 1 86.38 53 SER B C 1
ATOM 2740 O O . SER B 1 53 ? -16.516 -11.484 -12.781 1 86.38 53 SER B O 1
ATOM 2742 N N . GLY B 1 54 ? -17.188 -9.312 -12.547 1 85.88 54 GLY B N 1
ATOM 2743 C CA . GLY B 1 54 ? -18.281 -9.656 -11.656 1 85.88 54 GLY B CA 1
ATOM 2744 C C . GLY B 1 54 ? -17.859 -9.812 -10.211 1 85.88 54 GLY B C 1
ATOM 2745 O O . GLY B 1 54 ? -18.625 -10.305 -9.383 1 85.88 54 GLY B O 1
ATOM 2746 N N . VAL B 1 55 ? -16.672 -9.477 -9.938 1 91.62 55 VAL B N 1
ATOM 2747 C CA . VAL B 1 55 ? -16.156 -9.578 -8.57 1 91.62 55 VAL B CA 1
ATOM 2748 C C . VAL B 1 55 ? -16.875 -8.562 -7.68 1 91.62 55 VAL B C 1
ATOM 2750 O O . VAL B 1 55 ? -17.016 -7.395 -8.047 1 91.62 55 VAL B O 1
ATOM 2753 N N . ARG B 1 56 ? -17.344 -9.039 -6.578 1 91 56 ARG B N 1
ATOM 2754 C CA . ARG B 1 56 ? -17.922 -8.156 -5.574 1 91 56 ARG B CA 1
ATOM 2755 C C . ARG B 1 56 ? -16.844 -7.582 -4.656 1 91 56 ARG B C 1
ATOM 2757 O O . ARG B 1 56 ? -16.016 -8.32 -4.141 1 91 56 ARG B O 1
ATOM 2764 N N . GLY B 1 57 ? -16.922 -6.262 -4.484 1 91.69 57 GLY B N 1
ATOM 2765 C CA . GLY B 1 57 ? -15.961 -5.613 -3.602 1 91.69 57 GLY B CA 1
ATOM 2766 C C . GLY B 1 57 ? -14.531 -5.73 -4.086 1 91.69 57 GLY B C 1
ATOM 2767 O O . GLY B 1 57 ? -13.664 -6.223 -3.363 1 91.69 57 GLY B O 1
ATOM 2768 N N . PRO B 1 58 ? -14.258 -5.379 -5.316 1 95.81 58 PRO B N 1
ATOM 2769 C CA . PRO B 1 58 ? -12.906 -5.496 -5.871 1 95.81 58 PRO B CA 1
ATOM 2770 C C . PRO B 1 58 ? -11.891 -4.652 -5.113 1 95.81 58 PRO B C 1
ATOM 2772 O O . PRO B 1 58 ? -12.25 -3.66 -4.477 1 95.81 58 PRO B O 1
ATOM 2775 N N . GLU B 1 59 ? -10.672 -5.09 -5.145 1 97.62 59 GLU B N 1
ATOM 2776 C CA . GLU B 1 59 ? -9.586 -4.336 -4.52 1 97.62 59 GLU B CA 1
ATOM 2777 C C . GLU B 1 59 ? -9.422 -2.965 -5.168 1 97.62 59 GLU B C 1
ATOM 2779 O O . GLU B 1 59 ? -9.766 -2.779 -6.34 1 97.62 59 GLU B O 1
ATOM 2784 N N . SER B 1 60 ? -8.906 -2.006 -4.383 1 98 60 SER B N 1
ATOM 2785 C CA . SER B 1 60 ? -8.539 -0.701 -4.922 1 98 60 SER B CA 1
ATOM 2786 C C . SER B 1 60 ? -7.152 -0.741 -5.559 1 98 60 SER B C 1
ATOM 2788 O O . SER B 1 60 ? -6.398 -1.699 -5.363 1 98 60 SER B O 1
ATOM 2790 N N . VAL B 1 61 ? -6.832 0.285 -6.328 1 98.12 61 VAL B N 1
ATOM 2791 C CA . VAL B 1 61 ? -5.508 0.412 -6.926 1 98.12 61 VAL B CA 1
ATOM 2792 C C . VAL B 1 61 ? -4.453 0.523 -5.828 1 98.12 61 VAL B C 1
ATOM 2794 O O . VAL B 1 61 ? -3.354 -0.021 -5.953 1 98.12 61 VAL B O 1
ATOM 2797 N N . ALA B 1 62 ? -4.801 1.224 -4.723 1 98.69 62 ALA B N 1
ATOM 2798 C CA . ALA B 1 62 ? -3.875 1.34 -3.598 1 98.69 62 ALA B CA 1
ATOM 2799 C C . ALA B 1 62 ? -3.576 -0.027 -2.99 1 98.69 62 ALA B C 1
ATOM 2801 O O . ALA B 1 62 ? -2.424 -0.338 -2.68 1 98.69 62 ALA B O 1
ATOM 2802 N N . GLU B 1 63 ? -4.613 -0.843 -2.803 1 98.69 63 GLU B N 1
ATOM 2803 C CA . GLU B 1 63 ? -4.445 -2.182 -2.244 1 98.69 63 GLU B CA 1
ATOM 2804 C C . GLU B 1 63 ? -3.564 -3.047 -3.141 1 98.69 63 GLU B C 1
ATOM 2806 O O . GLU B 1 63 ? -2.682 -3.756 -2.654 1 98.69 63 GLU B O 1
ATOM 2811 N N . HIS B 1 64 ? -3.781 -2.955 -4.43 1 98.62 64 HIS B N 1
ATOM 2812 C CA . HIS B 1 64 ? -2.947 -3.652 -5.406 1 98.62 64 HIS B CA 1
ATOM 2813 C C . HIS B 1 64 ? -1.494 -3.203 -5.305 1 98.62 64 HIS B C 1
ATOM 2815 O O . HIS B 1 64 ? -0.585 -4.035 -5.258 1 98.62 64 HIS B O 1
ATOM 2821 N N . SER B 1 65 ? -1.252 -1.917 -5.277 1 98.81 65 SER B N 1
ATOM 2822 C CA . SER B 1 65 ? 0.092 -1.349 -5.254 1 98.81 65 SER B CA 1
ATOM 2823 C C . SER B 1 65 ? 0.82 -1.699 -3.961 1 98.81 65 SER B C 1
ATOM 2825 O O . SER B 1 65 ? 2.035 -1.905 -3.963 1 98.81 65 SER B O 1
ATOM 2827 N N . PHE B 1 66 ? 0.038 -1.744 -2.855 1 98.81 66 PHE B N 1
ATOM 2828 C CA . PHE B 1 66 ? 0.618 -2.141 -1.579 1 98.81 66 PHE B CA 1
ATOM 2829 C C . PHE B 1 66 ? 1.213 -3.541 -1.666 1 98.81 66 PHE B C 1
ATOM 2831 O O . PHE B 1 66 ? 2.393 -3.738 -1.37 1 98.81 66 PHE B O 1
ATOM 2838 N N . ARG B 1 67 ? 0.434 -4.516 -2.066 1 98.69 67 ARG B N 1
ATOM 2839 C CA . ARG B 1 67 ? 0.934 -5.887 -2.09 1 98.69 67 ARG B CA 1
ATOM 2840 C C . ARG B 1 67 ? 1.983 -6.066 -3.18 1 98.69 67 ARG B C 1
ATOM 2842 O O . ARG B 1 67 ? 2.885 -6.898 -3.049 1 98.69 67 ARG B O 1
ATOM 2849 N N . ALA B 1 68 ? 1.896 -5.281 -4.289 1 98.81 68 ALA B N 1
ATOM 2850 C CA . ALA B 1 68 ? 2.98 -5.285 -5.266 1 98.81 68 ALA B CA 1
ATOM 2851 C C . ALA B 1 68 ? 4.297 -4.859 -4.625 1 98.81 68 ALA B C 1
ATOM 2853 O O . ALA B 1 68 ? 5.344 -5.465 -4.879 1 98.81 68 ALA B O 1
ATOM 2854 N N . GLY B 1 69 ? 4.195 -3.809 -3.795 1 98.69 69 GLY B N 1
ATOM 2855 C CA . GLY B 1 69 ? 5.375 -3.395 -3.055 1 98.69 69 GLY B CA 1
ATOM 2856 C C . GLY B 1 69 ? 5.93 -4.484 -2.154 1 98.69 69 GLY B C 1
ATOM 2857 O O . GLY B 1 69 ? 7.141 -4.688 -2.094 1 98.69 69 GLY B O 1
ATOM 2858 N N . ILE B 1 70 ? 5.059 -5.207 -1.488 1 98.06 70 ILE B N 1
ATOM 2859 C CA . ILE B 1 70 ? 5.465 -6.293 -0.602 1 98.06 70 ILE B CA 1
ATOM 2860 C C . ILE B 1 70 ? 6.062 -7.434 -1.421 1 98.06 70 ILE B C 1
ATOM 2862 O O . ILE B 1 70 ? 7.047 -8.047 -1.011 1 98.06 70 ILE B O 1
ATOM 2866 N N . CYS B 1 71 ? 5.547 -7.746 -2.6 1 97.75 71 CYS B N 1
ATOM 2867 C CA . CYS B 1 71 ? 6.078 -8.773 -3.486 1 97.75 71 CYS B CA 1
ATOM 2868 C C . CYS B 1 71 ? 7.543 -8.5 -3.816 1 97.75 71 CYS B C 1
ATOM 2870 O O . CYS B 1 71 ? 8.336 -9.43 -3.945 1 97.75 71 CYS B O 1
ATOM 2872 N N . ALA B 1 72 ? 7.863 -7.258 -3.934 1 98.31 72 ALA B N 1
ATOM 2873 C CA . ALA B 1 72 ? 9.219 -6.883 -4.316 1 98.31 72 ALA B CA 1
ATOM 2874 C C . ALA B 1 72 ? 10.227 -7.266 -3.234 1 98.31 72 ALA B C 1
ATOM 2876 O O . ALA B 1 72 ? 11.422 -7.398 -3.504 1 98.31 72 ALA B O 1
ATOM 2877 N N . PHE B 1 73 ? 9.758 -7.465 -1.979 1 96.5 73 PHE B N 1
ATOM 2878 C CA . PHE B 1 73 ? 10.617 -7.934 -0.9 1 96.5 73 PHE B CA 1
ATOM 2879 C C . PHE B 1 73 ? 11.164 -9.32 -1.208 1 96.5 73 PHE B C 1
ATOM 2881 O O . PHE B 1 73 ? 12.188 -9.734 -0.656 1 96.5 73 PHE B O 1
ATOM 2888 N N . LEU B 1 74 ? 10.508 -10.078 -2.076 1 95.75 74 LEU B N 1
ATOM 2889 C CA . LEU B 1 74 ? 10.875 -11.461 -2.34 1 95.75 74 LEU B CA 1
ATOM 2890 C C . LEU B 1 74 ? 12.07 -11.531 -3.289 1 95.75 74 LEU B C 1
ATOM 2892 O O . LEU B 1 74 ? 12.703 -12.586 -3.418 1 95.75 74 LEU B O 1
ATOM 2896 N N . ILE B 1 75 ? 12.312 -10.414 -4.012 1 96.38 75 ILE B N 1
ATOM 2897 C CA . ILE B 1 75 ? 13.453 -10.383 -4.918 1 96.38 75 ILE B CA 1
ATOM 2898 C C . ILE B 1 75 ? 14.742 -10.656 -4.137 1 96.38 75 ILE B C 1
ATOM 2900 O O . ILE B 1 75 ? 14.984 -10.031 -3.102 1 96.38 75 ILE B O 1
ATOM 2904 N N . GLY B 1 76 ? 15.516 -11.594 -4.562 1 93.62 76 GLY B N 1
ATOM 2905 C CA . GLY B 1 76 ? 16.75 -12 -3.889 1 93.62 76 GLY B CA 1
ATOM 2906 C C . GLY B 1 76 ? 16.625 -13.344 -3.199 1 93.62 76 GLY B C 1
ATOM 2907 O O . GLY B 1 76 ? 17.641 -13.906 -2.754 1 93.62 76 GLY B O 1
ATOM 2908 N N . THR B 1 77 ? 15.422 -13.906 -3.146 1 91.31 77 THR B N 1
ATOM 2909 C CA . THR B 1 77 ? 15.219 -15.164 -2.438 1 91.31 77 THR B CA 1
ATOM 2910 C C . THR B 1 77 ? 15.484 -16.359 -3.354 1 91.31 77 THR B C 1
ATOM 2912 O O . THR B 1 77 ? 15.617 -17.484 -2.885 1 91.31 77 THR B O 1
ATOM 2915 N N . ASP B 1 78 ? 15.523 -16.156 -4.652 1 90.06 78 ASP B N 1
ATOM 2916 C CA . ASP B 1 78 ? 15.82 -17.203 -5.621 1 90.06 78 ASP B CA 1
ATOM 2917 C C . ASP B 1 78 ? 17.234 -17.031 -6.191 1 90.06 78 ASP B C 1
ATOM 2919 O O . ASP B 1 78 ? 17.812 -15.945 -6.117 1 90.06 78 ASP B O 1
ATOM 2923 N N . PRO B 1 79 ? 17.781 -18.062 -6.832 1 92.88 79 PRO B N 1
ATOM 2924 C CA . PRO B 1 79 ? 19.172 -18.016 -7.309 1 92.88 79 PRO B CA 1
ATOM 2925 C C . PRO B 1 79 ? 19.391 -16.938 -8.359 1 92.88 79 PRO B C 1
ATOM 2927 O O . PRO B 1 79 ? 20.406 -16.234 -8.328 1 92.88 79 PRO B O 1
ATOM 2930 N N . GLN B 1 80 ? 18.5 -16.766 -9.234 1 95.88 80 GLN B N 1
ATOM 2931 C CA . GLN B 1 80 ? 18.672 -15.797 -10.32 1 95.88 80 GLN B CA 1
ATOM 2932 C C . GLN B 1 80 ? 18.734 -14.375 -9.789 1 95.88 80 GLN B C 1
ATOM 2934 O O . GLN B 1 80 ? 19.688 -13.641 -10.07 1 95.88 80 GLN B O 1
ATOM 2939 N N . SER B 1 81 ? 17.734 -13.977 -9.039 1 95.94 81 SER B N 1
ATOM 2940 C CA . SER B 1 81 ? 17.703 -12.602 -8.547 1 95.94 81 SER B CA 1
ATOM 2941 C C . SER B 1 81 ? 18.828 -12.352 -7.539 1 95.94 81 SER B C 1
ATOM 2943 O O . SER B 1 81 ? 19.359 -11.25 -7.469 1 95.94 81 SER B O 1
ATOM 2945 N N . SER B 1 82 ? 19.172 -13.359 -6.754 1 95 82 SER B N 1
ATOM 2946 C CA . SER B 1 82 ? 20.297 -13.219 -5.824 1 95 82 SER B CA 1
ATOM 2947 C C . SER B 1 82 ? 21.594 -12.93 -6.566 1 95 82 SER B C 1
ATOM 2949 O O . SER B 1 82 ? 22.375 -12.078 -6.141 1 95 82 SER B O 1
ATOM 2951 N N . LYS B 1 83 ? 21.812 -13.656 -7.594 1 96.62 83 LYS B N 1
ATOM 2952 C CA . LYS B 1 83 ? 23 -13.453 -8.414 1 96.62 83 LYS B CA 1
ATOM 2953 C C . LYS B 1 83 ? 23.016 -12.047 -9.023 1 96.62 83 LYS B C 1
ATOM 2955 O O . LYS B 1 83 ? 24.047 -11.367 -8.992 1 96.62 83 LYS B O 1
ATOM 2960 N N . LEU B 1 84 ? 21.922 -11.594 -9.57 1 97.81 84 LEU B N 1
ATOM 2961 C CA . LEU B 1 84 ? 21.812 -10.273 -10.188 1 97.81 84 LEU B CA 1
ATOM 2962 C C . LEU B 1 84 ? 22.094 -9.172 -9.172 1 97.81 84 LEU B C 1
ATOM 2964 O O . LEU B 1 84 ? 22.75 -8.18 -9.5 1 97.81 84 LEU B O 1
ATOM 2968 N N . ILE B 1 85 ? 21.609 -9.367 -7.957 1 97.06 85 ILE B N 1
ATOM 2969 C CA . ILE B 1 85 ? 21.828 -8.383 -6.902 1 97.06 85 ILE B CA 1
ATOM 2970 C C . ILE B 1 85 ? 23.312 -8.344 -6.539 1 97.06 85 ILE B C 1
ATOM 2972 O O . ILE B 1 85 ? 23.906 -7.27 -6.422 1 97.06 85 ILE B O 1
ATOM 2976 N N . ARG B 1 86 ? 23.906 -9.484 -6.391 1 96.81 86 ARG B N 1
ATOM 2977 C CA . ARG B 1 86 ? 25.328 -9.57 -6.043 1 96.81 86 ARG B CA 1
ATOM 2978 C C . ARG B 1 86 ? 26.188 -8.914 -7.113 1 96.81 86 ARG B C 1
ATOM 2980 O O . ARG B 1 86 ? 27.234 -8.312 -6.801 1 96.81 86 ARG B O 1
ATOM 2987 N N . GLU B 1 87 ? 25.75 -8.992 -8.344 1 97.88 87 GLU B N 1
ATOM 2988 C CA . GLU B 1 87 ? 26.5 -8.438 -9.469 1 97.88 87 GLU B CA 1
ATOM 2989 C C . GLU B 1 87 ? 26.125 -6.98 -9.711 1 97.88 87 GLU B C 1
ATOM 2991 O O . GLU B 1 87 ? 26.547 -6.387 -10.703 1 97.88 87 GLU B O 1
ATOM 2996 N N . ASN B 1 88 ? 25.281 -6.438 -8.867 1 97.19 88 ASN B N 1
ATOM 2997 C CA . ASN B 1 88 ? 24.844 -5.047 -8.938 1 97.19 88 ASN B CA 1
ATOM 2998 C C . ASN B 1 88 ? 24.078 -4.77 -10.234 1 97.19 88 ASN B C 1
ATOM 3000 O O . ASN B 1 88 ? 24.203 -3.691 -10.812 1 97.19 88 ASN B O 1
ATOM 3004 N N . LYS B 1 89 ? 23.359 -5.734 -10.695 1 97.94 89 LYS B N 1
ATOM 3005 C CA . LYS B 1 89 ? 22.578 -5.605 -11.922 1 97.94 89 LYS B CA 1
ATOM 3006 C C . LYS B 1 89 ? 21.078 -5.473 -11.609 1 97.94 89 LYS B C 1
ATOM 3008 O O . LYS B 1 89 ? 20.266 -5.266 -12.508 1 97.94 89 LYS B O 1
ATOM 3013 N N . LEU B 1 90 ? 20.766 -5.613 -10.383 1 98.38 90 LEU B N 1
ATOM 3014 C CA . LEU B 1 90 ? 19.391 -5.52 -9.906 1 98.38 90 LEU B CA 1
ATOM 3015 C C . LEU B 1 90 ? 19.328 -4.852 -8.539 1 98.38 90 LEU B C 1
ATOM 3017 O O . LEU B 1 90 ? 20.047 -5.254 -7.613 1 98.38 90 LEU B O 1
ATOM 3021 N N . ASP B 1 91 ? 18.547 -3.811 -8.414 1 98.5 91 ASP B N 1
ATOM 3022 C CA . ASP B 1 91 ? 18.359 -3.074 -7.172 1 98.5 91 ASP B CA 1
ATOM 3023 C C . ASP B 1 91 ? 16.953 -3.309 -6.613 1 98.5 91 ASP B C 1
ATOM 3025 O O . ASP B 1 91 ? 15.977 -2.729 -7.102 1 98.5 91 ASP B O 1
ATOM 3029 N N . ARG B 1 92 ? 16.844 -4.105 -5.574 1 97.94 92 ARG B N 1
ATOM 3030 C CA . ARG B 1 92 ? 15.562 -4.469 -4.98 1 97.94 92 ARG B CA 1
ATOM 3031 C C . ARG B 1 92 ? 14.844 -3.238 -4.438 1 97.94 92 ARG B C 1
ATOM 3033 O O . ARG B 1 92 ? 13.617 -3.125 -4.555 1 97.94 92 ARG B O 1
ATOM 3040 N N . ASN B 1 93 ? 15.602 -2.322 -3.818 1 98.25 93 ASN B N 1
ATOM 3041 C CA . ASN B 1 93 ? 14.984 -1.107 -3.293 1 98.25 93 ASN B CA 1
ATOM 3042 C C . ASN B 1 93 ? 14.328 -0.287 -4.398 1 98.25 93 ASN B C 1
ATOM 3044 O O . ASN B 1 93 ? 13.25 0.275 -4.203 1 98.25 93 ASN B O 1
ATOM 3048 N N . LYS B 1 94 ? 14.977 -0.228 -5.469 1 98.5 94 LYS B N 1
ATOM 3049 C CA . LYS B 1 94 ? 14.391 0.469 -6.605 1 98.5 94 LYS B CA 1
ATOM 3050 C C . LYS B 1 94 ? 13.117 -0.232 -7.086 1 98.5 94 LYS B C 1
ATOM 3052 O O . LYS B 1 94 ? 12.141 0.423 -7.449 1 98.5 94 LYS B O 1
ATOM 3057 N N . CYS B 1 95 ? 13.094 -1.577 -7.078 1 98.81 95 CYS B N 1
ATOM 3058 C CA . CYS B 1 95 ? 11.914 -2.342 -7.453 1 98.81 95 CYS B CA 1
ATOM 3059 C C . CYS B 1 95 ? 10.742 -2.035 -6.523 1 98.81 95 CYS B C 1
ATOM 3061 O O . CYS B 1 95 ? 9.609 -1.893 -6.973 1 98.81 95 CYS B O 1
ATOM 3063 N N . ILE B 1 96 ? 11.039 -1.925 -5.211 1 98.69 96 ILE B N 1
ATOM 3064 C CA . ILE B 1 96 ? 10 -1.616 -4.23 1 98.69 96 ILE B CA 1
ATOM 3065 C C . ILE B 1 96 ? 9.398 -0.246 -4.531 1 98.69 96 ILE B C 1
ATOM 3067 O O . ILE B 1 96 ? 8.18 -0.099 -4.594 1 98.69 96 ILE B O 1
ATOM 3071 N N . LYS B 1 97 ? 10.211 0.728 -4.773 1 98.62 97 LYS B N 1
ATOM 3072 C CA . LYS B 1 97 ? 9.742 2.076 -5.086 1 98.62 97 LYS B CA 1
ATOM 3073 C C . LYS B 1 97 ? 8.945 2.094 -6.387 1 98.62 97 LYS B C 1
ATOM 3075 O O . LYS B 1 97 ? 7.867 2.686 -6.449 1 98.62 97 LYS B O 1
ATOM 3080 N N . MET B 1 98 ? 9.492 1.435 -7.375 1 98.75 98 MET B N 1
ATOM 3081 C CA . MET B 1 98 ? 8.836 1.382 -8.68 1 98.75 98 MET B CA 1
ATOM 3082 C C . MET B 1 98 ? 7.477 0.708 -8.586 1 98.75 98 MET B C 1
ATOM 3084 O O . MET B 1 98 ? 6.504 1.173 -9.18 1 98.75 98 MET B O 1
ATOM 3088 N N . ALA B 1 99 ? 7.395 -0.366 -7.805 1 98.88 99 ALA B N 1
ATOM 3089 C CA . ALA B 1 99 ? 6.133 -1.078 -7.613 1 98.88 99 ALA B CA 1
ATOM 3090 C C . ALA B 1 99 ? 5.094 -0.181 -6.949 1 98.88 99 ALA B C 1
ATOM 3092 O O . ALA B 1 99 ? 3.908 -0.24 -7.289 1 98.88 99 ALA B O 1
ATOM 3093 N N . LEU B 1 100 ? 5.492 0.652 -6.051 1 98.62 100 LEU B N 1
ATOM 3094 C CA . LEU B 1 100 ? 4.586 1.52 -5.309 1 98.62 100 LEU B CA 1
ATOM 3095 C C . LEU B 1 100 ? 4.027 2.619 -6.203 1 98.62 100 LEU B C 1
ATOM 3097 O O . LEU B 1 100 ? 2.883 3.045 -6.031 1 98.62 100 LEU B O 1
ATOM 3101 N N . VAL B 1 101 ? 4.785 3.033 -7.258 1 97.94 101 VAL B N 1
ATOM 3102 C CA . VAL B 1 101 ? 4.367 4.254 -7.938 1 97.94 101 VAL B CA 1
ATOM 3103 C C . VAL B 1 101 ? 3.936 3.928 -9.367 1 97.94 101 VAL B C 1
ATOM 3105 O O . VAL B 1 101 ? 3.527 4.816 -10.117 1 97.94 101 VAL B O 1
ATOM 3108 N N . HIS B 1 102 ? 4.023 2.66 -9.797 1 97.75 102 HIS B N 1
ATOM 3109 C CA . HIS B 1 102 ? 3.84 2.312 -11.203 1 97.75 102 HIS B CA 1
ATOM 3110 C C . HIS B 1 102 ? 2.441 2.686 -11.688 1 97.75 102 HIS B C 1
ATOM 3112 O O . HIS B 1 102 ? 2.256 3.055 -12.844 1 97.75 102 HIS B O 1
ATOM 3118 N N . ASP B 1 103 ? 1.448 2.664 -10.797 1 96.56 103 ASP B N 1
ATOM 3119 C CA . ASP B 1 103 ? 0.066 2.947 -11.172 1 96.56 103 ASP B CA 1
ATOM 3120 C C . ASP B 1 103 ? -0.369 4.32 -10.672 1 96.56 103 ASP B C 1
ATOM 3122 O O . ASP B 1 103 ? -1.562 4.633 -10.648 1 96.56 103 ASP B O 1
ATOM 3126 N N . LEU B 1 104 ? 0.51 5.18 -10.211 1 96 104 LEU B N 1
ATOM 3127 C CA . LEU B 1 104 ? 0.19 6.461 -9.594 1 96 104 LEU B CA 1
ATOM 3128 C C . LEU B 1 104 ? -0.606 7.344 -10.547 1 96 104 LEU B C 1
ATOM 3130 O O . LEU B 1 104 ? -1.472 8.109 -10.117 1 96 104 LEU B O 1
ATOM 3134 N N . ALA B 1 105 ? -0.311 7.199 -11.836 1 92.94 105 ALA B N 1
ATOM 3135 C CA . ALA B 1 105 ? -0.972 8.031 -12.844 1 92.94 105 ALA B CA 1
ATOM 3136 C C . ALA B 1 105 ? -2.48 7.797 -12.836 1 92.94 105 ALA B C 1
ATOM 3138 O O . ALA B 1 105 ? -3.248 8.656 -13.273 1 92.94 105 ALA B O 1
ATOM 3139 N N . GLU B 1 106 ? -2.939 6.66 -12.328 1 92.94 106 GLU B N 1
ATOM 3140 C CA . GLU B 1 106 ? -4.352 6.293 -12.367 1 92.94 106 GLU B CA 1
ATOM 3141 C C . GLU B 1 106 ? -5.168 7.152 -11.398 1 92.94 106 GLU B C 1
ATOM 3143 O O . GLU B 1 106 ? -6.398 7.195 -11.492 1 92.94 106 GLU B O 1
ATOM 3148 N N . ALA B 1 107 ? -4.527 7.777 -10.477 1 88.06 107 ALA B N 1
ATOM 3149 C CA . ALA B 1 107 ? -5.223 8.664 -9.547 1 88.06 107 ALA B CA 1
ATOM 3150 C C . ALA B 1 107 ? -5.973 9.758 -10.297 1 88.06 107 ALA B C 1
ATOM 3152 O O . ALA B 1 107 ? -7.039 10.203 -9.867 1 88.06 107 ALA B O 1
ATOM 3153 N N . LEU B 1 108 ? -5.395 10.227 -11.383 1 84.44 108 LEU B N 1
ATOM 3154 C CA . LEU B 1 108 ? -6.031 11.266 -12.195 1 84.44 108 LEU B CA 1
ATOM 3155 C C . LEU B 1 108 ? -6.574 10.68 -13.492 1 84.44 108 LEU B C 1
ATOM 3157 O O . LEU B 1 108 ? -7.672 11.031 -13.93 1 84.44 108 LEU B O 1
ATOM 3161 N N . ALA B 1 109 ? -5.875 9.703 -14.078 1 85.62 109 ALA B N 1
ATOM 3162 C CA . ALA B 1 109 ? -6.23 9.156 -15.391 1 85.62 109 ALA B CA 1
ATOM 3163 C C . ALA B 1 109 ? -7.336 8.117 -15.266 1 85.62 109 ALA B C 1
ATOM 3165 O O . ALA B 1 109 ? -8.008 7.793 -16.25 1 85.62 109 ALA B O 1
ATOM 3166 N N . GLY B 1 110 ? -7.539 7.621 -14.078 1 85.19 110 GLY B N 1
ATOM 3167 C CA . GLY B 1 110 ? -8.438 6.484 -13.922 1 85.19 110 GLY B CA 1
ATOM 3168 C C . GLY B 1 110 ? -7.777 5.156 -14.258 1 85.19 110 GLY B C 1
ATOM 3169 O O . GLY B 1 110 ? -6.656 5.125 -14.773 1 85.19 110 GLY B O 1
ATOM 3170 N N . ASP B 1 111 ? -8.461 4.098 -13.867 1 82.31 111 ASP B N 1
ATOM 3171 C CA . ASP B 1 111 ? -7.961 2.758 -14.156 1 82.31 111 ASP B CA 1
ATOM 3172 C C . ASP B 1 111 ? -8.5 2.244 -15.492 1 82.31 111 ASP B C 1
ATOM 3174 O O . ASP B 1 111 ? -9.602 1.691 -15.547 1 82.31 111 ASP B O 1
ATOM 3178 N N . ILE B 1 112 ? -7.746 2.393 -16.484 1 75.69 112 ILE B N 1
ATOM 3179 C CA . ILE B 1 112 ? -8.156 2.025 -17.844 1 75.69 112 ILE B CA 1
ATOM 3180 C C . ILE B 1 112 ? -7.738 0.586 -18.141 1 75.69 112 ILE B C 1
ATOM 3182 O O . ILE B 1 112 ? -6.586 0.208 -17.906 1 75.69 112 ILE B O 1
ATOM 3186 N N . THR B 1 113 ? -8.656 -0.135 -18.594 1 75.12 113 THR B N 1
ATOM 3187 C CA . THR B 1 113 ? -8.398 -1.52 -18.969 1 75.12 113 THR B CA 1
ATOM 3188 C C . THR B 1 113 ? -8.328 -1.658 -20.484 1 75.12 113 THR B C 1
ATOM 3190 O O . THR B 1 113 ? -8.656 -0.724 -21.219 1 75.12 113 THR B O 1
ATOM 3193 N N . PRO B 1 114 ? -7.797 -2.719 -20.922 1 68 114 PRO B N 1
ATOM 3194 C CA . PRO B 1 114 ? -7.75 -2.93 -22.375 1 68 114 PRO B CA 1
ATOM 3195 C C . PRO B 1 114 ? -9.133 -2.869 -23.016 1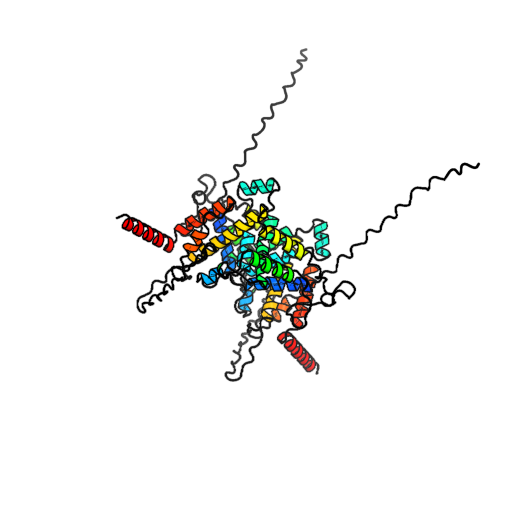 68 114 PRO B C 1
ATOM 3197 O O . PRO B 1 114 ? -9.242 -2.67 -24.234 1 68 114 PRO B O 1
ATOM 3200 N N . HIS B 1 115 ? -10.133 -2.971 -22.344 1 67.5 115 HIS B N 1
ATOM 3201 C CA . HIS B 1 115 ? -11.492 -3.006 -22.859 1 67.5 115 HIS B CA 1
ATOM 3202 C C . HIS B 1 115 ? -12.055 -1.598 -23.031 1 67.5 115 HIS B C 1
ATOM 3204 O O . HIS B 1 115 ? -13.156 -1.423 -23.547 1 67.5 115 HIS B O 1
ATOM 3210 N N . CYS B 1 116 ? -11.258 -0.651 -22.734 1 67.25 116 CYS B N 1
ATOM 3211 C CA . CYS B 1 116 ? -11.758 0.719 -22.766 1 67.25 116 CYS B CA 1
ATOM 3212 C C . CYS B 1 116 ? -11.5 1.348 -24.141 1 67.25 116 CYS B C 1
ATOM 3214 O O . CYS B 1 116 ? -11.875 2.496 -24.375 1 67.25 116 CYS B O 1
ATOM 3216 N N . GLY B 1 117 ? -10.859 0.573 -25.094 1 69.75 117 GLY B N 1
ATOM 3217 C CA . GLY B 1 117 ? -10.711 1.029 -26.453 1 69.75 117 GLY B CA 1
ATOM 3218 C C . GLY B 1 117 ? -9.625 2.072 -26.625 1 69.75 117 GLY B C 1
ATOM 3219 O O . GLY B 1 117 ? -9.672 2.885 -27.562 1 69.75 117 GLY B O 1
ATOM 3220 N N . VAL B 1 118 ? -8.773 2.215 -25.719 1 74.88 118 VAL B N 1
ATOM 3221 C CA . VAL B 1 118 ? -7.664 3.154 -25.797 1 74.88 118 VAL B CA 1
ATOM 3222 C C . VAL B 1 118 ? -6.383 2.41 -26.172 1 74.88 118 VAL B C 1
ATOM 3224 O O . VAL B 1 118 ? -6.098 1.345 -25.625 1 74.88 118 VAL B O 1
ATOM 3227 N N . SER B 1 119 ? -5.723 2.945 -27.203 1 82.06 119 SER B N 1
ATOM 3228 C CA . SER B 1 119 ? -4.473 2.312 -27.609 1 82.06 119 SER B CA 1
ATOM 3229 C C . SER B 1 119 ? -3.43 2.373 -26.5 1 82.06 119 SER B C 1
ATOM 3231 O O . SER B 1 119 ? -3.51 3.227 -25.609 1 82.06 119 SER B O 1
ATOM 3233 N N . ALA B 1 120 ? -2.484 1.514 -26.609 1 80.81 120 ALA B N 1
ATOM 3234 C CA . ALA B 1 120 ? -1.408 1.477 -25.625 1 80.81 120 ALA B CA 1
ATOM 3235 C C . ALA B 1 120 ? -0.643 2.797 -25.594 1 80.81 120 ALA B C 1
ATOM 3237 O O . ALA B 1 120 ? -0.272 3.285 -24.516 1 80.81 120 ALA B O 1
ATOM 3238 N N . GLU B 1 121 ? -0.428 3.328 -26.75 1 84.56 121 GLU B N 1
ATOM 3239 C CA . GLU B 1 121 ? 0.298 4.59 -26.859 1 84.56 121 GLU B CA 1
ATOM 3240 C C . GLU B 1 121 ? -0.516 5.746 -26.281 1 84.56 121 GLU B C 1
ATOM 3242 O O . GLU B 1 121 ? 0.022 6.598 -25.578 1 84.56 121 GLU B O 1
ATOM 3247 N N . ALA B 1 122 ? -1.749 5.777 -26.641 1 85 122 ALA B N 1
ATOM 3248 C CA . ALA B 1 122 ? -2.629 6.82 -26.109 1 85 122 ALA B CA 1
ATOM 3249 C C . ALA B 1 122 ? -2.754 6.723 -24.594 1 85 122 ALA B C 1
ATOM 3251 O O . ALA B 1 122 ? -2.766 7.742 -23.906 1 85 122 ALA B O 1
ATOM 3252 N N . LYS B 1 123 ? -2.801 5.5 -24.141 1 83.94 123 LYS B N 1
ATOM 3253 C CA . LYS B 1 123 ? -2.855 5.289 -22.688 1 83.94 123 LYS B CA 1
ATOM 3254 C C . LYS B 1 123 ? -1.595 5.816 -22.016 1 83.94 123 LYS B C 1
ATOM 3256 O O . LYS B 1 123 ? -1.675 6.512 -21 1 83.94 123 LYS B O 1
ATOM 3261 N N . ARG B 1 124 ? -0.484 5.512 -22.562 1 87.81 124 ARG B N 1
ATOM 3262 C CA . ARG B 1 124 ? 0.787 5.949 -22 1 87.81 124 ARG B CA 1
ATOM 3263 C C . ARG B 1 124 ? 0.873 7.469 -21.938 1 87.81 124 ARG B C 1
ATOM 3265 O O . ARG B 1 124 ? 1.349 8.039 -20.953 1 87.81 124 ARG B O 1
ATOM 3272 N N . LYS B 1 125 ? 0.451 8.062 -23 1 88.44 125 LYS B N 1
ATOM 3273 C CA . LYS B 1 125 ? 0.481 9.516 -23.062 1 88.44 125 LYS B CA 1
ATOM 3274 C C . LYS B 1 125 ? -0.441 10.133 -22.016 1 88.44 125 LYS B C 1
ATOM 3276 O O . LYS B 1 125 ? -0.059 11.078 -21.328 1 88.44 125 LYS B O 1
ATOM 3281 N N . GLN B 1 126 ? -1.6 9.617 -21.906 1 87.19 126 GLN B N 1
ATOM 3282 C CA . GLN B 1 126 ? -2.564 10.102 -20.938 1 87.19 126 GLN B CA 1
ATOM 3283 C C . GLN B 1 126 ? -2.051 9.914 -19.516 1 87.19 126 GLN B C 1
ATOM 3285 O O . GLN B 1 126 ? -2.182 10.805 -18.672 1 87.19 126 GLN B O 1
ATOM 3290 N N . GLU B 1 127 ? -1.456 8.742 -19.266 1 89.56 127 GLU B N 1
ATOM 3291 C CA . GLU B 1 127 ? -0.918 8.445 -17.938 1 89.56 127 GLU B CA 1
ATOM 3292 C C . GLU B 1 127 ? 0.282 9.336 -17.625 1 89.56 127 GLU B C 1
ATOM 3294 O O . GLU B 1 127 ? 0.443 9.781 -16.484 1 89.56 127 GLU B O 1
ATOM 3299 N N . ARG B 1 128 ? 1.059 9.609 -18.609 1 88.56 128 ARG B N 1
ATOM 3300 C CA . ARG B 1 128 ? 2.201 10.492 -18.375 1 88.56 128 ARG B CA 1
ATOM 3301 C C . ARG B 1 128 ? 1.744 11.906 -18.031 1 88.56 128 ARG B C 1
ATOM 3303 O O . ARG B 1 128 ? 2.256 12.516 -17.094 1 88.56 128 ARG B O 1
ATOM 3310 N N . GLU B 1 129 ? 0.814 12.375 -18.75 1 87.44 129 GLU B N 1
ATOM 3311 C CA . GLU B 1 129 ? 0.273 13.703 -18.469 1 87.44 129 GLU B CA 1
ATOM 3312 C C . GLU B 1 129 ? -0.357 13.773 -17.094 1 87.44 129 GLU B C 1
ATOM 3314 O O . GLU B 1 129 ? -0.171 14.758 -16.359 1 87.44 129 GLU B O 1
ATOM 3319 N N . ALA B 1 130 ? -1.067 12.766 -16.812 1 86.56 130 ALA B N 1
ATOM 3320 C CA . ALA B 1 130 ? -1.687 12.695 -15.492 1 86.56 130 ALA B CA 1
ATOM 3321 C C . ALA B 1 130 ? -0.632 12.719 -14.391 1 86.56 130 ALA B C 1
ATOM 3323 O O . ALA B 1 130 ? -0.762 13.461 -13.414 1 86.56 130 ALA B O 1
ATOM 3324 N N . LEU B 1 131 ? 0.377 11.961 -14.586 1 87.12 131 LEU B N 1
ATOM 3325 C CA . LEU B 1 131 ? 1.437 11.883 -13.586 1 87.12 131 LEU B CA 1
ATOM 3326 C C . LEU B 1 131 ? 2.137 13.234 -13.438 1 87.12 131 LEU B C 1
ATOM 3328 O O . LEU B 1 131 ? 2.426 13.664 -12.32 1 87.12 131 LEU B O 1
ATOM 3332 N N . GLU B 1 132 ? 2.357 13.875 -14.5 1 84.25 132 GLU B N 1
ATOM 3333 C CA . GLU B 1 132 ? 2.99 15.188 -14.461 1 84.25 132 GLU B CA 1
ATOM 3334 C C . GLU B 1 132 ? 2.127 16.188 -13.695 1 84.25 132 GLU B C 1
ATOM 3336 O O . GLU B 1 132 ? 2.646 17.016 -12.945 1 84.25 132 GLU B O 1
ATOM 3341 N N . LYS B 1 133 ? 0.89 16.109 -13.875 1 81.06 133 LYS B N 1
ATOM 3342 C CA . LYS B 1 133 ? -0.031 16.984 -13.164 1 81.06 133 LYS B CA 1
ATOM 3343 C C . LYS B 1 133 ? -0.025 16.688 -11.664 1 81.06 133 LYS B C 1
ATOM 3345 O O . LYS B 1 133 ? -0.118 17.609 -10.844 1 81.06 133 LYS B O 1
ATOM 3350 N N . ILE B 1 134 ? 0.061 15.461 -11.383 1 78 134 ILE B N 1
ATOM 3351 C CA . ILE B 1 134 ? 0.079 15.039 -9.992 1 78 134 ILE B CA 1
ATOM 3352 C C . ILE B 1 134 ? 1.346 15.555 -9.312 1 78 134 ILE B C 1
ATOM 3354 O O . ILE B 1 134 ? 1.304 15.992 -8.156 1 78 134 ILE B O 1
ATOM 3358 N N . LEU B 1 135 ? 2.41 15.586 -10.078 1 78.69 135 LEU B N 1
ATOM 3359 C CA . LEU B 1 135 ? 3.719 15.844 -9.484 1 78.69 135 LEU B CA 1
ATOM 3360 C C . LEU B 1 135 ? 4.07 17.328 -9.562 1 78.69 135 LEU B C 1
ATOM 3362 O O . LEU B 1 135 ? 5.109 17.75 -9.055 1 78.69 135 LEU B O 1
ATOM 3366 N N . ARG B 1 136 ? 3.287 18.094 -10.109 1 73 136 ARG B N 1
ATOM 3367 C CA . ARG B 1 136 ? 3.52 19.531 -10.195 1 73 136 ARG B CA 1
ATOM 3368 C C . ARG B 1 136 ? 2.719 20.281 -9.133 1 73 136 ARG B C 1
ATOM 3370 O O . ARG B 1 136 ? 1.603 19.891 -8.797 1 73 136 ARG B O 1
ATOM 3377 N N . PRO B 1 137 ? 3.529 21.266 -8.57 1 59.62 137 PRO B N 1
ATOM 3378 C CA . PRO B 1 137 ? 2.801 22.094 -7.605 1 59.62 137 PRO B CA 1
ATOM 3379 C C . PRO B 1 137 ? 1.521 22.688 -8.188 1 59.62 137 PRO B C 1
ATOM 3381 O O . PRO B 1 137 ? 1.495 23.078 -9.352 1 59.62 137 PRO B O 1
ATOM 3384 N N . LEU B 1 138 ? 0.4 22.266 -7.785 1 52.94 138 LEU B N 1
ATOM 3385 C CA . LEU B 1 138 ? -0.886 22.703 -8.312 1 52.94 138 LEU B CA 1
ATOM 3386 C C . LEU B 1 138 ? -1.094 24.188 -8.047 1 52.94 138 LEU B C 1
ATOM 3388 O O . LEU B 1 138 ? -0.814 24.672 -6.945 1 52.94 138 LEU B O 1
ATOM 3392 N N . PRO B 1 139 ? -1.228 24.953 -9.234 1 45.66 139 PRO B N 1
ATOM 3393 C CA . PRO B 1 139 ? -1.648 26.328 -9.023 1 45.66 139 PRO B CA 1
ATOM 3394 C C . PRO B 1 139 ? -2.932 26.453 -8.203 1 45.66 139 PRO B C 1
ATOM 3396 O O . PRO B 1 139 ? -3.785 25.562 -8.266 1 45.66 139 PRO B O 1
ATOM 3399 N N . ALA B 1 140 ? -2.887 27.234 -7.125 1 42.56 140 ALA B N 1
ATOM 3400 C CA . ALA B 1 140 ? -4.012 27.594 -6.262 1 42.56 140 ALA B CA 1
ATOM 3401 C C . ALA B 1 140 ? -5.188 28.109 -7.078 1 42.56 140 ALA B C 1
ATOM 3403 O O . ALA B 1 140 ? -5.043 29.078 -7.836 1 42.56 140 ALA B O 1
ATOM 3404 N N . SER B 1 141 ? -5.781 27.391 -7.93 1 37.72 141 SER B N 1
ATOM 3405 C CA . SER B 1 141 ? -6.977 28.125 -8.344 1 37.72 141 SER B CA 1
ATOM 3406 C C . SER B 1 141 ? -8 28.188 -7.223 1 37.72 141 SER B C 1
ATOM 3408 O O . SER B 1 141 ? -8.039 27.312 -6.352 1 37.72 141 SER B O 1
ATOM 3410 N N . ALA B 1 142 ? -8.68 29.266 -7.141 1 36.06 142 ALA B N 1
ATOM 3411 C CA . ALA B 1 142 ? -9.859 29.547 -6.328 1 36.06 142 ALA B CA 1
ATOM 3412 C C . ALA B 1 142 ? -10.891 28.438 -6.438 1 36.06 142 ALA B C 1
ATOM 3414 O O . ALA B 1 142 ? -11.297 28.062 -7.539 1 36.06 142 ALA B O 1
ATOM 3415 N N . GLY B 1 143 ? -10.922 27.516 -5.352 1 42.72 143 GLY B N 1
ATOM 3416 C CA . GLY B 1 143 ? -11.93 26.469 -5.297 1 42.72 143 GLY B CA 1
ATOM 3417 C C . GLY B 1 143 ? -11.352 25.078 -5.355 1 42.72 143 GLY B C 1
ATOM 3418 O O . GLY B 1 143 ? -12.086 24.078 -5.32 1 42.72 143 GLY B O 1
ATOM 3419 N N . SER B 1 144 ? -10.086 25.156 -5.711 1 49.41 144 SER B N 1
ATOM 3420 C CA . SER B 1 144 ? -9.5 23.828 -5.871 1 49.41 144 SER B CA 1
ATOM 3421 C C . SER B 1 144 ? -9.273 23.156 -4.523 1 49.41 144 SER B C 1
ATOM 3423 O O . SER B 1 144 ? -9.094 23.828 -3.508 1 49.41 144 SER B O 1
ATOM 3425 N N . SER B 1 145 ? -9.703 21.938 -4.352 1 54.94 145 SER B N 1
ATOM 3426 C CA . SER B 1 145 ? -9.469 21.141 -3.156 1 54.94 145 SER B CA 1
ATOM 3427 C C . SER B 1 145 ? -7.98 21.062 -2.824 1 54.94 145 SER B C 1
ATOM 3429 O O . SER B 1 145 ? -7.602 20.516 -1.784 1 54.94 145 SER B O 1
ATOM 3431 N N . PHE B 1 146 ? -7.258 21.812 -3.678 1 61.91 146 PHE B N 1
ATOM 3432 C CA . PHE B 1 146 ? -5.809 21.766 -3.504 1 61.91 146 PHE B CA 1
ATOM 3433 C C . PHE B 1 146 ? -5.32 22.953 -2.672 1 61.91 146 PHE B C 1
ATOM 3435 O O . PHE B 1 146 ? -5.895 24.031 -2.736 1 61.91 146 PHE B O 1
ATOM 3442 N N . LEU B 1 147 ? -4.383 22.688 -1.86 1 65.38 147 LEU B N 1
ATOM 3443 C CA . LEU B 1 147 ? -3.785 23.656 -0.945 1 65.38 147 LEU B CA 1
ATOM 3444 C C . LEU B 1 147 ? -2.809 24.578 -1.68 1 65.38 147 LEU B C 1
ATOM 3446 O O . LEU B 1 147 ? -2.16 24.156 -2.639 1 65.38 147 LEU B O 1
ATOM 3450 N N . SER B 1 148 ? -3.012 25.875 -1.493 1 63.47 148 SER B N 1
ATOM 3451 C CA . SER B 1 148 ? -2.068 26.812 -2.105 1 63.47 148 SER B CA 1
ATOM 3452 C C . SER B 1 148 ? -1.476 27.766 -1.071 1 63.47 148 SER B C 1
ATOM 3454 O O . SER B 1 148 ? -2.146 28.125 -0.106 1 63.47 148 SER B O 1
ATOM 3456 N N . CYS B 1 149 ? -0.229 27.797 -0.948 1 61.16 149 CYS B N 1
ATOM 3457 C CA . CYS B 1 149 ? 0.431 28.828 -0.147 1 61.16 149 CYS B CA 1
ATOM 3458 C C . CYS B 1 149 ? 0.907 29.984 -1.021 1 61.16 149 CYS B C 1
ATOM 3460 O O . CYS B 1 149 ? 0.759 29.938 -2.244 1 61.16 149 CYS B O 1
ATOM 3462 N N . ASP B 1 150 ? 1.235 31.156 -0.361 1 56.03 150 ASP B N 1
ATOM 3463 C CA . ASP B 1 150 ? 1.674 32.344 -1.098 1 56.03 150 ASP B CA 1
ATOM 3464 C C . ASP B 1 150 ? 2.721 31.969 -2.146 1 56.03 150 ASP B C 1
ATOM 3466 O O . ASP B 1 150 ? 2.709 32.5 -3.256 1 56.03 150 ASP B O 1
ATOM 3470 N N . GLN B 1 151 ? 3.531 31.156 -1.764 1 56.16 151 GLN B N 1
ATOM 3471 C CA . GLN B 1 151 ? 4.547 30.688 -2.703 1 56.16 151 GLN B CA 1
ATOM 3472 C C . GLN B 1 151 ? 3.91 29.938 -3.875 1 56.16 151 GLN B C 1
ATOM 3474 O O . GLN B 1 151 ? 4.332 30.109 -5.023 1 56.16 151 GLN B O 1
ATOM 3479 N N . CYS B 1 152 ? 2.902 29.156 -3.381 1 57.47 152 CYS B N 1
ATOM 3480 C CA . CYS B 1 152 ? 2.232 28.375 -4.418 1 57.47 152 CYS B CA 1
ATOM 3481 C C . CYS B 1 152 ? 1.389 29.281 -5.316 1 57.47 152 CYS B C 1
ATOM 3483 O O . CYS B 1 152 ? 1.152 28.953 -6.48 1 57.47 152 CYS B O 1
ATOM 3485 N N . ARG B 1 153 ? 0.822 30.25 -4.609 1 53.44 153 ARG B N 1
ATOM 3486 C CA . ARG B 1 153 ? -0.032 31.172 -5.359 1 53.44 153 ARG B CA 1
ATOM 3487 C C . ARG B 1 153 ? 0.801 32.125 -6.223 1 53.44 153 ARG B C 1
ATOM 3489 O O . ARG B 1 153 ? 0.292 32.719 -7.176 1 53.44 153 ARG B O 1
ATOM 3496 N N . THR B 1 154 ? 1.868 32.625 -5.531 1 49.09 154 THR B N 1
ATOM 3497 C CA . THR B 1 154 ? 2.598 33.656 -6.281 1 49.09 154 THR B CA 1
ATOM 3498 C C . THR B 1 154 ? 3.039 33.125 -7.637 1 49.09 154 THR B C 1
ATOM 3500 O O . THR B 1 154 ? 3.82 32.156 -7.711 1 49.09 154 THR B O 1
ATOM 3503 N N . PRO B 1 155 ? 2.199 33.375 -8.531 1 41.72 155 PRO B N 1
ATOM 3504 C CA . PRO B 1 155 ? 2.707 33.031 -9.859 1 41.72 155 PRO B CA 1
ATOM 3505 C C . PRO B 1 155 ? 4.188 33.375 -10.031 1 41.72 155 PRO B C 1
ATOM 3507 O O . PRO B 1 155 ? 4.699 34.281 -9.383 1 41.72 155 PRO B O 1
ATOM 3510 N N . ALA B 1 156 ? 5.07 32.406 -10.305 1 39.75 156 ALA B N 1
ATOM 3511 C CA . ALA B 1 156 ? 6.367 32.938 -10.734 1 39.75 156 ALA B CA 1
ATOM 3512 C C . ALA B 1 156 ? 6.242 34.375 -11.25 1 39.75 156 ALA B C 1
ATOM 3514 O O . ALA B 1 156 ? 5.383 34.656 -12.094 1 39.75 156 ALA B O 1
ATOM 3515 N N . THR B 1 157 ? 6.406 35.406 -10.664 1 35.94 157 THR B N 1
ATOM 3516 C CA . THR B 1 157 ? 6.523 36.719 -11.273 1 35.94 157 THR B CA 1
ATOM 3517 C C . THR B 1 157 ? 6.797 36.625 -12.773 1 35.94 157 THR B C 1
ATOM 3519 O O . THR B 1 157 ? 7.211 35.562 -13.25 1 35.94 157 THR B O 1
ATOM 3522 N N . SER B 1 158 ? 6.996 37.969 -13.531 1 35.78 158 SER B N 1
ATOM 3523 C CA . SER B 1 158 ? 6.941 38.531 -14.875 1 35.78 158 SER B CA 1
ATOM 3524 C C . SER B 1 158 ? 7.746 37.688 -15.867 1 35.78 158 SER B C 1
ATOM 3526 O O . SER B 1 158 ? 7.383 37.562 -17.031 1 35.78 158 SER B O 1
ATOM 3528 N N . LYS B 1 159 ? 9.164 38.031 -15.961 1 34.75 159 LYS B N 1
ATOM 3529 C CA . LYS B 1 159 ? 9.922 37.938 -17.203 1 34.75 159 LYS B CA 1
ATOM 3530 C C . LYS B 1 159 ? 9.992 36.5 -17.703 1 34.75 159 LYS B C 1
ATOM 3532 O O . LYS B 1 159 ? 10.602 36.25 -18.75 1 34.75 159 LYS B O 1
ATOM 3537 N N . GLN B 1 160 ? 9.945 35.5 -16.812 1 35.31 160 GLN B N 1
ATOM 3538 C CA . GLN B 1 160 ? 9.969 34.25 -17.562 1 35.31 160 GLN B CA 1
ATOM 3539 C C . GLN B 1 160 ? 8.555 33.812 -17.969 1 35.31 160 GLN B C 1
ATOM 3541 O O . GLN B 1 160 ? 7.625 33.906 -17.172 1 35.31 160 GLN B O 1
ATOM 3546 N N . GLY B 1 161 ? 8.094 33.719 -19.156 1 33.03 161 GLY B N 1
ATOM 3547 C CA . GLY B 1 161 ? 6.891 33.5 -19.938 1 33.03 161 GLY B CA 1
ATOM 3548 C C . GLY B 1 161 ? 5.871 32.625 -19.266 1 33.03 161 GLY B C 1
ATOM 3549 O O . GLY B 1 161 ? 6.215 31.859 -18.344 1 33.03 161 GLY B O 1
ATOM 3550 N N . ALA B 1 162 ? 4.422 32.969 -19.312 1 37.91 162 ALA B N 1
ATOM 3551 C CA . ALA B 1 162 ? 3.199 32.219 -19.062 1 37.91 162 ALA B CA 1
ATOM 3552 C C . ALA B 1 162 ? 3.479 30.719 -19.047 1 37.91 162 ALA B C 1
ATOM 3554 O O . ALA B 1 162 ? 2.678 29.938 -18.516 1 37.91 162 ALA B O 1
ATOM 3555 N N . ASP B 1 163 ? 4.488 30.219 -19.609 1 38.06 163 ASP B N 1
ATOM 3556 C CA . ASP B 1 163 ? 4.789 28.844 -19.953 1 38.06 163 ASP B CA 1
ATOM 3557 C C . ASP B 1 163 ? 5.684 28.188 -18.891 1 38.06 163 ASP B C 1
ATOM 3559 O O . ASP B 1 163 ? 6.203 27.094 -19.094 1 38.06 163 ASP B O 1
ATOM 3563 N N . ALA B 1 164 ? 6.004 28.891 -17.812 1 39.88 164 ALA B N 1
ATOM 3564 C CA . ALA B 1 164 ? 6.992 28.188 -17 1 39.88 164 ALA B CA 1
ATOM 3565 C C . ALA B 1 164 ? 6.316 27.156 -16.078 1 39.88 164 ALA B C 1
ATOM 3567 O O . ALA B 1 164 ? 5.477 27.516 -15.258 1 39.88 164 ALA B O 1
ATOM 3568 N N . ILE B 1 165 ? 6.207 25.906 -16.422 1 46.28 165 ILE B N 1
ATOM 3569 C CA . ILE B 1 165 ? 5.809 24.734 -15.648 1 46.28 165 ILE B CA 1
ATOM 3570 C C . ILE B 1 165 ? 6.523 24.734 -14.297 1 46.28 165 ILE B C 1
ATOM 3572 O O . ILE B 1 165 ? 7.75 24.812 -14.234 1 46.28 165 ILE B O 1
ATOM 3576 N N . PRO B 1 166 ? 5.805 25.172 -13.234 1 53.03 166 PRO B N 1
ATOM 3577 C CA . PRO B 1 166 ? 6.492 25.094 -11.945 1 53.03 166 PRO B CA 1
ATOM 3578 C C . PRO B 1 166 ? 7.355 23.844 -11.82 1 53.03 166 PRO B C 1
ATOM 3580 O O . PRO B 1 166 ? 7.043 22.812 -12.422 1 53.03 166 PRO B O 1
ATOM 3583 N N . PRO B 1 167 ? 8.5 24.078 -11.242 1 53.19 167 PRO B N 1
ATOM 3584 C CA . PRO B 1 167 ? 9.414 22.938 -11.148 1 53.19 167 PRO B CA 1
ATOM 3585 C C . PRO B 1 167 ? 8.812 21.766 -10.375 1 53.19 167 PRO B C 1
ATOM 3587 O O . PRO B 1 167 ? 8.023 21.969 -9.453 1 53.19 167 PRO B O 1
ATOM 3590 N N . ALA B 1 168 ? 8.984 20.625 -10.945 1 57.28 168 ALA B N 1
ATOM 3591 C CA . ALA B 1 168 ? 8.562 19.391 -10.273 1 57.28 168 ALA B CA 1
ATOM 3592 C C . ALA B 1 168 ? 9.172 19.297 -8.875 1 57.28 168 ALA B C 1
ATOM 3594 O O . ALA B 1 168 ? 10.273 19.781 -8.641 1 57.28 168 ALA B O 1
ATOM 3595 N N . LEU B 1 169 ? 8.383 18.859 -7.926 1 67.25 169 LEU B N 1
ATOM 3596 C CA . LEU B 1 169 ? 8.898 18.484 -6.613 1 67.25 169 LEU B CA 1
ATOM 3597 C C . LEU B 1 169 ? 10.102 17.562 -6.75 1 67.25 169 LEU B C 1
ATOM 3599 O O . LEU B 1 169 ? 10.172 16.75 -7.684 1 67.25 169 LEU B O 1
ATOM 3603 N N . PRO B 1 170 ? 11.195 17.891 -6.066 1 70.19 170 PRO B N 1
ATOM 3604 C CA . PRO B 1 170 ? 12.32 16.953 -6.176 1 70.19 170 PRO B CA 1
ATOM 3605 C C . PRO B 1 170 ? 11.883 15.492 -6.094 1 70.19 170 PRO B C 1
ATOM 3607 O O . PRO B 1 170 ? 12.375 14.656 -6.852 1 70.19 170 PRO B O 1
ATOM 3610 N N . VAL B 1 171 ? 10.93 15.227 -5.238 1 85.38 171 VAL B N 1
ATOM 3611 C CA . VAL B 1 171 ? 10.414 13.867 -5.141 1 85.38 171 VAL B CA 1
ATOM 3612 C C . VAL B 1 171 ? 9.656 13.508 -6.418 1 85.38 171 VAL B C 1
ATOM 3614 O O . VAL B 1 171 ? 9.594 12.336 -6.805 1 85.38 171 VAL B O 1
ATOM 3617 N N . GLY B 1 172 ? 9.164 14.531 -7.07 1 88.06 172 GLY B N 1
ATOM 3618 C CA . GLY B 1 172 ? 8.414 14.32 -8.297 1 88.06 172 GLY B CA 1
ATOM 3619 C C . GLY B 1 172 ? 9.266 13.789 -9.438 1 88.06 172 GLY B C 1
ATOM 3620 O O . GLY B 1 172 ? 8.82 12.93 -10.203 1 88.06 172 GLY B O 1
ATOM 3621 N N . GLU B 1 173 ? 10.469 14.266 -9.523 1 88.75 173 GLU B N 1
ATOM 3622 C CA . GLU B 1 173 ? 11.375 13.812 -10.57 1 88.75 173 GLU B CA 1
ATOM 3623 C C . GLU B 1 173 ? 11.734 12.336 -10.383 1 88.75 173 GLU B C 1
ATOM 3625 O O . GLU B 1 173 ? 11.805 11.586 -11.359 1 88.75 173 GLU B O 1
ATOM 3630 N N . GLU B 1 174 ? 11.984 11.992 -9.188 1 93.62 174 GLU B N 1
ATOM 3631 C CA . GLU B 1 174 ? 12.281 10.594 -8.914 1 93.62 174 GLU B CA 1
ATOM 3632 C C . GLU B 1 174 ? 11.117 9.695 -9.312 1 93.62 174 GLU B C 1
ATOM 3634 O O . GLU B 1 174 ? 11.305 8.672 -9.969 1 93.62 174 GLU B O 1
ATOM 3639 N N . ILE B 1 175 ? 9.945 10.062 -8.922 1 95.38 175 ILE B N 1
ATOM 3640 C CA . ILE B 1 175 ? 8.75 9.273 -9.195 1 95.38 175 ILE B CA 1
ATOM 3641 C C . ILE B 1 175 ? 8.523 9.18 -10.703 1 95.38 175 ILE B C 1
ATOM 3643 O O . ILE B 1 175 ? 8.234 8.109 -11.234 1 95.38 175 ILE B O 1
ATOM 3647 N N . LEU B 1 176 ? 8.734 10.305 -11.344 1 93.19 176 LEU B N 1
ATOM 3648 C CA . LEU B 1 176 ? 8.562 10.32 -12.797 1 93.19 176 LEU B CA 1
ATOM 3649 C C . LEU B 1 176 ? 9.578 9.398 -13.469 1 93.19 176 LEU B C 1
ATOM 3651 O O . LEU B 1 176 ? 9.227 8.648 -14.391 1 93.19 176 LEU B O 1
ATOM 3655 N N . SER B 1 177 ? 10.773 9.461 -13.055 1 95.12 177 SER B N 1
ATOM 3656 C CA . SER B 1 177 ? 11.82 8.617 -13.609 1 95.12 177 SER B CA 1
ATOM 3657 C C . SER B 1 177 ? 11.516 7.137 -13.391 1 95.12 177 SER B C 1
ATOM 3659 O O . SER B 1 177 ? 11.719 6.316 -14.289 1 95.12 177 SER B O 1
ATOM 3661 N N . LEU B 1 178 ? 11.047 6.766 -12.203 1 97.56 178 LEU B N 1
ATOM 3662 C CA . LEU B 1 178 ? 10.672 5.391 -11.898 1 97.56 178 LEU B CA 1
ATOM 3663 C C . LEU B 1 178 ? 9.547 4.922 -12.812 1 97.56 178 LEU B C 1
ATOM 3665 O O . LEU B 1 178 ? 9.602 3.816 -13.359 1 97.56 178 LEU B O 1
ATOM 3669 N N . TRP B 1 179 ? 8.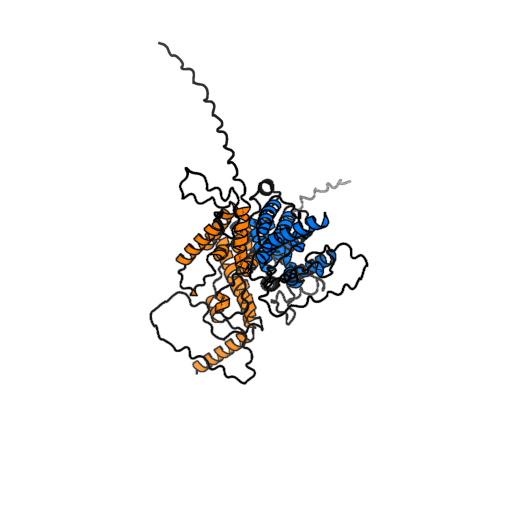586 5.762 -12.953 1 96.38 179 TRP B N 1
ATOM 3670 C CA . TRP B 1 179 ? 7.438 5.43 -13.797 1 96.38 179 TRP B CA 1
ATOM 3671 C C . TRP B 1 179 ? 7.859 5.234 -15.25 1 96.38 179 TRP B C 1
ATOM 3673 O O . TRP B 1 179 ? 7.445 4.273 -15.898 1 96.38 179 TRP B O 1
ATOM 3683 N N . GLU B 1 180 ? 8.711 6.125 -15.781 1 96.06 180 GLU B N 1
ATOM 3684 C CA . GLU B 1 180 ? 9.195 6.027 -17.156 1 96.06 180 GLU B CA 1
ATOM 3685 C C . GLU B 1 180 ? 10.008 4.75 -17.359 1 96.06 180 GLU B C 1
ATOM 3687 O O . GLU B 1 180 ? 9.867 4.078 -18.391 1 96.06 180 GLU B O 1
ATOM 3692 N N . GLU B 1 181 ? 10.859 4.504 -16.453 1 97.75 181 GLU B N 1
ATOM 3693 C CA . GLU B 1 181 ? 11.648 3.273 -16.516 1 97.75 181 GLU B CA 1
ATOM 3694 C C . GLU B 1 181 ? 10.742 2.043 -16.562 1 97.75 181 GLU B C 1
ATOM 3696 O O . GLU B 1 181 ? 10.992 1.112 -17.328 1 97.75 181 GLU B O 1
ATOM 3701 N N . TYR B 1 182 ? 9.711 2.014 -15.781 1 97.75 182 TYR B N 1
ATOM 3702 C CA . TYR B 1 182 ? 8.75 0.918 -15.766 1 97.75 182 TYR B CA 1
ATOM 3703 C C . TYR B 1 182 ? 8.078 0.762 -17.125 1 97.75 182 TYR B C 1
ATOM 3705 O O . TYR B 1 182 ? 8.008 -0.344 -17.672 1 97.75 182 TYR B O 1
ATOM 3713 N N . GLU B 1 183 ? 7.621 1.854 -17.625 1 94.94 183 GLU B N 1
ATOM 3714 C CA . GLU B 1 183 ? 6.895 1.847 -18.891 1 94.94 183 GLU B CA 1
ATOM 3715 C C . GLU B 1 183 ? 7.797 1.406 -20.047 1 94.94 183 GLU B C 1
ATOM 3717 O O . GLU B 1 183 ? 7.344 0.737 -20.969 1 94.94 183 GLU B O 1
ATOM 3722 N N . GLU B 1 184 ? 9.031 1.785 -19.969 1 95.31 184 GLU B N 1
ATOM 3723 C CA . GLU B 1 184 ? 9.977 1.388 -21 1 95.31 184 GLU B CA 1
ATOM 3724 C C . GLU B 1 184 ? 10.258 -0.112 -20.953 1 95.31 184 GLU B C 1
ATOM 3726 O O . GLU B 1 184 ? 10.461 -0.747 -21.984 1 95.31 184 GLU B O 1
ATOM 3731 N N . GLY B 1 185 ? 10.398 -0.71 -19.781 1 96.25 185 GLY B N 1
ATOM 3732 C CA . GLY B 1 185 ? 10.469 -2.148 -19.578 1 96.25 185 GLY B CA 1
ATOM 3733 C C . GLY B 1 185 ? 11.805 -2.74 -19.984 1 96.25 185 GLY B C 1
ATOM 3734 O O . GLY B 1 185 ? 11.898 -3.936 -20.281 1 96.25 185 GLY B O 1
ATOM 3735 N N . THR B 1 186 ? 12.938 -1.977 -19.938 1 95.94 186 THR B N 1
ATOM 3736 C CA . THR B 1 186 ? 14.195 -2.455 -20.5 1 95.94 186 THR B CA 1
ATOM 3737 C C . THR B 1 186 ? 15.148 -2.875 -19.391 1 95.94 186 THR B C 1
ATOM 3739 O O . THR B 1 186 ? 15.969 -3.781 -19.562 1 95.94 186 THR B O 1
ATOM 3742 N N . THR B 1 187 ? 15.117 -2.258 -18.188 1 97.94 187 THR B N 1
ATOM 3743 C CA . THR B 1 187 ? 16.016 -2.594 -17.078 1 97.94 187 THR B CA 1
ATOM 3744 C C . THR B 1 187 ? 15.531 -3.85 -16.359 1 97.94 187 THR B C 1
ATOM 3746 O O . THR B 1 187 ? 14.367 -4.23 -16.469 1 97.94 187 THR B O 1
ATOM 3749 N N . GLU B 1 188 ? 16.422 -4.543 -15.672 1 98.38 188 GLU B N 1
ATOM 3750 C CA . GLU B 1 188 ? 16.031 -5.695 -14.867 1 98.38 188 GLU B CA 1
ATOM 3751 C C . GLU B 1 188 ? 14.977 -5.316 -13.836 1 98.38 188 GLU B C 1
ATOM 3753 O O . GLU B 1 188 ? 14.039 -6.074 -13.586 1 98.38 188 GLU B O 1
ATOM 3758 N N . GLU B 1 189 ? 15.156 -4.16 -13.242 1 98.69 189 GLU B N 1
ATOM 3759 C CA . GLU B 1 189 ? 14.172 -3.682 -12.273 1 98.69 189 GLU B CA 1
ATOM 3760 C C . GLU B 1 189 ? 12.781 -3.602 -12.898 1 98.69 189 GLU B C 1
ATOM 3762 O O . GLU B 1 189 ? 11.805 -4.078 -12.312 1 98.69 189 GLU B O 1
ATOM 3767 N N . ALA B 1 190 ? 12.711 -3.004 -14.062 1 98.62 190 ALA B N 1
ATOM 3768 C CA . ALA B 1 190 ? 11.43 -2.857 -14.742 1 98.62 190 ALA B CA 1
ATOM 3769 C C . ALA B 1 190 ? 10.828 -4.219 -15.07 1 98.62 190 ALA B C 1
ATOM 3771 O O . ALA B 1 190 ? 9.617 -4.422 -14.914 1 98.62 190 ALA B O 1
ATOM 3772 N N . LYS B 1 191 ? 11.617 -5.117 -15.516 1 98.38 191 LYS B N 1
ATOM 3773 C CA . LYS B 1 191 ? 11.148 -6.457 -15.852 1 98.38 191 LYS B CA 1
ATOM 3774 C C . LYS B 1 191 ? 10.594 -7.176 -14.625 1 98.38 191 LYS B C 1
ATOM 3776 O O . LYS B 1 191 ? 9.539 -7.805 -14.695 1 98.38 191 LYS B O 1
ATOM 3781 N N . TYR B 1 192 ? 11.305 -7.094 -13.516 1 98.69 192 TYR B N 1
ATOM 3782 C CA . TYR B 1 192 ? 10.836 -7.73 -12.289 1 98.69 192 TYR B CA 1
ATOM 3783 C C . TYR B 1 192 ? 9.539 -7.086 -11.805 1 98.69 192 TYR B C 1
ATOM 3785 O O . TYR B 1 192 ? 8.641 -7.777 -11.32 1 98.69 192 TYR B O 1
ATOM 3793 N N . VAL B 1 193 ? 9.43 -5.773 -11.898 1 98.81 193 VAL B N 1
ATOM 3794 C CA . VAL B 1 193 ? 8.219 -5.113 -11.43 1 98.81 193 VAL B CA 1
ATOM 3795 C C . VAL B 1 193 ? 7.055 -5.457 -12.352 1 98.81 193 VAL B C 1
ATOM 3797 O O . VAL B 1 193 ? 5.918 -5.605 -11.898 1 98.81 193 VAL B O 1
ATOM 3800 N N . PHE B 1 194 ? 7.316 -5.613 -13.641 1 98.25 194 PHE B N 1
ATOM 3801 C CA . PHE B 1 194 ? 6.281 -6.098 -14.547 1 98.25 194 PHE B CA 1
ATOM 3802 C C . PHE B 1 194 ? 5.789 -7.477 -14.117 1 98.25 194 PHE B C 1
ATOM 3804 O O . PHE B 1 194 ? 4.582 -7.723 -14.078 1 98.25 194 PHE B O 1
ATOM 3811 N N . ASP B 1 195 ? 6.707 -8.391 -13.836 1 98.62 195 ASP B N 1
ATOM 3812 C CA . ASP B 1 195 ? 6.348 -9.711 -13.352 1 98.62 195 ASP B CA 1
ATOM 3813 C C . ASP B 1 195 ? 5.547 -9.617 -12.055 1 98.62 195 ASP B C 1
ATOM 3815 O O . ASP B 1 195 ? 4.566 -10.344 -11.867 1 98.62 195 ASP B O 1
ATOM 3819 N N . ILE B 1 196 ? 5.973 -8.719 -11.164 1 98.69 196 ILE B N 1
ATOM 3820 C CA . ILE B 1 196 ? 5.309 -8.508 -9.883 1 98.69 196 ILE B CA 1
ATOM 3821 C C . ILE B 1 196 ? 3.865 -8.055 -10.117 1 98.69 196 ILE B C 1
ATOM 3823 O O . ILE B 1 196 ? 2.936 -8.602 -9.516 1 98.69 196 ILE B O 1
ATOM 3827 N N . ASP B 1 197 ? 3.719 -7.086 -10.945 1 98.25 197 ASP B N 1
ATOM 3828 C CA . ASP B 1 197 ? 2.395 -6.547 -11.25 1 98.25 197 ASP B CA 1
ATOM 3829 C C . ASP B 1 197 ? 1.46 -7.641 -11.758 1 98.25 197 ASP B C 1
ATOM 3831 O O . ASP B 1 197 ? 0.326 -7.766 -11.289 1 98.25 197 ASP B O 1
ATOM 3835 N N . LYS B 1 198 ? 1.924 -8.438 -12.672 1 97.81 198 LYS B N 1
ATOM 3836 C CA . LYS B 1 198 ? 1.132 -9.523 -13.25 1 97.81 198 LYS B CA 1
ATOM 3837 C C . LYS B 1 198 ? 0.853 -10.609 -12.219 1 97.81 198 LYS B C 1
ATOM 3839 O O . LYS B 1 198 ? -0.268 -11.117 -12.133 1 97.81 198 LYS B O 1
ATOM 3844 N N . PHE B 1 199 ? 1.848 -10.938 -11.5 1 98.5 199 PHE B N 1
ATOM 3845 C CA . PHE B 1 199 ? 1.675 -12.008 -10.523 1 98.5 199 PHE B CA 1
ATOM 3846 C C . PHE B 1 199 ? 0.688 -11.594 -9.438 1 98.5 199 PHE B C 1
ATOM 3848 O O . PHE B 1 199 ? -0.145 -12.398 -9.016 1 98.5 199 PHE B O 1
ATOM 3855 N N . GLU B 1 200 ? 0.866 -10.367 -8.945 1 98.38 200 GLU B N 1
ATOM 3856 C CA . GLU B 1 200 ? -0.063 -9.859 -7.945 1 98.38 200 GLU B CA 1
ATOM 3857 C C . GLU B 1 200 ? -1.506 -9.938 -8.438 1 98.38 200 GLU B C 1
ATOM 3859 O O . GLU B 1 200 ? -2.408 -10.297 -7.672 1 98.38 200 GLU B O 1
ATOM 3864 N N . MET B 1 201 ? -1.697 -9.625 -9.648 1 97.19 201 MET B N 1
ATOM 3865 C CA . MET B 1 201 ? -3.016 -9.727 -10.266 1 97.19 201 MET B CA 1
ATOM 3866 C C . MET B 1 201 ? -3.506 -11.164 -10.266 1 97.19 201 MET B C 1
ATOM 3868 O O . MET B 1 201 ? -4.656 -11.438 -9.914 1 97.19 201 MET B O 1
ATOM 3872 N N . ILE B 1 202 ? -2.727 -12.094 -10.625 1 97.5 202 ILE B N 1
ATOM 3873 C CA . ILE B 1 202 ? -3.082 -13.508 -10.688 1 97.5 202 ILE B CA 1
ATOM 3874 C C . ILE B 1 202 ? -3.367 -14.031 -9.281 1 97.5 202 ILE B C 1
ATOM 3876 O O . ILE B 1 202 ? -4.328 -14.773 -9.078 1 97.5 202 ILE B O 1
ATOM 3880 N N . LEU B 1 203 ? -2.537 -13.648 -8.375 1 97.38 203 LEU B N 1
ATOM 3881 C CA . LEU B 1 203 ? -2.738 -14.031 -6.98 1 97.38 203 LEU B CA 1
ATOM 3882 C C . LEU B 1 203 ? -4.082 -13.523 -6.465 1 97.38 203 LEU B C 1
ATOM 3884 O O . LEU B 1 203 ? -4.812 -14.266 -5.801 1 97.38 203 LEU B O 1
ATOM 3888 N N . GLN B 1 204 ? -4.422 -12.289 -6.77 1 97.69 204 GLN B N 1
ATOM 3889 C CA . GLN B 1 204 ? -5.699 -11.703 -6.367 1 97.69 204 GLN B CA 1
ATOM 3890 C C . GLN B 1 204 ? -6.867 -12.453 -7 1 97.69 204 GLN B C 1
ATOM 3892 O O . GLN B 1 204 ? -7.895 -12.672 -6.355 1 97.69 204 GLN B O 1
ATOM 3897 N N . ALA B 1 205 ? -6.715 -12.828 -8.25 1 96.19 205 ALA B N 1
ATOM 3898 C CA . ALA B 1 205 ? -7.734 -13.625 -8.922 1 96.19 205 ALA B CA 1
ATOM 3899 C C . ALA B 1 205 ? -7.965 -14.945 -8.188 1 96.19 205 ALA B C 1
ATOM 3901 O O . ALA B 1 205 ? -9.109 -15.359 -7.992 1 96.19 205 ALA B O 1
ATOM 3902 N N . PHE B 1 206 ? -6.906 -15.578 -7.793 1 95.31 206 PHE B N 1
ATOM 3903 C CA . PHE B 1 206 ? -7 -16.828 -7.047 1 95.31 206 PHE B CA 1
ATOM 3904 C C . PHE B 1 206 ? -7.777 -16.641 -5.754 1 95.31 206 PHE B C 1
ATOM 3906 O O . PHE B 1 206 ? -8.617 -17.453 -5.398 1 95.31 206 PHE B O 1
ATOM 3913 N N . GLU B 1 207 ? -7.473 -15.539 -5.07 1 94.75 207 GLU B N 1
ATOM 3914 C CA . GLU B 1 207 ? -8.172 -15.242 -3.824 1 94.75 207 GLU B CA 1
ATOM 3915 C C . GLU B 1 207 ? -9.664 -15.031 -4.066 1 94.75 207 GLU B C 1
ATOM 3917 O O . GLU B 1 207 ? -10.5 -15.492 -3.281 1 94.75 207 GLU B O 1
ATOM 3922 N N . TYR B 1 208 ? -9.977 -14.352 -5.129 1 94.56 208 TYR B N 1
ATOM 3923 C CA . TYR B 1 208 ? -11.391 -14.156 -5.457 1 94.56 208 TYR B CA 1
ATOM 3924 C C . TYR B 1 208 ? -12.062 -15.492 -5.754 1 94.56 208 TYR B C 1
ATOM 3926 O O . TYR B 1 208 ? -13.172 -15.758 -5.273 1 94.56 208 TYR B O 1
ATOM 3934 N N . GLU B 1 209 ? -11.445 -16.359 -6.547 1 93.06 209 GLU B N 1
ATOM 3935 C CA . GLU B 1 209 ? -12.008 -17.672 -6.863 1 93.06 209 GLU B CA 1
ATOM 3936 C C . GLU B 1 209 ? -12.125 -18.531 -5.617 1 93.06 209 GLU B C 1
ATOM 3938 O O . GLU B 1 209 ? -13.031 -19.359 -5.508 1 93.06 209 GLU B O 1
ATOM 3943 N N . SER B 1 210 ? -11.227 -18.328 -4.68 1 91.88 210 SER B N 1
ATOM 3944 C CA . SER B 1 210 ? -11.188 -19.141 -3.473 1 91.88 210 SER B CA 1
ATOM 3945 C C . SER B 1 210 ? -12.211 -18.672 -2.447 1 91.88 210 SER B C 1
ATOM 3947 O O . SER B 1 210 ? -12.508 -19.375 -1.483 1 91.88 210 SER B O 1
ATOM 3949 N N . ASP B 1 211 ? -12.688 -17.5 -2.602 1 90.31 211 ASP B N 1
ATOM 3950 C CA . ASP B 1 211 ? -13.656 -16.906 -1.685 1 90.31 211 ASP B CA 1
ATOM 3951 C C . ASP B 1 211 ? -15.07 -17.438 -1.969 1 90.31 211 ASP B C 1
ATOM 3953 O O . ASP B 1 211 ? -15.656 -17.109 -3.002 1 90.31 211 ASP B O 1
ATOM 3957 N N . PRO B 1 212 ? -15.703 -18.141 -1.123 1 86.44 212 PRO B N 1
ATOM 3958 C CA . PRO B 1 212 ? -17.016 -18.719 -1.369 1 86.44 212 PRO B CA 1
ATOM 3959 C C . PRO B 1 212 ? -18.125 -17.672 -1.461 1 86.44 212 PRO B C 1
ATOM 3961 O O . PRO B 1 212 ? -19.219 -17.953 -1.971 1 86.44 212 PRO B O 1
ATOM 3964 N N . SER B 1 213 ? -17.797 -16.516 -0.947 1 85.06 213 SER B N 1
ATOM 3965 C CA . SER B 1 213 ? -18.797 -15.461 -0.983 1 85.06 213 SER B CA 1
ATOM 3966 C C . SER B 1 213 ? -18.906 -14.844 -2.373 1 85.06 213 SER B C 1
ATOM 3968 O O . SER B 1 213 ? -19.859 -14.125 -2.67 1 85.06 213 SER B O 1
ATOM 3970 N N . GLN B 1 214 ? -17.922 -15.055 -3.113 1 86.31 214 GLN B N 1
ATOM 3971 C CA . GLN B 1 214 ? -17.953 -14.555 -4.484 1 86.31 214 GLN B CA 1
ATOM 3972 C C . GLN B 1 214 ? -18.812 -15.438 -5.375 1 86.31 214 GLN B C 1
ATOM 3974 O O . GLN B 1 214 ? -18.641 -16.656 -5.418 1 86.31 214 GLN B O 1
ATOM 3979 N N . GLU B 1 215 ? -20.047 -14.781 -5.82 1 73.06 215 GLU B N 1
ATOM 3980 C CA . GLU B 1 215 ? -20.953 -15.523 -6.695 1 73.06 215 GLU B CA 1
ATOM 3981 C C . GLU B 1 215 ? -20.75 -15.117 -8.156 1 73.06 215 GLU B C 1
ATOM 3983 O O . GLU B 1 215 ? -20.516 -13.945 -8.453 1 73.06 215 GLU B O 1
ATOM 3988 N N . GLY B 1 216 ? -20.156 -15.695 -8.984 1 58 216 GLY B N 1
ATOM 3989 C CA . GLY B 1 216 ? -19.906 -15.203 -10.328 1 58 216 GLY B CA 1
ATOM 3990 C C . GLY B 1 216 ? -20.812 -15.828 -11.367 1 58 216 GLY B C 1
ATOM 3991 O O . GLY B 1 216 ? -21.422 -16.875 -11.125 1 58 216 GLY B O 1
ATOM 3992 N N . PRO B 1 217 ? -21.375 -14.969 -12.211 1 50.97 217 PRO B N 1
ATOM 3993 C CA . PRO B 1 217 ? -21.844 -15.609 -13.445 1 50.97 217 PRO B CA 1
ATOM 3994 C C . PRO B 1 217 ? -20.766 -16.453 -14.117 1 50.97 217 PRO B C 1
ATOM 3996 O O . PRO B 1 217 ? -19.562 -16.25 -13.875 1 50.97 217 PRO B O 1
ATOM 3999 N N . SER B 1 218 ? -20.984 -17.688 -14.688 1 41.88 218 SER B N 1
ATOM 4000 C CA . SER B 1 218 ? -19.984 -18.469 -15.406 1 41.88 218 SER B CA 1
ATOM 4001 C C . SER B 1 218 ? -19 -17.547 -16.141 1 41.88 218 SER B C 1
ATOM 4003 O O . SER B 1 218 ? -17.781 -17.734 -16.047 1 41.88 218 SER B O 1
ATOM 4005 N N . SER B 1 219 ? -19.188 -17.141 -17.531 1 37.88 219 SER B N 1
ATOM 4006 C CA . SER B 1 219 ? -18.422 -16.922 -18.75 1 37.88 219 SER B CA 1
ATOM 4007 C C . SER B 1 219 ? -17.953 -15.469 -18.859 1 37.88 219 SER B C 1
ATOM 4009 O O . SER B 1 219 ? -18.016 -14.883 -19.938 1 37.88 219 SER B O 1
ATOM 4011 N N . GLY B 1 220 ? -17.688 -14.664 -17.953 1 38.28 220 GLY B N 1
ATOM 4012 C CA . GLY B 1 220 ? -17.469 -13.352 -18.547 1 38.28 220 GLY B CA 1
ATOM 4013 C C . GLY B 1 220 ? -16.094 -13.219 -19.188 1 38.28 220 GLY B C 1
ATOM 4014 O O . GLY B 1 220 ? -15.18 -13.984 -18.891 1 38.28 220 GLY B O 1
ATOM 4015 N N . PRO B 1 221 ? -15.922 -12.703 -20.562 1 35.88 221 PRO B N 1
ATOM 4016 C CA . PRO B 1 221 ? -14.742 -12.555 -21.422 1 35.88 221 PRO B CA 1
ATOM 4017 C C . PRO B 1 221 ? -13.641 -11.719 -20.766 1 35.88 221 PRO B C 1
ATOM 4019 O O . PRO B 1 221 ? -13.844 -10.531 -20.484 1 35.88 221 PRO B O 1
ATOM 4022 N N . PHE B 1 222 ? -13.023 -12.188 -19.859 1 38.03 222 PHE B N 1
ATOM 4023 C CA . PHE B 1 222 ? -12 -11.25 -19.406 1 38.03 222 PHE B CA 1
ATOM 4024 C C . PHE B 1 222 ? -11.242 -10.664 -20.594 1 38.03 222 PHE B C 1
ATOM 4026 O O . PHE B 1 222 ? -11.852 -10.273 -21.594 1 38.03 222 PHE B O 1
ATOM 4033 N N . TYR B 1 223 ? -9.812 -11.109 -20.734 1 34.72 223 TYR B N 1
ATOM 4034 C CA . TYR B 1 223 ? -8.742 -10.43 -21.469 1 34.72 223 TYR B CA 1
ATOM 4035 C C . TYR B 1 223 ? -8.797 -10.789 -22.953 1 34.72 223 TYR B C 1
ATOM 4037 O O . TYR B 1 223 ? -8.266 -11.82 -23.375 1 34.72 223 TYR B O 1
ATOM 4045 N N . HIS B 1 224 ? -9.898 -10.68 -23.797 1 28.61 224 HIS B N 1
ATOM 4046 C CA . HIS B 1 224 ? -9.57 -10.812 -25.219 1 28.61 224 HIS B CA 1
ATOM 4047 C C . HIS B 1 224 ? -8.375 -9.93 -25.578 1 28.61 224 HIS B C 1
ATOM 4049 O O . HIS B 1 224 ? -8.234 -8.82 -25.078 1 28.61 224 HIS B O 1
ATOM 4055 N N . ARG B 1 225 ? -7.332 -10.555 -26.047 1 29.16 225 ARG B N 1
ATOM 4056 C CA . ARG B 1 225 ? -6.297 -9.836 -26.781 1 29.16 225 ARG B CA 1
ATOM 4057 C C . ARG B 1 225 ? -6.898 -8.734 -27.641 1 29.16 225 ARG B C 1
ATOM 4059 O O . ARG B 1 225 ? -7.848 -8.977 -28.391 1 29.16 225 ARG B O 1
ATOM 4066 N N . ALA B 1 226 ? -6.59 -7.465 -27.359 1 29.91 226 ALA B N 1
ATOM 4067 C CA . ALA B 1 226 ? -6.746 -6.344 -28.281 1 29.91 226 ALA B CA 1
ATOM 4068 C C . ALA B 1 226 ? -6.348 -6.738 -29.703 1 29.91 226 ALA B C 1
ATOM 4070 O O . ALA B 1 226 ? -6.234 -5.879 -30.578 1 29.91 226 ALA B O 1
ATOM 4071 N N . GLN B 1 227 ? -5.895 -8.016 -29.938 1 25.27 227 GLN B N 1
ATOM 4072 C CA . GLN B 1 227 ? -5.457 -7.965 -31.328 1 25.27 227 GLN B CA 1
ATOM 4073 C C . GLN B 1 227 ? -6.617 -7.621 -32.25 1 25.27 227 GLN B C 1
ATOM 4075 O O . GLN B 1 227 ? -6.508 -6.711 -33.062 1 25.27 227 GLN B O 1
ATOM 4080 N N . GLU B 1 228 ? -7.219 -8.773 -32.938 1 25.97 228 GLU B N 1
ATOM 4081 C CA . GLU B 1 228 ? -7.738 -8.758 -34.312 1 25.97 228 GLU B CA 1
ATOM 4082 C C . GLU B 1 228 ? -9.133 -8.148 -34.344 1 25.97 228 GLU B C 1
ATOM 4084 O O . GLU B 1 228 ? -10.094 -8.719 -33.812 1 25.97 228 GLU B O 1
ATOM 4089 N N . GLU B 1 229 ? -9.367 -6.883 -34.188 1 28.28 229 GLU B N 1
ATOM 4090 C CA . GLU B 1 229 ? -10.57 -6.223 -34.656 1 28.28 229 GLU B CA 1
ATOM 4091 C C . GLU B 1 229 ? -10.93 -6.691 -36.062 1 28.28 229 GLU B C 1
ATOM 4093 O O . GLU B 1 229 ? -10.648 -6.004 -37.062 1 28.28 229 GLU B O 1
ATOM 4098 N N . THR B 1 230 ? -10.656 -7.934 -36.594 1 24.19 230 THR B N 1
ATOM 4099 C CA . THR B 1 230 ? -11.359 -8.016 -37.875 1 24.19 230 THR B CA 1
ATOM 4100 C C . THR B 1 230 ? -12.859 -7.816 -37.656 1 24.19 230 THR B C 1
ATOM 4102 O O . THR B 1 230 ? -13.375 -8.008 -36.562 1 24.19 230 THR B O 1
ATOM 4105 N N . GLU B 1 231 ? -13.742 -7.711 -38.875 1 25.33 231 GLU B N 1
ATOM 4106 C CA . GLU B 1 231 ? -14.992 -7.191 -39.406 1 25.33 231 GLU B CA 1
ATOM 4107 C C . GLU B 1 231 ? -16.203 -7.875 -38.781 1 25.33 231 GLU B C 1
ATOM 4109 O O . GLU B 1 231 ? -17.312 -7.344 -38.812 1 25.33 231 GLU B O 1
ATOM 4114 N N . GLU B 1 232 ? -16.234 -9.258 -38.531 1 26.75 232 GLU B N 1
ATOM 4115 C CA . GLU B 1 232 ? -17.594 -9.75 -38.781 1 26.75 232 GLU B CA 1
ATOM 4116 C C . GLU B 1 232 ? -18.516 -9.438 -37.594 1 26.75 232 GLU B C 1
ATOM 4118 O O . GLU B 1 232 ? -18.234 -9.82 -36.469 1 26.75 232 GLU B O 1
ATOM 4123 N N . LYS B 1 233 ? -19.266 -8.297 -37.562 1 26.86 233 LYS B N 1
ATOM 4124 C CA . LYS B 1 233 ? -20.406 -7.711 -36.875 1 26.86 233 LYS B CA 1
ATOM 4125 C C . LYS B 1 233 ? -21.484 -8.758 -36.625 1 26.86 233 LYS B C 1
ATOM 4127 O O . LYS B 1 233 ? -22.625 -8.633 -37.094 1 26.86 233 LYS B O 1
ATOM 4132 N N . GLU B 1 234 ? -21.312 -10.109 -36.688 1 25.56 234 GLU B N 1
ATOM 4133 C CA . GLU B 1 234 ? -22.609 -10.758 -36.531 1 25.56 234 GLU B CA 1
ATOM 4134 C C . GLU B 1 234 ? -23.172 -10.547 -35.125 1 25.56 234 GLU B C 1
ATOM 4136 O O . GLU B 1 234 ? -22.422 -10.586 -34.156 1 25.56 234 GLU B O 1
ATOM 4141 N N . HIS B 1 235 ? -24.344 -9.883 -34.938 1 27.95 235 HIS B N 1
ATOM 4142 C CA . HIS B 1 235 ? -25.422 -9.602 -33.969 1 27.95 235 HIS B CA 1
ATOM 4143 C C . HIS B 1 235 ? -25.719 -10.82 -33.125 1 27.95 235 HIS B C 1
ATOM 4145 O O . HIS B 1 235 ? -26.641 -11.586 -33.406 1 27.95 235 HIS B O 1
ATOM 4151 N N . GLN B 1 236 ? -24.734 -11.695 -32.781 1 26.17 236 GLN B N 1
ATOM 4152 C CA . GLN B 1 236 ? -25.344 -12.812 -32.062 1 26.17 236 GLN B CA 1
ATOM 4153 C C . GLN B 1 236 ? -26.062 -12.336 -30.812 1 26.17 236 GLN B C 1
ATOM 4155 O O . GLN B 1 236 ? -25.547 -11.484 -30.078 1 26.17 236 GLN B O 1
ATOM 4160 N N . HIS B 1 237 ? -27.391 -12.445 -30.688 1 27.45 237 HIS B N 1
ATOM 4161 C CA . HIS B 1 237 ? -28.469 -12.375 -29.719 1 27.45 237 HIS B CA 1
ATOM 4162 C C . HIS B 1 237 ? -28.062 -13.016 -28.391 1 27.45 237 HIS B C 1
ATOM 4164 O O . HIS B 1 237 ? -27.766 -14.211 -28.344 1 27.45 237 HIS B O 1
ATOM 4170 N N . HIS B 1 238 ? -27.281 -12.297 -27.672 1 30.05 238 HIS B N 1
ATOM 4171 C CA . HIS B 1 238 ? -27.109 -12.734 -26.297 1 30.05 238 HIS B CA 1
ATOM 4172 C C . HIS B 1 238 ? -28.453 -13.133 -25.688 1 30.05 238 HIS B C 1
ATOM 4174 O O . HIS B 1 238 ? -29.328 -12.289 -25.469 1 30.05 238 HIS B O 1
ATOM 4180 N N . THR B 1 239 ? -29.047 -14.281 -26.047 1 27.5 239 THR B N 1
ATOM 4181 C CA . THR B 1 239 ? -30.172 -14.867 -25.328 1 27.5 239 THR B CA 1
ATOM 4182 C C . THR B 1 239 ? -29.953 -14.789 -23.812 1 27.5 239 THR B C 1
ATOM 4184 O O . THR B 1 239 ? -28.891 -15.172 -23.328 1 27.5 239 THR B O 1
ATOM 4187 N N . GLU B 1 240 ? -30.547 -13.906 -23.203 1 30.81 240 GLU B N 1
ATOM 4188 C CA . GLU B 1 240 ? -30.766 -13.82 -21.766 1 30.81 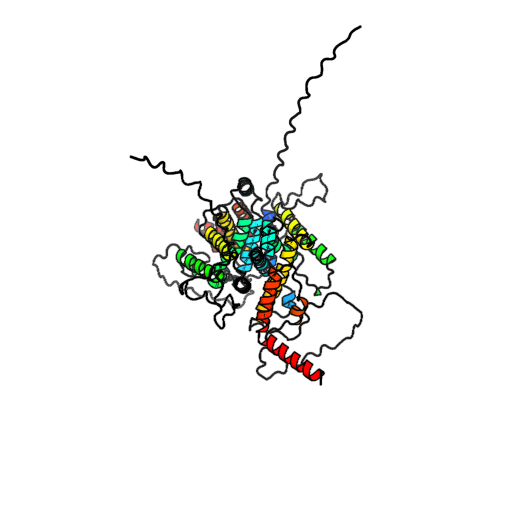240 GLU B CA 1
ATOM 4189 C C . GLU B 1 240 ? -31.078 -15.188 -21.172 1 30.81 240 GLU B C 1
ATOM 4191 O O . GLU B 1 240 ? -32.062 -15.82 -21.562 1 30.81 240 GLU B O 1
ATOM 4196 N N . ALA B 1 241 ? -30.156 -16.016 -20.828 1 29.06 241 ALA B N 1
ATOM 4197 C CA . ALA B 1 241 ? -30.453 -17.234 -20.094 1 29.06 241 ALA B CA 1
ATOM 4198 C C . ALA B 1 241 ? -31.594 -17.016 -19.094 1 29.06 241 ALA B C 1
ATOM 4200 O O . ALA B 1 241 ? -31.578 -16.047 -18.328 1 29.06 241 ALA B O 1
ATOM 4201 N N . ALA B 1 242 ? -32.781 -17.438 -19.297 1 28.16 242 ALA B N 1
ATOM 4202 C CA . ALA B 1 242 ? -33.969 -17.578 -18.453 1 28.16 242 ALA B CA 1
ATOM 4203 C C . ALA B 1 242 ? -33.594 -18.047 -17.047 1 28.16 242 ALA B C 1
ATOM 4205 O O . ALA B 1 242 ? -33 -19.109 -16.875 1 28.16 242 ALA B O 1
ATOM 4206 N N . ALA B 1 243 ? -33.344 -17.156 -16.109 1 30.66 243 ALA B N 1
ATOM 4207 C CA . ALA B 1 243 ? -33.281 -17.406 -14.672 1 30.66 243 ALA B CA 1
ATOM 4208 C C . ALA B 1 243 ? -34.375 -18.391 -14.234 1 30.66 243 ALA B C 1
ATOM 4210 O O . ALA B 1 243 ? -35.562 -18.062 -14.297 1 30.66 243 ALA B O 1
ATOM 4211 N N . GLU B 1 244 ? -34.281 -19.688 -14.445 1 30.89 244 GLU B N 1
ATOM 4212 C CA . GLU B 1 244 ? -35.219 -20.609 -13.789 1 30.89 244 GLU B CA 1
ATOM 4213 C C . GLU B 1 244 ? -35.406 -20.25 -12.32 1 30.89 244 GLU B C 1
ATOM 4215 O O . GLU B 1 244 ? -34.406 -20.047 -11.594 1 30.89 244 GLU B O 1
ATOM 4220 N N . GLU B 1 245 ? -36.5 -19.703 -11.719 1 34.19 245 GLU B N 1
ATOM 4221 C CA . GLU B 1 245 ? -37.094 -19.234 -10.469 1 34.19 245 GLU B CA 1
ATOM 4222 C C . GLU B 1 245 ? -36.75 -20.172 -9.305 1 34.19 245 GLU B C 1
ATOM 4224 O O . GLU B 1 245 ? -36.438 -19.703 -8.203 1 34.19 245 GLU B O 1
ATOM 4229 N N . ASN B 1 246 ? -37.375 -21.406 -9.172 1 34.59 246 ASN B N 1
ATOM 4230 C CA . ASN B 1 246 ? -37.781 -22.109 -7.965 1 34.59 246 ASN B CA 1
ATOM 4231 C C . ASN B 1 246 ? -36.594 -22.75 -7.25 1 34.59 246 ASN B C 1
ATOM 4233 O O . ASN B 1 246 ? -36.75 -23.266 -6.141 1 34.59 246 ASN B O 1
ATOM 4237 N N . GLY B 1 247 ? -35.812 -23.719 -7.848 1 34.19 247 GLY B N 1
ATOM 4238 C CA . GLY B 1 247 ? -35 -24.609 -7.035 1 34.19 247 GLY B CA 1
ATOM 4239 C C . GLY B 1 247 ? -33.812 -23.922 -6.391 1 34.19 247 GLY B C 1
ATOM 4240 O O . GLY B 1 247 ? -33.469 -22.797 -6.766 1 34.19 247 GLY B O 1
ATOM 4241 N N . SER B 1 248 ? -33.312 -24.359 -5.125 1 38.75 248 SER B N 1
ATOM 4242 C CA . SER B 1 248 ? -32.094 -24 -4.395 1 38.75 248 SER B CA 1
ATOM 4243 C C . SER B 1 248 ? -30.938 -23.703 -5.352 1 38.75 248 SER B C 1
ATOM 4245 O O . SER B 1 248 ? -30.359 -24.625 -5.938 1 38.75 248 SER B O 1
ATOM 4247 N N . ARG B 1 249 ? -30.969 -22.844 -6.195 1 41.59 249 ARG B N 1
ATOM 4248 C CA . ARG B 1 249 ? -29.922 -22.516 -7.141 1 41.59 249 ARG B CA 1
ATOM 4249 C C . ARG B 1 249 ? -28.547 -22.547 -6.473 1 41.59 249 ARG B C 1
ATOM 4251 O O . ARG B 1 249 ? -28.297 -21.797 -5.531 1 41.59 249 ARG B O 1
ATOM 4258 N N . LYS B 1 250 ? -27.953 -23.688 -6.309 1 46.38 250 LYS B N 1
ATOM 4259 C CA . LYS B 1 250 ? -26.578 -23.906 -5.852 1 46.38 250 LYS B CA 1
ATOM 4260 C C . LYS B 1 250 ? -25.688 -22.75 -6.285 1 46.38 250 LYS B C 1
ATOM 4262 O O . LYS B 1 250 ? -25.578 -22.438 -7.473 1 46.38 250 LYS B O 1
ATOM 4267 N N . ARG B 1 251 ? -25.5 -21.734 -5.52 1 57.5 251 ARG B N 1
ATOM 4268 C CA . ARG B 1 251 ? -24.656 -20.562 -5.691 1 57.5 251 ARG B CA 1
ATOM 4269 C C . ARG B 1 251 ? -23.328 -20.938 -6.344 1 57.5 251 ARG B C 1
ATOM 4271 O O . ARG B 1 251 ? -22.594 -21.781 -5.828 1 57.5 251 ARG B O 1
ATOM 4278 N N . ARG B 1 252 ? -23.141 -20.719 -7.746 1 73.19 252 ARG B N 1
ATOM 4279 C CA . ARG B 1 252 ? -21.953 -21.062 -8.523 1 73.19 252 ARG B CA 1
ATOM 4280 C C . ARG B 1 252 ? -20.766 -20.188 -8.141 1 73.19 252 ARG B C 1
ATOM 4282 O O . ARG B 1 252 ? -20.906 -18.969 -8.039 1 73.19 252 ARG B O 1
ATOM 4289 N N . ARG B 1 253 ? -19.656 -20.797 -7.699 1 83.69 253 ARG B N 1
ATOM 4290 C CA . ARG B 1 253 ? -18.406 -20.141 -7.352 1 83.69 253 ARG B CA 1
ATOM 4291 C C . ARG B 1 253 ? -17.828 -19.391 -8.547 1 83.69 253 ARG B C 1
ATOM 4293 O O . ARG B 1 253 ? -18.016 -19.797 -9.695 1 83.69 253 ARG B O 1
ATOM 4300 N N . LEU B 1 254 ? -17.281 -18.312 -8.211 1 89.75 254 LEU B N 1
ATOM 4301 C CA . LEU B 1 254 ? -16.609 -17.531 -9.242 1 89.75 254 LEU B CA 1
ATOM 4302 C C . LEU B 1 254 ? -15.578 -18.359 -9.984 1 89.75 254 LEU B C 1
ATOM 4304 O O . LEU B 1 254 ? -14.828 -19.125 -9.359 1 89.75 254 LEU B O 1
ATOM 4308 N N . TYR B 1 255 ? -15.617 -18.328 -11.227 1 89.94 255 TYR B N 1
ATOM 4309 C CA . TYR B 1 255 ? -14.727 -19.078 -12.109 1 89.94 255 TYR B CA 1
ATOM 4310 C C . TYR B 1 255 ? -14.242 -18.203 -13.258 1 89.94 255 TYR B C 1
ATOM 4312 O O . TYR B 1 255 ? -15.055 -17.734 -14.07 1 89.94 255 TYR B O 1
ATOM 4320 N N . MET B 1 256 ? -12.852 -17.969 -13.312 1 90.94 256 MET B N 1
ATOM 4321 C CA . MET B 1 256 ? -12.305 -17.062 -14.32 1 90.94 256 MET B CA 1
ATOM 4322 C C . MET B 1 256 ? -11.32 -17.781 -15.227 1 90.94 256 MET B C 1
ATOM 4324 O O . MET B 1 256 ? -10.148 -17.406 -15.297 1 90.94 256 MET B O 1
ATOM 4328 N N . PRO B 1 257 ? -11.805 -18.719 -16.109 1 91.5 257 PRO B N 1
ATOM 4329 C CA . PRO B 1 257 ? -10.891 -19.516 -16.922 1 91.5 257 PRO B CA 1
ATOM 4330 C C . PRO B 1 257 ? -10.188 -18.688 -18 1 91.5 257 PRO B C 1
ATOM 4332 O O . PRO B 1 257 ? -9.016 -18.922 -18.297 1 91.5 257 PRO B O 1
ATOM 4335 N N . SER B 1 258 ? -10.906 -17.75 -18.625 1 89.19 258 SER B N 1
ATOM 4336 C CA . SER B 1 258 ? -10.312 -16.938 -19.688 1 89.19 258 SER B CA 1
ATOM 4337 C C . SER B 1 258 ? -9.188 -16.062 -19.156 1 89.19 258 SER B C 1
ATOM 4339 O O . SER B 1 258 ? -8.172 -15.867 -19.828 1 89.19 258 SER B O 1
ATOM 4341 N N . PHE B 1 259 ? -9.352 -15.57 -17.938 1 91.69 259 PHE B N 1
ATOM 4342 C CA . PHE B 1 259 ? -8.312 -14.773 -17.312 1 91.69 259 PHE B CA 1
ATOM 4343 C C . PHE B 1 259 ? -7.035 -15.586 -17.125 1 91.69 259 PHE B C 1
ATOM 4345 O O . PHE B 1 259 ? -5.945 -15.125 -17.469 1 91.69 259 PHE B O 1
ATOM 4352 N N . TYR B 1 260 ? -7.129 -16.75 -16.656 1 94.19 260 TYR B N 1
ATOM 4353 C CA . TYR B 1 260 ? -5.961 -17.578 -16.375 1 94.19 260 TYR B CA 1
ATOM 4354 C C . TYR B 1 260 ? -5.305 -18.062 -17.656 1 94.19 260 TYR B C 1
ATOM 4356 O O . TYR B 1 260 ? -4.082 -18.219 -17.719 1 94.19 260 TYR B O 1
ATOM 4364 N N . ARG B 1 261 ? -6.098 -18.297 -18.688 1 93.25 261 ARG B N 1
ATOM 4365 C CA . ARG B 1 261 ? -5.535 -18.672 -19.984 1 93.25 261 ARG B CA 1
ATOM 4366 C C . ARG B 1 261 ? -4.738 -17.516 -20.578 1 93.25 261 ARG B C 1
ATOM 4368 O O . ARG B 1 261 ? -3.648 -17.734 -21.125 1 93.25 261 ARG B O 1
ATOM 4375 N N . SER B 1 262 ? -5.238 -16.281 -20.438 1 91.5 262 SER B N 1
ATOM 4376 C CA . SER B 1 262 ? -4.613 -15.117 -21.031 1 91.5 262 SER B CA 1
ATOM 4377 C C . SER B 1 262 ? -3.338 -14.727 -20.297 1 91.5 262 SER B C 1
ATOM 4379 O O . SER B 1 262 ? -2.537 -13.938 -20.797 1 91.5 262 SER B O 1
ATOM 4381 N N . THR B 1 263 ? -3.133 -15.281 -19.109 1 94.31 263 THR B N 1
ATOM 4382 C CA . THR B 1 263 ? -1.972 -14.898 -18.312 1 94.31 263 THR B CA 1
ATOM 4383 C C . THR B 1 263 ? -0.977 -16.047 -18.219 1 94.31 263 THR B C 1
ATOM 4385 O O . THR B 1 263 ? -0.111 -16.062 -17.344 1 94.31 263 THR B O 1
ATOM 4388 N N . GLU B 1 264 ? -1.1 -17.031 -19.125 1 94.44 264 GLU B N 1
ATOM 4389 C CA . GLU B 1 264 ? -0.17 -18.156 -19.125 1 94.44 264 GLU B CA 1
ATOM 4390 C C . GLU B 1 264 ? 1.186 -17.766 -19.703 1 94.44 264 GLU B C 1
ATOM 4392 O O . GLU B 1 264 ? 1.255 -17 -20.672 1 94.44 264 GLU B O 1
ATOM 4397 N N . ASN B 1 265 ? 2.27 -18.172 -19.094 1 93.31 265 ASN B N 1
ATOM 4398 C CA . ASN B 1 265 ? 3.646 -18.047 -19.562 1 93.31 265 ASN B CA 1
ATOM 4399 C C . ASN B 1 265 ? 4.031 -16.594 -19.781 1 93.31 265 ASN B C 1
ATOM 4401 O O . ASN B 1 265 ? 4.707 -16.266 -20.766 1 93.31 265 ASN B O 1
ATOM 4405 N N . VAL B 1 266 ? 3.619 -15.688 -18.953 1 94.62 266 VAL B N 1
ATOM 4406 C CA . VAL B 1 266 ? 3.855 -14.266 -19.156 1 94.62 266 VAL B CA 1
ATOM 4407 C C . VAL B 1 266 ? 5.086 -13.828 -18.359 1 94.62 266 VAL B C 1
ATOM 4409 O O . VAL B 1 266 ? 5.617 -12.734 -18.578 1 94.62 266 VAL B O 1
ATOM 4412 N N . PHE B 1 267 ? 5.637 -14.68 -17.516 1 97.5 267 PHE B N 1
ATOM 4413 C CA . PHE B 1 267 ? 6.676 -14.258 -16.578 1 97.5 267 PHE B CA 1
ATOM 4414 C C . PHE B 1 267 ? 8.062 -14.453 -17.188 1 97.5 267 PHE B C 1
ATOM 4416 O O . PHE B 1 267 ? 8.305 -15.445 -17.875 1 97.5 267 PHE B O 1
ATOM 4423 N N . ARG B 1 268 ? 8.906 -13.547 -16.891 1 95.44 268 ARG B N 1
ATOM 4424 C CA . ARG B 1 268 ? 10.281 -13.578 -17.375 1 95.44 268 ARG B CA 1
ATOM 4425 C C . ARG B 1 268 ? 11.242 -14.102 -16.312 1 95.44 268 ARG B C 1
ATOM 4427 O O . ARG B 1 268 ? 12.211 -14.797 -16.625 1 95.44 268 ARG B O 1
ATOM 4434 N N . SER B 1 269 ? 11.016 -13.805 -15.102 1 96.81 269 SER B N 1
ATOM 4435 C CA . SER B 1 269 ? 11.922 -14.156 -14.008 1 96.81 269 SER B CA 1
ATOM 4436 C C . SER B 1 269 ? 11.594 -15.539 -13.445 1 96.81 269 SER B C 1
ATOM 4438 O O . SER B 1 269 ? 10.43 -15.93 -13.383 1 96.81 269 SER B O 1
ATOM 4440 N N . ASP B 1 270 ? 12.602 -16.266 -13.031 1 96.06 270 ASP B N 1
ATOM 4441 C CA . ASP B 1 270 ? 12.43 -17.594 -12.461 1 96.06 270 ASP B CA 1
ATOM 4442 C C . ASP B 1 270 ? 11.594 -17.547 -11.188 1 96.06 270 ASP B C 1
ATOM 4444 O O . ASP B 1 270 ? 10.805 -18.453 -10.914 1 96.06 270 ASP B O 1
ATOM 4448 N N . LEU B 1 271 ? 11.781 -16.547 -10.398 1 95.69 271 LEU B N 1
ATOM 4449 C CA . LEU B 1 271 ? 11.055 -16.375 -9.148 1 95.69 271 LEU B CA 1
ATOM 4450 C C . LEU B 1 271 ? 9.547 -16.391 -9.391 1 95.69 271 LEU B C 1
ATOM 4452 O O . LEU B 1 271 ? 8.828 -17.188 -8.789 1 95.69 271 LEU B O 1
ATOM 4456 N N . PHE B 1 272 ? 9.109 -15.68 -10.336 1 97.62 272 PHE B N 1
ATOM 4457 C CA . PHE B 1 272 ? 7.668 -15.531 -10.516 1 97.62 272 PHE B CA 1
ATOM 4458 C C . PHE B 1 272 ? 7.121 -16.641 -11.414 1 97.62 272 PHE B C 1
ATOM 4460 O O . PHE B 1 272 ? 5.934 -16.953 -11.352 1 97.62 272 PHE B O 1
ATOM 4467 N N . LYS B 1 273 ? 8 -17.25 -12.242 1 97.38 273 LYS B N 1
ATOM 4468 C CA . LYS B 1 273 ? 7.594 -18.484 -12.891 1 97.38 273 LYS B CA 1
ATOM 4469 C C . LYS B 1 273 ? 7.277 -19.562 -11.867 1 97.38 273 LYS B C 1
ATOM 4471 O O . LYS B 1 273 ? 6.262 -20.25 -11.977 1 97.38 273 LYS B O 1
ATOM 4476 N N . SER B 1 274 ? 8.148 -19.641 -10.891 1 94.5 274 SER B N 1
ATOM 4477 C CA . SER B 1 274 ? 7.996 -20.672 -9.867 1 94.5 274 SER B CA 1
ATOM 4478 C C . SER B 1 274 ? 6.785 -20.391 -8.984 1 94.5 274 SER B C 1
ATOM 4480 O O . SER B 1 274 ? 6.02 -21.297 -8.664 1 94.5 274 SER B O 1
ATOM 4482 N N . LEU B 1 275 ? 6.605 -19.156 -8.586 1 94.38 275 LEU B N 1
ATOM 4483 C CA . LEU B 1 275 ? 5.449 -18.781 -7.781 1 94.38 275 LEU B CA 1
ATOM 4484 C C . LEU B 1 275 ? 4.152 -19.047 -8.539 1 94.38 275 LEU B C 1
ATOM 4486 O O . LEU B 1 275 ? 3.191 -19.578 -7.977 1 94.38 275 LEU B O 1
ATOM 4490 N N . ASP B 1 276 ? 4.145 -18.656 -9.773 1 96.5 276 ASP B N 1
ATOM 4491 C CA . ASP B 1 276 ? 2.971 -18.891 -10.609 1 96.5 276 ASP B CA 1
ATOM 4492 C C . ASP B 1 276 ? 2.66 -20.375 -10.727 1 96.5 276 ASP B C 1
ATOM 4494 O O . ASP B 1 276 ? 1.496 -20.781 -10.688 1 96.5 276 ASP B O 1
ATOM 4498 N N . PHE B 1 277 ? 3.713 -21.156 -10.914 1 94.31 277 PHE B N 1
ATOM 4499 C CA . PHE B 1 277 ? 3.549 -22.609 -11.023 1 94.31 277 PHE B CA 1
ATOM 4500 C C . PHE B 1 277 ? 2.867 -23.172 -9.781 1 94.31 277 PHE B C 1
ATOM 4502 O O . PHE B 1 277 ? 1.896 -23.922 -9.891 1 94.31 277 PHE B O 1
ATOM 4509 N N . VAL B 1 278 ? 3.342 -22.797 -8.617 1 91.12 278 VAL B N 1
ATOM 4510 C CA . VAL B 1 278 ? 2.785 -23.281 -7.355 1 91.12 278 VAL B CA 1
ATOM 4511 C C . VAL B 1 278 ? 1.346 -22.797 -7.207 1 91.12 278 VAL B C 1
ATOM 4513 O O . VAL B 1 278 ? 0.465 -23.562 -6.805 1 91.12 278 VAL B O 1
ATOM 4516 N N . LEU B 1 279 ? 1.116 -21.578 -7.559 1 94.44 279 LEU B N 1
ATOM 4517 C CA . LEU B 1 279 ? -0.211 -20.984 -7.422 1 94.44 279 LEU B CA 1
ATOM 4518 C C . LEU B 1 279 ? -1.216 -21.703 -8.32 1 94.44 279 LEU B C 1
ATOM 4520 O O . LEU B 1 279 ? -2.324 -22.016 -7.887 1 94.44 279 LEU B O 1
ATOM 4524 N N . ARG B 1 280 ? -0.851 -21.906 -9.547 1 94.25 280 ARG B N 1
ATOM 4525 C CA . ARG B 1 280 ? -1.761 -22.547 -10.492 1 94.25 280 ARG B CA 1
ATOM 4526 C C . ARG B 1 280 ? -2.033 -24 -10.109 1 94.25 280 ARG B C 1
ATOM 4528 O O . ARG B 1 280 ? -3.131 -24.516 -10.336 1 94.25 280 ARG B O 1
ATOM 4535 N N . ASN B 1 281 ? -1.021 -24.656 -9.539 1 90.81 281 ASN B N 1
ATOM 4536 C CA . ASN B 1 281 ? -1.259 -26 -9 1 90.81 281 ASN B CA 1
ATOM 4537 C C . ASN B 1 281 ? -2.287 -25.969 -7.875 1 90.81 281 ASN B C 1
ATOM 4539 O O . ASN B 1 281 ? -3.164 -26.828 -7.812 1 90.81 281 ASN B O 1
ATOM 4543 N N . ARG B 1 282 ? -2.164 -25.016 -7.074 1 90.12 282 ARG B N 1
ATOM 4544 C CA . ARG B 1 282 ? -3.125 -24.859 -5.984 1 90.12 282 ARG B CA 1
ATOM 4545 C C . ARG B 1 282 ? -4.512 -24.531 -6.52 1 90.12 282 ARG B C 1
ATOM 4547 O O . ARG B 1 282 ? -5.516 -25.047 -6.023 1 90.12 282 ARG B O 1
ATOM 4554 N N . ARG B 1 283 ? -4.582 -23.641 -7.465 1 92.69 283 ARG B N 1
ATOM 4555 C CA . ARG B 1 283 ? -5.859 -23.297 -8.078 1 92.69 283 ARG B CA 1
ATOM 4556 C C . ARG B 1 283 ? -6.555 -24.547 -8.617 1 92.69 283 ARG B C 1
ATOM 4558 O O . ARG B 1 283 ? -7.781 -24.656 -8.57 1 92.69 283 ARG B O 1
ATOM 4565 N N . GLY B 1 284 ? -5.77 -25.5 -9.156 1 91.5 284 GLY B N 1
ATOM 4566 C CA . GLY B 1 284 ? -6.289 -26.75 -9.711 1 91.5 284 GLY B CA 1
ATOM 4567 C C . GLY B 1 284 ? -7.066 -27.562 -8.703 1 91.5 284 GLY B C 1
ATOM 4568 O O . GLY B 1 284 ? -7.844 -28.453 -9.086 1 91.5 284 GLY B O 1
ATOM 4569 N N . THR B 1 285 ? -6.922 -27.234 -7.422 1 89.06 285 THR B N 1
ATOM 4570 C CA . THR B 1 285 ? -7.586 -28.016 -6.379 1 89.06 285 THR B CA 1
ATOM 4571 C C . THR B 1 285 ? -8.945 -27.406 -6.039 1 89.06 285 THR B C 1
ATOM 4573 O O . THR B 1 285 ? -9.719 -28 -5.277 1 89.06 285 THR B O 1
ATOM 4576 N N . LEU B 1 286 ? -9.242 -26.297 -6.598 1 88.88 286 LEU B N 1
ATOM 4577 C CA . LEU B 1 286 ? -10.539 -25.688 -6.344 1 88.88 286 LEU B CA 1
ATOM 4578 C C . LEU B 1 286 ? -11.664 -26.5 -6.98 1 88.88 286 LEU B C 1
ATOM 4580 O O . LEU B 1 286 ? -11.516 -27 -8.094 1 88.88 286 LEU B O 1
ATOM 4584 N N . PRO B 1 287 ? -12.773 -26.609 -6.328 1 87.19 287 PRO B N 1
ATOM 4585 C CA . PRO B 1 287 ? -13.859 -27.469 -6.812 1 87.19 287 PRO B CA 1
ATOM 4586 C C . PRO B 1 287 ? -14.367 -27.062 -8.188 1 87.19 287 PRO B C 1
ATOM 4588 O O . PRO B 1 287 ? -14.609 -27.922 -9.047 1 87.19 287 PRO B O 1
ATOM 4591 N N . GLN B 1 288 ? -14.57 -25.766 -8.359 1 87.88 288 GLN B N 1
ATOM 4592 C CA . GLN B 1 288 ? -15.102 -25.328 -9.641 1 87.88 288 GLN B CA 1
ATOM 4593 C C . GLN B 1 288 ? -14.102 -25.562 -10.773 1 87.88 288 GLN B C 1
ATOM 4595 O O . GLN B 1 288 ? -14.492 -25.766 -11.922 1 87.88 288 GLN B O 1
ATOM 4600 N N . VAL B 1 289 ? -12.844 -25.531 -10.5 1 90.19 289 VAL B N 1
ATOM 4601 C CA . VAL B 1 289 ? -11.812 -25.781 -11.492 1 90.19 289 VAL B CA 1
ATOM 4602 C C . VAL B 1 289 ? -11.75 -27.266 -11.828 1 90.19 289 VAL B C 1
ATOM 4604 O O . VAL B 1 289 ? -11.648 -27.641 -13 1 90.19 289 VAL B O 1
ATOM 4607 N N . GLN B 1 290 ? -11.867 -28.078 -10.844 1 90.25 290 GLN B N 1
ATOM 4608 C CA . GLN B 1 290 ? -11.883 -29.516 -11.039 1 90.25 290 GLN B CA 1
ATOM 4609 C C . GLN B 1 290 ? -13.109 -29.953 -11.844 1 90.25 290 GLN B C 1
ATOM 4611 O O . GLN B 1 290 ? -13.008 -30.812 -12.727 1 90.25 290 GLN B O 1
ATOM 4616 N N . ARG B 1 291 ? -14.242 -29.391 -11.5 1 88.75 291 ARG B N 1
ATOM 4617 C CA . ARG B 1 291 ? -15.469 -29.703 -12.219 1 88.75 291 ARG B CA 1
ATOM 4618 C C . ARG B 1 291 ? -15.352 -29.328 -13.695 1 88.75 291 ARG B C 1
ATOM 4620 O O . ARG B 1 291 ? -15.781 -30.094 -14.57 1 88.75 291 ARG B O 1
ATOM 4627 N N . ALA B 1 292 ? -14.836 -28.172 -13.906 1 88.06 292 ALA B N 1
ATOM 4628 C CA . ALA B 1 292 ? -14.656 -27.703 -15.281 1 88.06 292 ALA B CA 1
ATOM 4629 C C . ALA B 1 292 ? -13.711 -28.625 -16.047 1 88.06 292 ALA B C 1
ATOM 4631 O O . ALA B 1 292 ? -13.93 -28.906 -17.219 1 88.06 292 ALA B O 1
ATOM 4632 N N . ALA B 1 293 ? -12.672 -29.078 -15.438 1 87.56 293 ALA B N 1
ATOM 4633 C CA . ALA B 1 293 ? -11.703 -29.969 -16.078 1 87.56 293 ALA B CA 1
ATOM 4634 C C . ALA B 1 293 ? -12.344 -31.312 -16.422 1 87.56 293 ALA B C 1
ATOM 4636 O O . ALA B 1 293 ? -12.07 -31.875 -17.484 1 87.56 293 ALA B O 1
ATOM 4637 N N . LYS B 1 294 ? -13.203 -31.75 -15.57 1 86.94 294 LYS B N 1
ATOM 4638 C CA . LYS B 1 294 ? -13.898 -33 -15.812 1 86.94 294 LYS B CA 1
ATOM 4639 C C . LYS B 1 294 ? -14.859 -32.875 -17 1 86.94 294 LYS B C 1
ATOM 4641 O O . LYS B 1 294 ? -14.938 -33.781 -17.828 1 86.94 294 LYS B O 1
ATOM 4646 N N . LEU B 1 295 ? -15.523 -31.781 -16.953 1 85.56 295 LEU B N 1
ATOM 4647 C CA . LEU B 1 295 ? -16.469 -31.547 -18.031 1 85.56 295 LEU B CA 1
ATOM 4648 C C . LEU B 1 295 ? -15.742 -31.438 -19.375 1 85.56 295 LEU B C 1
ATOM 4650 O O . LEU B 1 295 ? -16.219 -31.938 -20.391 1 85.56 295 LEU B O 1
ATOM 4654 N N . GLU B 1 296 ? -14.672 -30.828 -19.391 1 84.25 296 GLU B N 1
ATOM 4655 C CA . GLU B 1 296 ? -13.883 -30.688 -20.609 1 84.25 296 GLU B CA 1
ATOM 4656 C C . GLU B 1 296 ? -13.336 -32.031 -21.078 1 84.25 296 GLU B C 1
ATOM 4658 O O . GLU B 1 296 ? -13.305 -32.312 -22.281 1 84.25 296 GLU B O 1
ATOM 4663 N N . ALA B 1 297 ? -12.961 -32.875 -20.188 1 85.56 297 ALA B N 1
ATOM 4664 C CA . ALA B 1 297 ? -12.469 -34.188 -20.531 1 85.56 297 ALA B CA 1
ATOM 4665 C C . ALA B 1 297 ? -13.578 -35.062 -21.125 1 85.56 297 ALA B C 1
ATOM 4667 O O . ALA B 1 297 ? -13.344 -35.812 -22.078 1 85.56 297 ALA B O 1
ATOM 4668 N N . GLN B 1 298 ? -14.688 -34.875 -20.562 1 84.88 298 GLN B N 1
ATOM 4669 C CA . GLN B 1 298 ? -15.828 -35.625 -21.062 1 84.88 298 GLN B CA 1
ATOM 4670 C C . GLN B 1 298 ? -16.219 -35.188 -22.469 1 84.88 298 GLN B C 1
ATOM 4672 O O . GLN B 1 298 ? -16.516 -36.031 -23.328 1 84.88 298 GLN B O 1
ATOM 4677 N N . ASN B 1 299 ? -16.141 -33.906 -22.672 1 84.62 299 ASN B N 1
ATOM 4678 C CA . ASN B 1 299 ? -16.484 -33.375 -23.984 1 84.62 299 ASN B CA 1
ATOM 4679 C C . ASN B 1 299 ? -15.477 -33.812 -25.047 1 84.62 299 ASN B C 1
ATOM 4681 O O . ASN B 1 299 ? -15.852 -34.062 -26.188 1 84.62 299 ASN B O 1
ATOM 4685 N N . GLN B 1 300 ? -14.281 -33.969 -24.703 1 84 300 GLN B N 1
ATOM 4686 C CA . GLN B 1 300 ? -13.242 -34.375 -25.641 1 84 300 GLN B CA 1
ATOM 4687 C C . GLN B 1 300 ? -13.375 -35.875 -25.953 1 84 300 GLN B C 1
ATOM 4689 O O . GLN B 1 300 ? -13.148 -36.281 -27.094 1 84 300 GLN B O 1
ATOM 4694 N N . GLN B 1 301 ? -13.836 -36.625 -25.031 1 84 301 GLN B N 1
ATOM 4695 C CA . GLN B 1 301 ? -14.062 -38.031 -25.25 1 84 301 GLN B CA 1
ATOM 4696 C C . GLN B 1 301 ? -15.266 -38.281 -26.156 1 84 301 GLN B C 1
ATOM 4698 O O . GLN B 1 301 ? -15.234 -39.125 -27.031 1 84 301 GLN B O 1
ATOM 4703 N N . ASP B 1 302 ? -16.141 -37.469 -25.922 1 79 302 ASP B N 1
ATOM 4704 C CA . ASP B 1 302 ? -17.359 -37.594 -26.719 1 79 302 ASP B CA 1
ATOM 4705 C C . ASP B 1 302 ? -17.125 -37.125 -28.156 1 79 302 ASP B C 1
ATOM 4707 O O . ASP B 1 302 ? -17.703 -37.688 -29.094 1 79 302 ASP B O 1
ATOM 4711 N N . ALA B 1 303 ? -16.297 -36.188 -28.391 1 77.44 303 ALA B N 1
ATOM 4712 C CA . ALA B 1 303 ? -15.992 -35.688 -29.719 1 77.44 303 ALA B CA 1
ATOM 4713 C C . ALA B 1 303 ? -15.109 -36.656 -30.484 1 77.44 303 ALA B C 1
ATOM 4715 O O . ALA B 1 303 ? -15.141 -36.719 -31.719 1 77.44 303 ALA B O 1
ATOM 4716 N N . GLY B 1 304 ? -14.375 -37.406 -29.781 1 68.06 304 GLY B N 1
ATOM 4717 C CA . GLY B 1 304 ? -13.508 -38.375 -30.406 1 68.06 304 GLY B CA 1
ATOM 4718 C C . GLY B 1 304 ? -14.219 -39.688 -30.703 1 68.06 304 GLY B C 1
ATOM 4719 O O . GLY B 1 304 ? -13.664 -40.562 -31.375 1 68.06 304 GLY B O 1
ATOM 4720 N N . LYS B 1 305 ? -15.492 -39.719 -30.359 1 64.69 305 LYS B N 1
ATOM 4721 C CA . LYS B 1 305 ? -16.312 -40.875 -30.75 1 64.69 305 LYS B CA 1
ATOM 4722 C C . LYS B 1 305 ? -17.172 -40.531 -31.969 1 64.69 305 LYS B C 1
ATOM 4724 O O . LYS B 1 305 ? -17.594 -39.375 -32.156 1 64.69 305 LYS B O 1
#

InterPro domains:
  IPR003607 HD/PDEase domain [SM00471] (57-211)
  IPR006674 HD domain [PF13023] (39-233)
  IPR039356 5'-deoxynucleotidase YfbR/HDDC2 [PTHR11845] (21-143)

Organism: Toxoplasma gondii (strain ATCC 50861 / VEG) (NCBI:txid432359)